Protein AF-B7FTH1-F1 (afdb_monomer_lite)

Sequence (391 aa):
MLARSIQHFVFGYGSLICPHSRAITAPDQAHKIATPVVVHGVERTWSKRTNRGMTAMGVRFSTEAECVGVLLPVNDQELSQFDEREMGYDRVALNLDNVSAVPFLEQDEHYEDDDVFLQAKERNNTETVQIWVYVPQRTLPPAPEHPIVQTYVDTILRGCLSISEEFAKEFIETTKGWHPDELSSQDSNESDSDASDEEAIWVDDRQDPVYIRGDPKWSRSKAKELDLLLQTHRPDQFSNRTSERYLIFMYGILYSPCKLATFADSVPMAMHAVVTGADKGIGLELYRQLANNSKDYQQIFAICRKTSAELTSLATESHSRVQIVSGIGIMQDDAPTKLQQFFRTNNDKTVPIHLFDPQRWRVWTDRSLCKSQKYVRFSNVFKHLTDTHVV

Secondary structure (DSSP, 8-state):
-PPPPPEEEEEE-SGGGSHHHHHTT-GGGGTS--EEEEEEEEEEEEEEE-TTS-EEEEEEEEEEEEEEEEEEEE-HHHHHHHHHHTTTEEEEEEPGGGEEE-TTS-HHHH--TT-HHHHHHHTT-TTSEEEEEEEESS----BTTBPEEHHHHHHHHHHHHTT-HHHHHHHHHH-B-SSGGGG--TT---------S----EEE-SSS---TTS-HHHHHHHHHHHHHHHHHH-HHHHHTPEESSSSSTTTTTTS---------SSS----EEEEESTTSHHHHHHHHHHHHTTTS-SEEEEEESS--HHHHHHHHHS-TTEEEEES-BSS-TT-SSBHHHHHHHS-SS---EEEE-SSS------TTS-SS-----THHHHTTTS-S---

InterPro domains:
  IPR009288 Gamma-glutamylcyclotransferase, AIG2-like domain [PF06094] (10-138)
  IPR013024 Gamma-glutamyl cyclotransferase-like [cd06661] (10-103)
  IPR036291 NAD(P)-binding domain superfamily [SSF51735] (272-323)
  IPR036568 Gamma-glutamyl cyclotransferase-like superfamily [SSF110857] (7-154)

Structure (mmCIF, N/CA/C/O backbone):
data_AF-B7FTH1-F1
#
_entry.id   AF-B7FTH1-F1
#
loop_
_atom_site.group_PDB
_atom_site.id
_atom_site.type_symbol
_atom_site.label_atom_id
_atom_site.label_alt_id
_atom_site.label_comp_id
_atom_site.label_asym_id
_atom_site.label_entity_id
_atom_site.label_seq_id
_atom_site.pdbx_PDB_ins_code
_atom_site.Cartn_x
_atom_site.Cartn_y
_atom_site.Cartn_z
_atom_site.occupancy
_atom_site.B_iso_or_equiv
_atom_site.auth_seq_id
_atom_site.auth_comp_id
_atom_site.auth_asym_id
_atom_site.auth_atom_id
_atom_site.pdbx_PDB_model_num
ATOM 1 N N . MET A 1 1 ? -37.415 -2.107 19.594 1.00 39.59 1 MET A N 1
ATOM 2 C CA . MET A 1 1 ? -35.943 -2.034 19.656 1.00 39.59 1 MET A CA 1
ATOM 3 C C . MET A 1 1 ? -35.479 -1.606 18.282 1.00 39.59 1 MET A C 1
ATOM 5 O O . MET A 1 1 ? -35.767 -2.325 17.335 1.00 39.59 1 MET A O 1
ATOM 9 N N . LEU A 1 2 ? -34.879 -0.424 18.140 1.00 45.62 2 LEU A N 1
ATOM 10 C CA . LEU A 1 2 ? -34.134 -0.115 16.918 1.00 45.62 2 LEU A CA 1
ATOM 11 C C . LEU A 1 2 ? -32.999 -1.141 16.845 1.00 45.62 2 LEU A C 1
ATOM 13 O O . LEU A 1 2 ? -32.283 -1.302 17.835 1.00 45.62 2 LEU A O 1
ATOM 17 N N . ALA A 1 3 ? -32.897 -1.888 15.745 1.00 48.75 3 ALA A N 1
ATOM 18 C CA . ALA A 1 3 ? -31.727 -2.721 15.500 1.00 48.75 3 ALA A CA 1
ATOM 19 C C . ALA A 1 3 ? -30.500 -1.808 15.619 1.00 48.75 3 ALA A C 1
ATOM 21 O O . ALA A 1 3 ? -30.451 -0.768 14.960 1.00 48.75 3 ALA A O 1
ATOM 22 N N . ARG A 1 4 ? -29.565 -2.126 16.522 1.00 62.22 4 ARG A N 1
ATOM 23 C CA . ARG A 1 4 ? -28.297 -1.393 16.590 1.00 62.22 4 ARG A CA 1
ATOM 24 C C . ARG A 1 4 ? -27.619 -1.579 15.233 1.00 62.22 4 ARG A C 1
ATOM 26 O O . ARG A 1 4 ? -27.406 -2.716 14.826 1.00 62.22 4 ARG A O 1
ATOM 33 N N . SER A 1 5 ? -27.370 -0.489 14.508 1.00 80.94 5 SER A N 1
ATOM 34 C CA . SER A 1 5 ? -26.653 -0.564 13.236 1.00 80.94 5 SER A CA 1
ATOM 35 C C . SER A 1 5 ? -25.213 -0.970 13.518 1.00 80.94 5 SER A C 1
ATOM 37 O O . SER A 1 5 ? -24.553 -0.345 14.349 1.00 80.94 5 SER A O 1
ATOM 39 N N . ILE A 1 6 ? -24.739 -2.009 12.840 1.00 89.81 6 ILE A N 1
ATOM 40 C CA . ILE A 1 6 ? -23.338 -2.424 12.894 1.00 89.81 6 ILE A CA 1
ATOM 41 C C . ILE A 1 6 ? -22.505 -1.336 12.212 1.00 89.81 6 ILE A C 1
ATOM 43 O O . ILE A 1 6 ? -22.820 -0.927 11.096 1.00 89.81 6 ILE A O 1
ATOM 47 N N . GLN A 1 7 ? -21.451 -0.860 12.872 1.00 92.56 7 GLN A N 1
ATOM 48 C CA . GLN A 1 7 ? -20.484 0.040 12.253 1.00 92.56 7 GLN A CA 1
ATOM 49 C C . GLN A 1 7 ? -19.473 -0.781 11.450 1.00 92.56 7 GLN A C 1
ATOM 51 O O . GLN A 1 7 ? -18.817 -1.681 11.978 1.00 92.56 7 GLN A O 1
ATOM 56 N N . HIS A 1 8 ? -19.322 -0.459 10.170 1.00 95.88 8 HIS A N 1
ATOM 57 C CA . HIS A 1 8 ? -18.345 -1.113 9.312 1.00 95.88 8 HIS A CA 1
ATOM 58 C C . HIS A 1 8 ? -17.000 -0.385 9.342 1.00 95.88 8 HIS A C 1
ATOM 60 O O . HIS A 1 8 ? -16.941 0.848 9.359 1.00 95.88 8 HIS A O 1
ATOM 66 N N . PHE A 1 9 ? -15.926 -1.172 9.306 1.00 97.88 9 PHE A N 1
ATOM 67 C CA . PHE A 1 9 ? -14.555 -0.711 9.150 1.00 97.88 9 PHE A CA 1
ATOM 68 C C . PHE A 1 9 ? -13.865 -1.449 8.005 1.00 97.88 9 PHE A C 1
ATOM 70 O O . PHE A 1 9 ? -14.078 -2.646 7.814 1.00 97.88 9 PHE A O 1
ATOM 77 N N . VAL A 1 10 ? -12.991 -0.756 7.278 1.00 98.44 10 VAL A N 1
ATOM 78 C CA . VAL A 1 10 ? -12.044 -1.368 6.335 1.00 98.44 10 VAL A CA 1
ATOM 79 C C . VAL A 1 10 ? -10.639 -1.271 6.917 1.00 98.44 10 VAL A C 1
ATOM 81 O O . VAL A 1 10 ? -10.166 -0.177 7.210 1.00 98.44 10 VAL A O 1
ATOM 84 N N . PHE A 1 11 ? -9.959 -2.406 7.052 1.00 98.69 11 PHE A N 1
ATOM 85 C CA . PHE A 1 11 ? -8.545 -2.468 7.390 1.00 98.69 11 PHE A CA 1
ATOM 86 C C . PHE A 1 11 ? -7.694 -2.140 6.157 1.00 98.69 11 PHE A C 1
ATOM 88 O O . PHE A 1 11 ? -7.538 -2.946 5.236 1.00 98.69 11 PHE A O 1
ATOM 95 N N . GLY A 1 12 ? -7.147 -0.929 6.131 1.00 98.31 12 GLY A N 1
ATOM 96 C CA . GLY A 1 12 ? -6.201 -0.473 5.125 1.00 98.31 12 GLY A CA 1
ATOM 97 C C . GLY A 1 12 ? -4.769 -0.848 5.498 1.00 98.31 12 GLY A C 1
ATOM 98 O O . GLY A 1 12 ? -4.191 -0.245 6.396 1.00 98.31 12 GLY A O 1
ATOM 99 N N . TYR A 1 13 ? -4.171 -1.789 4.766 1.00 98.31 13 TYR A N 1
ATOM 100 C CA . TYR A 1 13 ? -2.788 -2.257 4.983 1.00 98.31 13 TYR A CA 1
ATOM 101 C C . TYR A 1 13 ? -1.791 -1.797 3.901 1.00 98.31 13 TYR A C 1
ATOM 103 O O . TYR A 1 13 ? -0.591 -2.051 4.008 1.00 98.31 13 TYR A O 1
ATOM 111 N N . GLY A 1 14 ? -2.282 -1.143 2.844 1.00 98.12 14 GLY A N 1
ATOM 112 C CA . GLY A 1 14 ? -1.492 -0.615 1.728 1.00 98.12 14 GLY A CA 1
ATOM 113 C C . GLY A 1 14 ? -1.804 0.858 1.475 1.00 98.12 14 GLY A C 1
ATOM 114 O O . GLY A 1 14 ? -1.846 1.665 2.397 1.00 98.12 14 GLY A O 1
ATOM 115 N N . SER A 1 15 ? -2.070 1.233 0.220 1.00 97.38 15 SER A N 1
ATOM 116 C CA . SER A 1 15 ? -2.298 2.649 -0.137 1.00 97.38 15 SER A CA 1
ATOM 117 C C . SER A 1 15 ? -3.447 3.334 0.616 1.00 97.38 15 SER A C 1
ATOM 119 O O . SER A 1 15 ? -3.427 4.552 0.755 1.00 97.38 15 SER A O 1
ATOM 121 N N . LEU A 1 16 ? -4.407 2.570 1.146 1.00 97.94 16 LEU A N 1
ATOM 122 C CA . LEU A 1 16 ? -5.502 3.073 1.983 1.00 97.94 16 LEU A CA 1
ATOM 123 C C . LEU A 1 16 ? -5.041 3.698 3.312 1.00 97.94 16 LEU A C 1
ATOM 125 O O . LEU A 1 16 ? -5.772 4.513 3.878 1.00 97.94 16 LEU A O 1
ATOM 129 N N . ILE A 1 17 ? -3.821 3.393 3.772 1.00 98.12 17 ILE A N 1
ATOM 130 C CA . ILE A 1 17 ? -3.198 4.073 4.918 1.00 98.12 17 ILE A CA 1
ATOM 131 C C . ILE A 1 17 ? -3.081 5.578 4.631 1.00 98.12 17 ILE A C 1
ATOM 133 O O . ILE A 1 17 ? -3.310 6.398 5.516 1.00 98.12 17 ILE A O 1
ATOM 137 N N . CYS A 1 18 ? -2.804 5.961 3.380 1.00 97.12 18 CYS A N 1
ATOM 138 C CA . CYS A 1 18 ? -2.674 7.356 2.981 1.00 97.12 18 CYS A CA 1
ATOM 139 C C . CYS A 1 18 ? -4.048 8.039 2.836 1.00 97.12 18 CYS A C 1
ATOM 141 O O . CYS A 1 18 ? -4.806 7.664 1.929 1.00 97.12 18 CYS A O 1
ATOM 143 N N . PRO A 1 19 ? -4.345 9.103 3.617 1.00 94.69 19 PRO A N 1
ATOM 144 C CA . PRO A 1 19 ? -5.608 9.840 3.519 1.00 94.69 19 PRO A CA 1
ATOM 145 C C . PRO A 1 19 ? -5.900 10.338 2.100 1.00 94.69 19 PRO A C 1
ATOM 147 O O . PRO A 1 19 ? -7.005 10.168 1.590 1.00 94.69 19 PRO A O 1
ATOM 150 N N . HIS A 1 20 ? -4.879 10.862 1.411 1.00 93.38 20 HIS A N 1
ATOM 151 C CA . HIS A 1 20 ? -5.010 11.338 0.033 1.00 93.38 20 HIS A CA 1
ATOM 152 C C . HIS A 1 20 ? -5.431 10.217 -0.930 1.00 93.38 20 HIS A C 1
ATOM 154 O O . HIS A 1 20 ? -6.290 10.422 -1.781 1.00 93.38 20 HIS A O 1
ATOM 160 N N . SER A 1 21 ? -4.879 9.008 -0.778 1.00 94.81 21 SER A N 1
ATOM 161 C CA . SER A 1 21 ? -5.205 7.890 -1.667 1.00 94.81 21 SER A CA 1
ATOM 162 C C . SER A 1 21 ? -6.615 7.346 -1.435 1.00 94.81 21 SER A C 1
ATOM 164 O O . SER A 1 21 ? -7.304 7.009 -2.405 1.00 94.81 21 SER A O 1
ATOM 166 N N . ARG A 1 22 ? -7.063 7.234 -0.176 1.00 94.81 22 ARG A N 1
ATOM 167 C CA . ARG A 1 22 ? -8.430 6.775 0.135 1.00 94.81 22 ARG A CA 1
ATOM 168 C C . ARG A 1 22 ? -9.494 7.819 -0.220 1.00 94.81 22 ARG A C 1
ATOM 170 O O . ARG A 1 22 ? -10.537 7.433 -0.740 1.00 94.81 22 ARG A O 1
ATOM 177 N N . ALA A 1 23 ? -9.188 9.113 -0.101 1.00 95.12 23 ALA A N 1
ATOM 178 C CA . ALA A 1 23 ? -10.079 10.206 -0.499 1.00 95.12 23 ALA A CA 1
ATOM 179 C C . ALA A 1 23 ? -10.418 10.223 -2.003 1.00 95.12 23 ALA A C 1
ATOM 181 O O . ALA A 1 23 ? -11.506 10.639 -2.385 1.00 95.12 23 ALA A O 1
ATOM 182 N N . ILE A 1 24 ? -9.530 9.717 -2.873 1.00 92.88 24 ILE A N 1
ATOM 183 C CA . ILE A 1 24 ? -9.834 9.554 -4.311 1.00 92.88 24 ILE A CA 1
ATOM 184 C C . ILE A 1 24 ? -10.974 8.539 -4.528 1.00 92.88 24 ILE A C 1
ATOM 186 O O . ILE A 1 24 ? -11.644 8.571 -5.552 1.00 92.88 24 ILE A O 1
ATOM 190 N N . THR A 1 25 ? -11.164 7.594 -3.602 1.00 91.50 25 THR A N 1
ATOM 191 C CA . THR A 1 25 ? -12.222 6.566 -3.694 1.00 91.50 25 THR A CA 1
ATOM 192 C C . THR A 1 25 ? -13.505 7.026 -3.029 1.00 91.50 25 THR A C 1
ATOM 194 O O . THR A 1 25 ? -14.560 6.980 -3.647 1.00 91.50 25 THR A O 1
ATOM 197 N N . ALA A 1 26 ? -13.385 7.510 -1.797 1.00 94.56 26 ALA A N 1
ATOM 198 C CA . ALA A 1 26 ? -14.485 8.016 -0.997 1.00 94.56 26 ALA A CA 1
ATOM 199 C C . ALA A 1 26 ? -14.074 9.391 -0.440 1.00 94.56 26 ALA A C 1
ATOM 201 O O . ALA A 1 26 ? -13.291 9.432 0.510 1.00 94.56 26 ALA A O 1
ATOM 202 N N . PRO A 1 27 ? -14.536 10.515 -1.023 1.00 94.31 27 PRO A N 1
ATOM 203 C CA . PRO A 1 27 ? -14.079 11.860 -0.653 1.00 94.31 27 PRO A CA 1
ATOM 204 C C . PRO A 1 27 ? -14.194 12.188 0.839 1.00 94.31 27 PRO A C 1
ATOM 206 O O . PRO A 1 27 ? -13.286 12.803 1.398 1.00 94.31 27 PRO A O 1
ATOM 209 N N . ASP A 1 28 ? -15.242 11.703 1.508 1.00 93.38 28 ASP A N 1
ATOM 210 C CA . ASP A 1 28 ? -15.470 11.930 2.941 1.00 93.38 28 ASP A CA 1
ATOM 211 C C . ASP A 1 28 ? -14.370 11.309 3.824 1.00 93.38 28 ASP A C 1
ATOM 213 O O . ASP A 1 28 ? -14.096 11.792 4.924 1.00 93.38 28 ASP A O 1
ATOM 217 N N . GLN A 1 29 ? -13.648 10.299 3.321 1.00 93.69 29 GLN A N 1
ATOM 218 C CA . GLN A 1 29 ? -12.495 9.698 4.003 1.00 93.69 29 GLN A CA 1
ATOM 219 C C . GLN A 1 29 ? -11.291 10.643 4.120 1.00 93.69 29 GLN A C 1
ATOM 221 O O . GLN A 1 29 ? -10.348 10.327 4.848 1.00 93.69 29 GLN A O 1
ATOM 226 N N . ALA A 1 30 ? -11.297 11.790 3.429 1.00 89.06 30 ALA A N 1
ATOM 227 C CA . ALA A 1 30 ? -10.266 12.817 3.575 1.00 89.06 30 ALA A CA 1
ATOM 228 C C . ALA A 1 30 ? -10.237 13.436 4.981 1.00 89.06 30 ALA A C 1
ATOM 230 O O . ALA A 1 30 ? -9.184 13.893 5.421 1.00 89.06 30 ALA A O 1
ATOM 231 N N . HIS A 1 31 ? -11.387 13.464 5.661 1.00 87.56 31 HIS A N 1
ATOM 232 C CA . HIS A 1 31 ? -11.567 14.134 6.952 1.00 87.56 31 HIS A CA 1
ATOM 233 C C . HIS A 1 31 ? -11.791 13.163 8.110 1.00 87.56 31 HIS A C 1
ATOM 235 O O . HIS A 1 31 ? -11.817 13.583 9.263 1.00 87.56 31 HIS A O 1
ATOM 241 N N . LYS A 1 32 ? -11.961 11.873 7.812 1.00 90.62 32 LYS A N 1
ATOM 242 C CA . LYS A 1 32 ? -12.153 10.844 8.828 1.00 90.62 32 LYS A CA 1
ATOM 243 C C . LYS A 1 32 ? -10.824 10.445 9.450 1.00 90.62 32 LYS A C 1
ATOM 245 O O . LYS A 1 32 ? -9.846 10.168 8.745 1.00 90.62 32 LYS A O 1
ATOM 250 N N . ILE A 1 33 ? -10.838 10.382 10.776 1.00 89.38 33 ILE A N 1
ATOM 251 C CA . ILE A 1 33 ? -9.763 9.799 11.569 1.00 89.38 33 ILE A CA 1
ATOM 252 C C . ILE A 1 33 ? -9.731 8.300 11.264 1.00 89.38 33 ILE A C 1
ATOM 254 O O . ILE A 1 33 ? -10.769 7.644 11.163 1.00 89.38 33 ILE A O 1
ATOM 258 N N . ALA A 1 34 ? -8.527 7.791 11.028 1.00 93.69 34 ALA A N 1
ATOM 259 C CA . ALA A 1 34 ? -8.281 6.383 10.782 1.00 93.69 34 ALA A CA 1
ATOM 260 C C . ALA A 1 34 ? -7.463 5.838 11.946 1.00 93.69 34 ALA A C 1
ATOM 262 O O . ALA A 1 34 ? -6.370 6.344 12.194 1.00 93.69 34 ALA A O 1
ATOM 263 N N . THR A 1 35 ? -7.985 4.827 12.629 1.00 96.44 35 THR A N 1
ATOM 264 C CA . THR A 1 35 ? -7.394 4.291 13.859 1.00 96.44 35 THR A CA 1
ATOM 265 C C . THR A 1 35 ? -6.218 3.378 13.507 1.00 96.44 35 THR A C 1
ATOM 267 O O . THR A 1 35 ? -6.436 2.372 12.820 1.00 96.44 35 THR A O 1
ATOM 270 N N . PRO A 1 36 ? -4.974 3.685 13.915 1.00 97.88 36 PRO A N 1
ATOM 271 C CA . PRO A 1 36 ? -3.841 2.790 13.702 1.00 97.88 36 PRO A CA 1
ATOM 272 C C . PRO A 1 36 ? -4.050 1.476 14.458 1.00 97.88 36 PRO A C 1
ATOM 274 O O . PRO A 1 36 ? -4.423 1.480 15.626 1.00 97.88 36 PRO A O 1
ATOM 277 N N . VAL A 1 37 ? -3.805 0.339 13.811 1.00 98.25 37 VAL A N 1
ATOM 278 C CA . VAL A 1 37 ? -3.948 -0.983 14.440 1.00 98.25 37 VAL A CA 1
ATOM 279 C C . VAL A 1 37 ? -2.877 -1.952 13.960 1.00 98.25 37 VAL A C 1
ATOM 281 O O . VAL A 1 37 ? -2.300 -1.783 12.884 1.00 98.25 37 VAL A O 1
ATOM 284 N N . VAL A 1 38 ? -2.665 -3.009 14.738 1.00 98.31 38 VAL A N 1
ATOM 285 C CA . VAL A 1 38 ? -1.997 -4.241 14.309 1.00 98.31 38 VAL A CA 1
ATOM 286 C C . VAL A 1 38 ? -3.058 -5.317 14.104 1.00 98.31 38 VAL A C 1
ATOM 288 O O . VAL A 1 38 ? -3.954 -5.478 14.936 1.00 98.31 38 VAL A O 1
ATOM 291 N N . VAL A 1 39 ? -2.958 -6.054 12.997 1.00 98.31 39 VAL A N 1
ATOM 292 C CA . VAL A 1 39 ? -3.798 -7.227 12.731 1.00 98.31 39 VAL A CA 1
ATOM 293 C C . VAL A 1 39 ? -2.953 -8.493 12.791 1.00 98.31 39 VAL A C 1
ATOM 295 O O . VAL A 1 39 ? -2.036 -8.673 11.991 1.00 98.31 39 VAL A O 1
ATOM 298 N N . HIS A 1 40 ? -3.315 -9.372 13.722 1.00 98.12 40 HIS A N 1
ATOM 299 C CA . HIS A 1 40 ? -2.738 -10.692 13.960 1.00 98.12 40 HIS A CA 1
ATOM 300 C C . HIS A 1 40 ? -3.240 -11.712 12.940 1.00 98.12 40 HIS A C 1
ATOM 302 O O . HIS A 1 40 ? -4.393 -11.671 12.499 1.00 98.12 40 HIS A O 1
ATOM 308 N N . GLY A 1 41 ? -2.393 -12.671 12.585 1.00 97.44 41 GLY A N 1
ATOM 309 C CA . GLY A 1 41 ? -2.724 -13.721 11.628 1.00 97.44 41 GLY A CA 1
ATOM 310 C C . GLY A 1 41 ? -2.647 -13.286 10.158 1.00 97.44 41 GLY A C 1
ATOM 311 O O . GLY A 1 41 ? -3.113 -14.024 9.286 1.00 97.44 41 GLY A O 1
ATOM 312 N N . VAL A 1 42 ? -2.126 -12.088 9.864 1.00 97.56 42 VAL A N 1
ATOM 313 C CA . VAL A 1 42 ? -2.132 -11.471 8.527 1.00 97.56 42 VAL A CA 1
ATOM 314 C C . VAL A 1 42 ? -0.729 -11.006 8.150 1.00 97.56 42 VAL A C 1
ATOM 316 O O . VAL A 1 42 ? -0.181 -10.092 8.757 1.00 97.56 42 VAL A O 1
ATOM 319 N N . GLU A 1 43 ? -0.174 -11.587 7.086 1.00 97.69 43 GLU A N 1
ATOM 320 C CA . GLU A 1 43 ? 1.119 -11.200 6.528 1.00 97.69 43 GLU A CA 1
ATOM 321 C C . GLU A 1 43 ? 0.939 -10.296 5.308 1.00 97.69 43 GLU A C 1
ATOM 323 O O . GLU A 1 43 ? 0.322 -10.679 4.306 1.00 97.69 43 GLU A O 1
ATOM 328 N N . ARG A 1 44 ? 1.518 -9.096 5.367 1.00 98.19 44 ARG A N 1
ATOM 329 C CA . ARG A 1 44 ? 1.523 -8.148 4.252 1.00 98.19 44 ARG A CA 1
ATOM 330 C C . ARG A 1 44 ? 2.600 -8.502 3.230 1.00 98.19 44 ARG A C 1
ATOM 332 O O . ARG A 1 44 ? 3.756 -8.727 3.579 1.00 98.19 44 ARG A O 1
ATOM 339 N N . THR A 1 45 ? 2.226 -8.506 1.952 1.00 97.88 45 THR A N 1
ATOM 340 C CA . THR A 1 45 ? 3.076 -8.985 0.855 1.00 97.88 45 THR A CA 1
ATOM 341 C C . THR A 1 45 ? 2.989 -8.099 -0.389 1.00 97.88 45 THR A C 1
ATOM 343 O O . THR A 1 45 ? 1.923 -7.610 -0.753 1.00 97.88 45 THR A O 1
ATOM 346 N N . TRP A 1 46 ? 4.090 -7.939 -1.116 1.00 97.69 46 TRP A N 1
ATOM 347 C CA . TRP A 1 46 ? 4.078 -7.463 -2.502 1.00 97.69 46 TRP A CA 1
ATOM 348 C C . TRP A 1 46 ? 3.654 -8.601 -3.436 1.00 97.69 46 TRP A C 1
ATOM 350 O O . TRP A 1 46 ? 4.500 -9.319 -3.953 1.00 97.69 46 TRP A O 1
ATOM 360 N N . SER A 1 47 ? 2.349 -8.826 -3.618 1.00 95.50 47 SER A N 1
ATOM 361 C CA . SER A 1 47 ? 1.874 -10.055 -4.283 1.00 95.50 47 SER A CA 1
ATOM 362 C C . SER A 1 47 ? 0.702 -9.891 -5.252 1.00 95.50 47 SER A C 1
ATOM 364 O O . SER A 1 47 ? 0.276 -10.868 -5.873 1.00 95.50 47 SER A O 1
ATOM 366 N N . LYS A 1 48 ? 0.159 -8.679 -5.431 1.00 95.00 48 LYS A N 1
ATOM 367 C CA . LYS A 1 48 ? -0.923 -8.443 -6.397 1.00 95.00 48 LYS A CA 1
ATOM 368 C C . LYS A 1 48 ? -0.378 -7.846 -7.688 1.00 95.00 48 LYS A C 1
ATOM 370 O O . LYS A 1 48 ? -0.272 -6.629 -7.816 1.00 95.00 48 LYS A O 1
ATOM 375 N N . ARG A 1 49 ? -0.130 -8.673 -8.702 1.00 88.12 49 ARG A N 1
ATOM 376 C CA . ARG A 1 49 ? 0.123 -8.166 -10.061 1.00 88.12 49 ARG A CA 1
ATOM 377 C C . ARG A 1 49 ? -1.131 -7.480 -10.615 1.00 88.12 49 ARG A C 1
ATOM 379 O O . ARG A 1 49 ? -2.219 -8.058 -10.616 1.00 88.12 49 ARG A O 1
ATOM 386 N N . THR A 1 50 ? -0.977 -6.236 -11.056 1.00 82.31 50 THR A N 1
ATOM 387 C CA . THR A 1 50 ? -2.057 -5.403 -11.603 1.00 82.31 50 THR A CA 1
ATOM 388 C C . THR A 1 50 ? -2.040 -5.419 -13.129 1.00 82.31 50 THR A C 1
ATOM 390 O O . THR A 1 50 ? -0.994 -5.580 -13.748 1.00 82.31 50 THR A O 1
ATOM 393 N N . ASN A 1 51 ? -3.183 -5.146 -13.756 1.00 76.38 51 ASN A N 1
ATOM 394 C CA . ASN A 1 51 ? -3.279 -4.986 -15.212 1.00 76.38 51 ASN A CA 1
ATOM 395 C C . ASN A 1 51 ? -2.482 -3.790 -15.775 1.00 76.38 51 ASN A C 1
ATOM 397 O O . ASN A 1 51 ? -2.373 -3.653 -16.990 1.00 76.38 51 ASN A O 1
ATOM 401 N N . ARG A 1 52 ? -1.936 -2.924 -14.913 1.00 71.12 52 ARG A N 1
ATOM 402 C CA . ARG A 1 52 ? -1.098 -1.775 -15.283 1.00 71.12 52 ARG A CA 1
ATOM 403 C C . ARG A 1 52 ? 0.397 -2.095 -15.281 1.00 71.12 52 ARG A C 1
ATOM 405 O O . ARG A 1 52 ? 1.197 -1.175 -15.392 1.00 71.12 52 ARG A O 1
ATOM 412 N N . GLY A 1 53 ? 0.775 -3.368 -15.144 1.00 79.88 53 GLY A N 1
ATOM 413 C CA . GLY A 1 53 ? 2.179 -3.772 -15.191 1.00 79.88 53 GLY A CA 1
ATOM 414 C C . GLY A 1 53 ? 2.962 -3.350 -13.950 1.00 79.88 53 GLY A C 1
ATOM 415 O O . GLY A 1 53 ? 4.125 -3.001 -14.058 1.00 79.88 53 GLY A O 1
ATOM 416 N N . MET A 1 54 ? 2.332 -3.350 -12.772 1.00 87.75 54 MET A N 1
ATOM 417 C CA . MET A 1 54 ? 3.007 -3.182 -11.475 1.00 87.75 54 MET A CA 1
ATOM 418 C C . MET A 1 54 ? 2.517 -4.226 -10.471 1.00 87.75 54 MET A C 1
ATOM 420 O O . MET A 1 54 ? 1.406 -4.750 -10.621 1.00 87.75 54 MET A O 1
ATOM 424 N N . THR A 1 55 ? 3.298 -4.473 -9.421 1.00 94.12 55 THR A N 1
ATOM 425 C CA . THR A 1 55 ? 2.878 -5.261 -8.256 1.00 94.12 55 THR A CA 1
ATOM 426 C C . THR A 1 55 ? 2.403 -4.347 -7.128 1.00 94.12 55 THR A C 1
ATOM 428 O O . THR A 1 55 ? 3.134 -3.488 -6.638 1.00 94.12 55 THR A O 1
ATOM 431 N N . ALA A 1 56 ? 1.148 -4.531 -6.727 1.00 95.56 56 ALA A N 1
ATOM 432 C CA . ALA A 1 56 ? 0.495 -3.862 -5.615 1.00 95.56 56 ALA A CA 1
ATOM 433 C C . ALA A 1 56 ? 0.516 -4.720 -4.338 1.00 95.56 56 ALA A C 1
ATOM 435 O O . ALA A 1 56 ? 0.873 -5.903 -4.344 1.00 95.56 56 ALA A O 1
ATOM 436 N N . MET A 1 57 ? 0.105 -4.096 -3.233 1.00 97.44 57 MET A N 1
ATOM 437 C CA . MET A 1 57 ? 0.035 -4.724 -1.917 1.00 97.44 57 MET A CA 1
ATOM 438 C C . MET A 1 57 ? -1.046 -5.796 -1.849 1.00 97.44 57 MET A C 1
ATOM 440 O O . MET A 1 57 ? -2.196 -5.572 -2.219 1.00 97.44 57 MET A O 1
ATOM 444 N N . GLY A 1 58 ? -0.690 -6.942 -1.297 1.00 97.69 58 GLY A N 1
ATOM 445 C CA . GLY A 1 58 ? -1.581 -8.028 -0.940 1.00 97.69 58 GLY A CA 1
ATOM 446 C C . GLY A 1 58 ? -1.382 -8.454 0.507 1.00 97.69 58 GLY A C 1
ATOM 447 O O . GLY A 1 58 ? -0.486 -7.976 1.204 1.00 97.69 58 GLY A O 1
ATOM 448 N N . VAL A 1 59 ? -2.216 -9.388 0.944 1.00 97.62 59 VAL A N 1
ATOM 449 C CA . VAL A 1 59 ? -2.085 -10.067 2.232 1.00 97.62 59 VAL A CA 1
ATOM 450 C C . VAL A 1 59 ? -2.283 -11.565 2.045 1.00 97.62 59 VAL A C 1
ATOM 452 O O . VAL A 1 59 ? -2.982 -11.988 1.123 1.00 97.62 59 VAL A O 1
ATOM 455 N N . ARG A 1 60 ? -1.682 -12.362 2.927 1.00 95.44 60 ARG A N 1
ATOM 456 C CA . ARG A 1 60 ? -2.011 -13.780 3.117 1.00 95.44 60 ARG A CA 1
ATOM 457 C C . ARG A 1 60 ? -2.210 -14.065 4.602 1.00 95.44 60 ARG A C 1
ATOM 459 O O . ARG A 1 60 ? -1.624 -13.385 5.439 1.00 95.44 60 ARG A O 1
ATOM 466 N N . PHE A 1 61 ? -3.028 -15.059 4.928 1.00 95.94 61 PHE A N 1
ATOM 467 C CA . PHE A 1 61 ? -3.222 -15.469 6.317 1.00 95.94 61 PHE A CA 1
ATOM 468 C C . PHE A 1 61 ? -2.078 -16.383 6.765 1.00 95.94 61 PHE A C 1
ATOM 470 O O . PHE A 1 61 ? -1.735 -17.334 6.064 1.00 95.94 61 PHE A O 1
ATOM 477 N N . SER A 1 62 ? -1.489 -16.083 7.920 1.00 94.56 62 SER A N 1
ATOM 478 C CA . SER A 1 62 ? -0.399 -16.846 8.538 1.00 94.56 62 SER A CA 1
ATOM 479 C C . SER A 1 62 ? -0.439 -16.616 10.045 1.00 94.56 62 SER A C 1
ATOM 481 O O . SER A 1 62 ? -0.407 -15.467 10.470 1.00 94.56 62 SER A O 1
ATOM 483 N N . THR A 1 63 ? -0.530 -17.680 10.849 1.00 91.44 63 THR A N 1
ATOM 484 C CA . THR A 1 63 ? -0.779 -17.586 12.304 1.00 91.44 63 THR A CA 1
ATOM 485 C C . THR A 1 63 ? 0.307 -16.839 13.067 1.00 91.44 63 THR A C 1
ATOM 487 O O . THR A 1 63 ? 0.003 -16.192 14.060 1.00 91.44 63 THR A O 1
ATOM 490 N N . GLU A 1 64 ? 1.545 -16.900 12.580 1.00 91.75 64 GLU A N 1
ATOM 491 C CA . GLU A 1 64 ? 2.715 -16.274 13.209 1.00 91.75 64 GLU A CA 1
ATOM 492 C C . GLU A 1 64 ? 2.989 -14.857 12.687 1.00 91.75 64 GLU A C 1
ATOM 494 O O . GLU A 1 64 ? 3.977 -14.237 13.072 1.00 91.75 64 GLU A O 1
ATOM 499 N N . ALA A 1 65 ? 2.172 -14.365 11.752 1.00 95.44 65 ALA A N 1
ATOM 500 C CA . ALA A 1 65 ? 2.378 -13.070 11.127 1.00 95.44 65 ALA A CA 1
ATOM 501 C C . ALA A 1 65 ? 1.424 -12.019 11.684 1.00 95.44 65 ALA A C 1
ATOM 503 O O . ALA A 1 65 ? 0.265 -12.292 11.991 1.00 95.44 65 ALA A O 1
ATOM 504 N N . GLU A 1 66 ? 1.896 -10.785 11.705 1.00 97.31 66 GLU A N 1
ATOM 505 C CA . GLU A 1 66 ? 1.086 -9.611 11.974 1.00 97.31 66 GLU A CA 1
ATOM 506 C C . GLU A 1 66 ? 1.526 -8.469 11.062 1.00 97.31 66 GLU A C 1
ATOM 508 O O . GLU A 1 66 ? 2.636 -8.465 10.515 1.00 97.31 66 GLU A O 1
ATOM 513 N N . CYS A 1 67 ? 0.649 -7.490 10.867 1.00 97.75 67 CYS A N 1
ATOM 514 C CA . CYS A 1 67 ? 1.045 -6.257 10.208 1.00 97.75 67 CYS A CA 1
ATOM 515 C C . CYS A 1 67 ? 0.271 -5.050 10.726 1.00 97.75 67 CYS A C 1
ATOM 517 O O . CYS A 1 67 ? -0.918 -5.119 11.048 1.00 97.75 67 CYS A O 1
ATOM 519 N N . VAL A 1 68 ? 0.965 -3.913 10.750 1.00 98.69 68 VAL A N 1
ATOM 520 C CA . VAL A 1 68 ? 0.352 -2.608 11.000 1.00 98.69 68 VAL A CA 1
ATOM 521 C C . VAL A 1 68 ? -0.512 -2.149 9.829 1.00 98.69 68 VAL A C 1
ATOM 523 O O . VAL A 1 68 ? -0.183 -2.376 8.662 1.00 98.69 68 VAL A O 1
ATOM 526 N N . GLY A 1 69 ? -1.577 -1.420 10.127 1.00 98.50 69 GLY A N 1
ATOM 527 C CA . GLY A 1 69 ? -2.405 -0.712 9.158 1.00 98.50 69 GLY A CA 1
ATOM 528 C C . GLY A 1 69 ? -3.356 0.243 9.870 1.00 98.50 69 GLY A C 1
ATOM 529 O O . GLY A 1 69 ? -3.105 0.646 11.003 1.00 98.50 69 GLY A O 1
ATOM 530 N N . VAL A 1 70 ? -4.443 0.620 9.206 1.00 98.38 70 VAL A N 1
ATOM 531 C CA . VAL A 1 70 ? -5.443 1.525 9.785 1.00 98.38 70 VAL A CA 1
ATOM 532 C C . VAL A 1 70 ? -6.853 0.978 9.622 1.00 98.38 70 VAL A C 1
ATOM 534 O O . VAL A 1 70 ? -7.168 0.388 8.589 1.00 98.38 70 VAL A O 1
ATOM 537 N N . LEU A 1 71 ? -7.719 1.207 10.604 1.00 98.12 71 LEU A N 1
ATOM 538 C CA . LEU A 1 71 ? -9.156 0.996 10.472 1.00 98.12 71 LEU A CA 1
ATOM 539 C C . LEU A 1 71 ? -9.820 2.266 9.946 1.00 98.12 71 LEU A C 1
ATOM 541 O O . LEU A 1 71 ? -9.697 3.344 10.523 1.00 98.12 71 LEU A O 1
ATOM 545 N N . LEU A 1 72 ? -10.533 2.125 8.834 1.00 97.00 72 LEU A N 1
ATOM 546 C CA . LEU A 1 72 ? -11.291 3.194 8.197 1.00 97.00 72 LEU A CA 1
ATOM 547 C C . LEU A 1 72 ? -12.774 3.020 8.519 1.00 97.00 72 LEU A C 1
ATOM 549 O O . LEU A 1 72 ? -13.355 2.046 8.032 1.00 97.00 72 LEU A O 1
ATOM 553 N N . PRO A 1 73 ? -13.410 3.916 9.292 1.00 95.88 73 PRO A N 1
ATOM 554 C CA . PRO A 1 73 ? -14.852 3.860 9.487 1.00 95.88 73 PRO A CA 1
ATOM 555 C C . PRO A 1 73 ? -15.573 4.173 8.171 1.00 95.88 73 PRO A C 1
ATOM 557 O O . PRO A 1 73 ? -15.393 5.244 7.576 1.00 95.88 73 PRO A O 1
ATOM 560 N N . VAL A 1 74 ? -16.414 3.244 7.720 1.00 96.50 74 VAL A N 1
ATOM 561 C CA . VAL A 1 74 ? -17.141 3.343 6.448 1.00 96.50 74 VAL A CA 1
ATOM 562 C C . VAL A 1 74 ? -18.641 3.169 6.647 1.00 96.50 74 VAL A C 1
ATOM 564 O O . VAL A 1 74 ? -19.089 2.378 7.475 1.00 96.50 74 VAL A O 1
ATOM 567 N N . ASN A 1 75 ? -19.426 3.916 5.878 1.00 94.88 75 ASN A N 1
ATOM 568 C CA . ASN A 1 75 ? -20.841 3.624 5.665 1.00 94.88 75 ASN A CA 1
ATOM 569 C C . ASN A 1 75 ? -21.023 2.673 4.463 1.00 94.88 75 ASN A C 1
ATOM 571 O O . ASN A 1 75 ? -20.068 2.384 3.742 1.00 94.88 75 ASN A O 1
ATOM 575 N N . ASP A 1 76 ? -22.251 2.210 4.221 1.00 94.88 76 ASP A N 1
ATOM 576 C CA . ASP A 1 76 ? -22.552 1.251 3.144 1.00 94.88 76 ASP A CA 1
ATOM 577 C C . ASP A 1 76 ? -22.177 1.762 1.741 1.00 94.88 76 ASP A C 1
ATOM 579 O O . ASP A 1 76 ? -21.751 0.989 0.877 1.00 94.88 76 ASP A O 1
ATOM 583 N N . GLN A 1 77 ? -22.303 3.072 1.505 1.00 95.94 77 GLN A N 1
ATOM 584 C CA . GLN A 1 77 ? -21.954 3.695 0.229 1.00 95.94 77 GLN A CA 1
ATOM 585 C C . GLN A 1 77 ? -20.436 3.703 0.015 1.00 95.94 77 GLN A C 1
ATOM 587 O O . GLN A 1 77 ? -19.963 3.295 -1.043 1.00 95.94 77 GLN A O 1
ATOM 592 N N . GLU A 1 78 ? -19.666 4.136 1.012 1.00 96.81 78 GLU A N 1
ATOM 593 C CA . GLU A 1 78 ? -18.200 4.143 0.953 1.00 96.81 78 GLU A CA 1
ATOM 594 C C . GLU A 1 78 ? -17.643 2.726 0.858 1.00 96.81 78 GLU A C 1
ATOM 596 O O . GLU A 1 78 ? -16.700 2.470 0.115 1.00 96.81 78 GLU A O 1
ATOM 601 N N . LEU A 1 79 ? -18.251 1.789 1.585 1.00 96.75 79 LEU A N 1
ATOM 602 C CA . LEU A 1 79 ? -17.892 0.382 1.531 1.00 96.75 79 LEU A CA 1
ATOM 603 C C . LEU A 1 79 ? -18.073 -0.177 0.107 1.00 96.75 79 LEU A C 1
ATOM 605 O O . LEU A 1 79 ? -17.168 -0.836 -0.400 1.00 96.75 79 LEU A O 1
ATOM 609 N N . SER A 1 80 ? -19.168 0.181 -0.572 1.00 96.50 80 SER A N 1
ATOM 610 C CA . SER A 1 80 ? -19.395 -0.172 -1.983 1.00 96.50 80 SER A CA 1
ATOM 611 C C . SER A 1 80 ? -18.369 0.478 -2.928 1.00 96.50 80 SER A C 1
ATOM 613 O O . SER A 1 80 ? -17.890 -0.160 -3.861 1.00 96.50 80 SER A O 1
ATOM 615 N N . GLN A 1 81 ? -17.962 1.727 -2.674 1.00 97.00 81 GLN A N 1
ATOM 616 C CA . GLN A 1 81 ? -16.903 2.391 -3.451 1.00 97.00 81 GLN A CA 1
ATOM 617 C C . GLN A 1 81 ? -15.540 1.707 -3.275 1.00 97.00 81 GLN A C 1
ATOM 619 O O . GLN A 1 81 ? -14.749 1.630 -4.219 1.00 97.00 81 GLN A O 1
ATOM 624 N N . PHE A 1 82 ? -15.245 1.204 -2.073 1.00 96.75 82 PHE A N 1
ATOM 625 C CA . PHE A 1 82 ? -14.046 0.404 -1.844 1.00 96.75 82 PHE A CA 1
ATOM 626 C C . PHE A 1 82 ? -14.123 -0.958 -2.541 1.00 96.75 82 PHE A C 1
ATOM 628 O O . PHE A 1 82 ? -13.110 -1.366 -3.102 1.00 96.75 82 PHE A O 1
ATOM 635 N N . ASP A 1 83 ? -15.293 -1.601 -2.611 1.00 96.25 83 ASP A N 1
ATOM 636 C CA . ASP A 1 83 ? -15.459 -2.832 -3.400 1.00 96.25 83 ASP A CA 1
ATOM 637 C C . ASP A 1 83 ? -15.120 -2.596 -4.882 1.00 96.25 83 ASP A C 1
ATOM 639 O O . ASP A 1 83 ? -14.387 -3.372 -5.493 1.00 96.25 83 ASP A O 1
ATOM 643 N N . GLU A 1 84 ? -15.592 -1.485 -5.460 1.00 95.38 84 GLU A N 1
ATOM 644 C CA . GLU A 1 84 ? -15.282 -1.106 -6.846 1.00 95.38 84 GLU A CA 1
ATOM 645 C C . GLU A 1 84 ? -13.792 -0.790 -7.053 1.00 95.38 84 GLU A C 1
ATOM 647 O O . GLU A 1 84 ? -13.207 -1.121 -8.089 1.00 95.38 84 GLU A O 1
ATOM 652 N N . ARG A 1 85 ? -13.153 -0.142 -6.071 1.00 93.00 85 ARG A N 1
ATOM 653 C CA . ARG A 1 85 ? -11.717 0.175 -6.109 1.00 93.00 85 ARG A CA 1
ATOM 654 C C . ARG A 1 85 ? -10.863 -1.088 -6.056 1.00 93.00 85 ARG A C 1
ATOM 656 O O . ARG A 1 85 ? -9.882 -1.174 -6.793 1.00 93.00 85 ARG A O 1
ATOM 663 N N . GLU A 1 86 ? -11.207 -2.019 -5.176 1.00 94.56 86 GLU A N 1
ATOM 664 C CA . GLU A 1 86 ? -10.411 -3.205 -4.846 1.00 94.56 86 GLU A CA 1
ATOM 665 C C . GLU A 1 86 ? -10.773 -4.409 -5.737 1.00 94.56 86 GLU A C 1
ATOM 667 O O . GLU A 1 86 ? -10.606 -5.569 -5.364 1.00 94.56 86 GLU A O 1
ATOM 672 N N . MET A 1 87 ? -11.230 -4.145 -6.967 1.00 90.06 87 MET A N 1
ATOM 673 C CA . MET A 1 87 ? -11.466 -5.162 -7.993 1.00 90.06 87 MET A CA 1
ATOM 674 C C . MET A 1 87 ? -10.270 -6.118 -8.134 1.00 90.06 87 MET A C 1
ATOM 676 O O . MET A 1 87 ? -9.133 -5.717 -8.402 1.00 90.06 87 MET A O 1
ATOM 680 N N . GLY A 1 88 ? -10.541 -7.416 -7.993 1.00 90.75 88 GLY A N 1
ATOM 681 C CA . GLY A 1 88 ? -9.522 -8.468 -7.960 1.00 90.75 88 GLY A CA 1
ATOM 682 C C . GLY A 1 88 ? -9.064 -8.858 -6.549 1.00 90.75 88 GLY A C 1
ATOM 683 O O . GLY A 1 88 ? -8.146 -9.679 -6.421 1.00 90.75 88 GLY A O 1
ATOM 684 N N . TYR A 1 89 ? -9.673 -8.293 -5.513 1.00 96.62 89 TYR A N 1
ATOM 685 C CA . TYR A 1 89 ? -9.571 -8.735 -4.130 1.00 96.62 89 TYR A CA 1
ATOM 686 C C . TYR A 1 89 ? -10.940 -9.216 -3.644 1.00 96.62 89 TYR A C 1
ATOM 688 O O . TYR A 1 89 ? -11.971 -8.685 -4.051 1.00 96.62 89 TYR A O 1
ATOM 696 N N . ASP A 1 90 ? -10.940 -10.201 -2.755 1.00 97.69 90 ASP A N 1
ATOM 697 C CA . ASP A 1 90 ? -12.129 -10.635 -2.034 1.00 97.69 90 ASP A CA 1
ATOM 698 C C . ASP A 1 90 ? -12.214 -9.889 -0.706 1.00 97.69 90 ASP A C 1
ATOM 700 O O . ASP A 1 90 ? -11.226 -9.781 0.025 1.00 97.69 90 ASP A O 1
ATOM 704 N N . ARG A 1 91 ? -13.402 -9.385 -0.372 1.00 97.88 91 ARG A N 1
ATOM 705 C CA . ARG A 1 91 ? -13.649 -8.771 0.931 1.00 97.88 91 ARG A CA 1
ATOM 706 C C . ARG A 1 91 ? -13.934 -9.852 1.968 1.00 97.88 91 ARG A C 1
ATOM 708 O O . ARG A 1 91 ? -14.934 -10.560 1.879 1.00 97.88 91 ARG A O 1
ATOM 715 N N . VAL A 1 92 ? -13.072 -9.949 2.972 1.00 98.25 92 VAL A N 1
ATOM 716 C CA . VAL A 1 92 ? -13.118 -10.970 4.024 1.00 98.25 92 VAL A CA 1
ATOM 717 C C . VAL A 1 92 ? -13.297 -10.304 5.385 1.00 98.25 92 VAL A C 1
ATOM 719 O O . VAL A 1 92 ? -12.719 -9.252 5.655 1.00 98.25 92 VAL A O 1
ATOM 722 N N . ALA A 1 93 ? -14.120 -10.899 6.247 1.00 97.75 93 ALA A N 1
ATOM 723 C CA . ALA A 1 93 ? -14.303 -10.438 7.620 1.00 97.75 93 ALA A CA 1
ATOM 724 C C . ALA A 1 93 ? -13.081 -10.792 8.482 1.00 97.75 93 ALA A C 1
ATOM 726 O O . ALA A 1 93 ? -12.642 -11.943 8.488 1.00 97.75 93 ALA A O 1
ATOM 727 N N . LEU A 1 94 ? -12.566 -9.825 9.243 1.00 97.31 94 LEU A N 1
ATOM 728 C CA . LEU A 1 94 ? -11.584 -10.068 10.299 1.00 97.31 94 LEU A CA 1
ATOM 729 C C . LEU A 1 94 ? -12.292 -10.266 11.640 1.00 97.31 94 LEU A C 1
ATOM 731 O O . LEU A 1 94 ? -13.267 -9.577 11.945 1.00 97.31 94 LEU A O 1
ATOM 735 N N . ASN A 1 95 ? -11.780 -11.191 12.453 1.00 95.38 95 ASN A N 1
ATOM 736 C CA . ASN A 1 95 ? -12.229 -11.337 13.833 1.00 95.38 95 ASN A CA 1
ATOM 737 C C . ASN A 1 95 ? -11.714 -10.149 14.663 1.00 95.38 95 ASN A C 1
ATOM 739 O O . ASN A 1 95 ? -10.533 -9.811 14.585 1.00 95.38 95 ASN A O 1
ATOM 743 N N . LEU A 1 96 ? -12.592 -9.553 15.474 1.00 95.19 96 LEU A N 1
ATOM 744 C CA . LEU A 1 96 ? -12.255 -8.486 16.414 1.00 95.19 96 LEU A CA 1
ATOM 745 C C . LEU A 1 96 ? -11.096 -8.878 17.342 1.00 95.19 96 LEU A C 1
ATOM 747 O O . LEU A 1 96 ? -10.254 -8.039 17.654 1.00 95.19 96 LEU A O 1
ATOM 751 N N . ASP A 1 97 ? -11.004 -10.148 17.744 1.00 94.75 97 ASP A N 1
ATOM 752 C CA . ASP A 1 97 ? -9.924 -10.660 18.596 1.00 94.75 97 ASP A CA 1
ATOM 753 C C . ASP A 1 97 ? -8.540 -10.516 17.954 1.00 94.75 97 ASP A C 1
ATOM 755 O O . ASP A 1 97 ? -7.568 -10.251 18.659 1.00 94.75 97 ASP A O 1
ATOM 759 N N . ASN A 1 98 ? -8.471 -10.564 16.622 1.00 96.50 98 ASN A N 1
ATOM 760 C CA . ASN A 1 98 ? -7.227 -10.477 15.863 1.00 96.50 98 ASN A CA 1
ATOM 761 C C . ASN A 1 98 ? -6.764 -9.035 15.619 1.00 96.50 98 ASN A C 1
ATOM 763 O O . ASN A 1 98 ? -5.760 -8.840 14.947 1.00 96.50 98 ASN A O 1
ATOM 767 N N . VAL A 1 99 ? -7.477 -8.020 16.110 1.00 97.25 99 VAL A N 1
ATOM 768 C CA . VAL A 1 99 ? -7.115 -6.612 15.894 1.00 97.25 99 VAL A CA 1
ATOM 769 C C . VAL A 1 99 ? -6.807 -5.945 17.227 1.00 97.25 99 VAL A C 1
ATOM 771 O O . VAL A 1 99 ? -7.618 -6.012 18.151 1.00 97.25 99 VAL A O 1
ATOM 774 N N . SER A 1 100 ? -5.654 -5.291 17.324 1.00 96.06 100 SER A N 1
ATOM 775 C CA . SER A 1 100 ? -5.184 -4.618 18.538 1.00 96.06 100 SER A CA 1
ATOM 776 C C . SER A 1 100 ? -4.682 -3.210 18.228 1.00 96.06 100 SER A C 1
ATOM 778 O O . SER A 1 100 ? -4.285 -2.922 17.098 1.00 96.06 100 SER A O 1
ATOM 780 N N . ALA A 1 101 ? -4.660 -2.342 19.240 1.00 95.50 101 ALA A N 1
ATOM 781 C CA . ALA A 1 101 ? -3.911 -1.092 19.162 1.00 95.50 101 ALA A CA 1
ATOM 782 C C . ALA A 1 101 ? -2.421 -1.376 18.892 1.00 95.50 101 ALA A C 1
ATOM 784 O O . ALA A 1 101 ? -1.885 -2.409 19.302 1.00 95.50 101 ALA A O 1
ATOM 785 N N . VAL A 1 102 ? -1.764 -0.461 18.184 1.00 96.94 102 VAL A N 1
ATOM 786 C CA . VAL A 1 102 ? -0.330 -0.525 17.889 1.00 96.94 102 VAL A CA 1
ATOM 787 C C . VAL A 1 102 ? 0.472 -0.329 19.186 1.00 96.94 102 VAL A C 1
ATOM 789 O O . VAL A 1 102 ? 0.361 0.741 19.782 1.00 96.94 102 VAL A O 1
ATOM 792 N N . PRO A 1 103 ? 1.304 -1.299 19.618 1.00 94.00 103 PRO A N 1
ATOM 793 C CA . PRO A 1 103 ? 1.926 -1.276 20.949 1.00 94.00 103 PRO A CA 1
ATOM 794 C C . PRO A 1 103 ? 2.926 -0.142 21.203 1.00 94.00 103 PRO A C 1
ATOM 796 O O . PRO A 1 103 ? 3.193 0.182 22.355 1.00 94.00 103 PRO A O 1
ATOM 799 N N . PHE A 1 104 ? 3.526 0.411 20.146 1.00 94.81 104 PHE A N 1
ATOM 800 C CA . PHE A 1 104 ? 4.547 1.462 20.233 1.00 94.81 104 PHE A CA 1
ATOM 801 C C . PHE A 1 104 ? 3.992 2.875 20.012 1.00 94.81 104 PHE A C 1
ATOM 803 O O . PHE A 1 104 ? 4.770 3.823 19.956 1.00 94.81 104 PHE A O 1
ATOM 810 N N . LEU A 1 105 ? 2.677 3.019 19.831 1.00 94.44 105 LEU A N 1
ATOM 811 C CA . LEU A 1 105 ? 2.030 4.323 19.738 1.00 94.44 105 LEU A CA 1
ATOM 812 C C . LEU A 1 105 ? 1.474 4.716 21.104 1.00 94.44 105 LEU A C 1
ATOM 814 O O . LEU A 1 105 ? 0.839 3.902 21.775 1.00 94.44 105 LEU A O 1
ATOM 818 N N . GLU A 1 106 ? 1.693 5.969 21.488 1.00 88.62 106 GLU A N 1
ATOM 819 C CA . GLU A 1 106 ? 1.184 6.516 22.743 1.00 88.62 106 GLU A CA 1
ATOM 820 C C . GLU A 1 106 ? -0.344 6.606 22.717 1.00 88.62 106 GLU A C 1
ATOM 822 O O . GLU A 1 106 ? -0.946 7.033 21.725 1.00 88.62 106 GLU A O 1
ATOM 827 N N . GLN A 1 107 ? -0.973 6.197 23.822 1.00 82.31 107 GLN A N 1
ATOM 828 C CA . GLN A 1 107 ? -2.425 6.057 23.871 1.00 82.31 107 GLN A CA 1
ATOM 829 C C . GLN A 1 107 ? -3.131 7.408 23.690 1.00 82.31 107 GLN A C 1
ATOM 831 O O . GLN A 1 107 ? -3.964 7.553 22.802 1.00 82.31 107 GLN A O 1
ATOM 836 N N . ASP A 1 108 ? -2.700 8.416 24.447 1.00 84.12 108 ASP A N 1
ATOM 837 C CA . ASP A 1 108 ? -3.317 9.748 24.473 1.00 84.12 108 ASP A CA 1
ATOM 838 C C . ASP A 1 108 ? -3.125 10.554 23.170 1.00 84.12 108 ASP A C 1
ATOM 840 O O . ASP A 1 108 ? -3.795 11.566 22.968 1.00 84.12 108 ASP A O 1
ATOM 844 N N . GLU A 1 109 ? -2.200 10.147 22.291 1.00 85.69 109 GLU A N 1
ATOM 845 C CA . GLU A 1 109 ? -1.918 10.847 21.027 1.00 85.69 109 GLU A CA 1
ATOM 846 C C . GLU A 1 109 ? -2.703 10.268 19.843 1.00 85.69 109 GLU A C 1
ATOM 848 O O . GLU A 1 109 ? -3.119 11.007 18.949 1.00 85.69 109 GLU A O 1
ATOM 853 N N . HIS A 1 110 ? -2.906 8.949 19.824 1.00 86.50 110 HIS A N 1
ATOM 854 C CA . HIS A 1 110 ? -3.422 8.245 18.647 1.00 86.50 110 HIS A CA 1
ATOM 855 C C . HIS A 1 110 ? -4.790 7.595 18.841 1.00 86.50 110 HIS A C 1
ATOM 857 O O . HIS A 1 110 ? -5.370 7.118 17.861 1.00 86.50 110 HIS A O 1
ATOM 863 N N . TYR A 1 111 ? -5.303 7.563 20.070 1.00 89.31 111 TYR A N 1
ATOM 864 C CA . TYR A 1 111 ? -6.508 6.825 20.414 1.00 89.31 111 TYR A CA 1
ATOM 865 C C . TYR A 1 111 ? -7.437 7.681 21.270 1.00 89.31 111 TYR A C 1
ATOM 867 O O . TYR A 1 111 ? -7.142 7.997 22.418 1.00 89.31 111 TYR A O 1
ATOM 875 N N . GLU A 1 112 ? -8.577 8.052 20.694 1.00 84.69 112 GLU A N 1
ATOM 876 C CA . GLU A 1 112 ? -9.613 8.810 21.392 1.00 84.69 112 GLU A CA 1
ATOM 877 C C . GLU A 1 112 ? -10.506 7.858 22.210 1.00 84.69 112 GLU A C 1
ATOM 879 O O . GLU A 1 112 ? -10.850 6.764 21.755 1.00 84.69 112 GLU A O 1
ATOM 884 N N . ASP A 1 113 ? -10.922 8.275 23.411 1.00 79.19 113 ASP A N 1
ATOM 885 C CA . ASP A 1 113 ? -11.792 7.479 24.299 1.00 79.19 113 ASP A CA 1
ATOM 886 C C . ASP A 1 113 ? -13.161 7.144 23.665 1.00 79.19 113 ASP A C 1
ATOM 888 O O . ASP A 1 113 ? -13.850 6.190 24.056 1.00 79.19 113 ASP A O 1
ATOM 892 N N . ASP A 1 114 ? -13.605 7.947 22.696 1.00 80.81 114 ASP A N 1
ATOM 893 C CA . ASP A 1 114 ? -14.843 7.746 21.950 1.00 80.81 114 ASP A CA 1
ATOM 894 C C . ASP A 1 114 ? -14.675 6.932 20.656 1.00 80.81 114 ASP A C 1
ATOM 896 O O . ASP A 1 114 ? -15.661 6.717 19.941 1.00 80.81 114 ASP A O 1
ATOM 900 N N . ASP A 1 115 ? -13.484 6.377 20.398 1.00 87.06 115 ASP A N 1
ATOM 901 C CA . ASP A 1 115 ? -13.250 5.469 19.277 1.00 87.06 115 ASP A CA 1
ATOM 902 C C . ASP A 1 115 ? -14.131 4.210 19.398 1.00 87.06 115 ASP A C 1
ATOM 904 O O . ASP A 1 115 ? -14.037 3.391 20.321 1.00 87.06 115 ASP A O 1
ATOM 908 N N . VAL A 1 116 ? -15.020 4.045 18.416 1.00 87.50 116 VAL A N 1
ATOM 909 C CA . VAL A 1 116 ? -16.025 2.974 18.387 1.00 87.50 116 VAL A CA 1
ATOM 910 C C . VAL A 1 116 ? -15.385 1.583 18.350 1.00 87.50 116 VAL A C 1
ATOM 912 O O . VAL A 1 116 ? -15.934 0.647 18.938 1.00 87.50 116 VAL A O 1
ATOM 915 N N . PHE A 1 117 ? -14.246 1.424 17.670 1.00 90.69 117 PHE A N 1
ATOM 916 C CA . PHE A 1 117 ? -13.531 0.152 17.625 1.00 90.69 117 PHE A CA 1
ATOM 917 C C . PHE A 1 117 ? -12.922 -0.174 18.991 1.00 90.69 117 PHE A C 1
ATOM 919 O O . PHE A 1 117 ? -13.115 -1.293 19.471 1.00 90.69 117 PHE A O 1
ATOM 926 N N . LEU A 1 118 ? -12.259 0.783 19.644 1.00 89.12 118 LEU A N 1
ATOM 927 C CA . LEU A 1 118 ? -11.671 0.558 20.968 1.00 89.12 118 LEU A CA 1
ATOM 928 C C . LEU A 1 118 ? -12.734 0.208 22.006 1.00 89.12 118 LEU A C 1
ATOM 930 O O . LEU A 1 118 ? -12.599 -0.792 22.709 1.00 89.12 118 LEU A O 1
ATOM 934 N N . GLN A 1 119 ? -13.856 0.930 22.024 1.00 89.19 119 GLN A N 1
ATOM 935 C CA . GLN A 1 119 ? -14.971 0.605 22.916 1.00 89.19 119 GLN A CA 1
ATOM 936 C C . GLN A 1 119 ? -15.563 -0.783 22.645 1.00 89.19 119 GLN A C 1
ATOM 938 O O . GLN A 1 119 ? -15.977 -1.483 23.577 1.00 89.19 119 GLN A O 1
ATOM 943 N N . ALA A 1 120 ? -15.650 -1.186 21.374 1.00 89.19 120 ALA A N 1
ATOM 944 C CA . ALA A 1 120 ? -16.096 -2.526 21.014 1.00 89.19 120 ALA A CA 1
ATOM 945 C C . ALA A 1 120 ? -15.090 -3.589 21.478 1.00 89.19 120 ALA A C 1
ATOM 947 O O . ALA A 1 120 ? -15.507 -4.616 22.016 1.00 89.19 120 ALA A O 1
ATOM 948 N N . LYS A 1 121 ? -13.785 -3.327 21.338 1.00 90.50 121 LYS A N 1
ATOM 949 C CA . LYS A 1 121 ? -12.705 -4.212 21.786 1.00 90.50 121 LYS A CA 1
ATOM 950 C C . LYS A 1 121 ? -12.704 -4.382 23.306 1.00 90.50 121 LYS A C 1
ATOM 952 O O . LYS A 1 121 ? -12.713 -5.513 23.781 1.00 90.50 121 LYS A O 1
ATOM 957 N N . GLU A 1 122 ? -12.777 -3.294 24.069 1.00 89.31 122 GLU A N 1
ATOM 958 C CA . GLU A 1 122 ? -12.811 -3.319 25.540 1.00 89.31 122 GLU A CA 1
ATOM 959 C C . GLU A 1 122 ? -14.002 -4.108 26.093 1.00 89.31 122 GLU A C 1
ATOM 961 O O . GLU A 1 122 ? -13.886 -4.835 27.078 1.00 89.31 122 GLU A O 1
ATOM 966 N N . ARG A 1 123 ? -15.164 -3.979 25.446 1.00 89.62 123 ARG A N 1
ATOM 967 C CA . ARG A 1 123 ? -16.397 -4.676 25.841 1.00 89.62 123 ARG A CA 1
ATOM 968 C C . ARG A 1 123 ? -16.508 -6.082 25.255 1.00 89.62 123 ARG A C 1
ATOM 970 O O . ARG A 1 123 ? -17.502 -6.754 25.523 1.00 89.62 123 ARG A O 1
ATOM 977 N N . ASN A 1 124 ? -15.536 -6.496 24.441 1.00 86.06 124 ASN A N 1
ATOM 978 C CA . ASN A 1 124 ? -15.582 -7.703 23.622 1.00 86.06 124 ASN A CA 1
ATOM 979 C C . ASN A 1 124 ? -16.912 -7.848 22.849 1.00 86.06 124 ASN A C 1
ATOM 981 O O . ASN A 1 124 ? -17.561 -8.895 22.861 1.00 86.06 124 ASN A O 1
ATOM 985 N N . ASN A 1 125 ? -17.371 -6.748 22.244 1.00 86.12 125 ASN A N 1
ATOM 986 C CA . ASN A 1 125 ? -18.675 -6.655 21.600 1.00 86.12 125 ASN A CA 1
ATOM 987 C C . ASN A 1 125 ? -18.557 -6.754 20.075 1.00 86.12 125 ASN A C 1
ATOM 989 O O . ASN A 1 125 ? -18.414 -5.757 19.364 1.00 86.12 125 ASN A O 1
ATOM 993 N N . THR A 1 126 ? -18.677 -7.978 19.575 1.00 82.44 126 THR A N 1
ATOM 994 C CA . THR A 1 126 ? -18.628 -8.295 18.142 1.00 82.44 126 THR A CA 1
ATOM 995 C C . THR A 1 126 ? -19.922 -7.959 17.394 1.00 82.44 126 THR A C 1
ATOM 997 O O . THR A 1 126 ? -19.937 -7.984 16.169 1.00 82.44 126 THR A O 1
ATOM 1000 N N . GLU A 1 127 ? -21.004 -7.596 18.092 1.00 85.25 127 GLU A N 1
ATOM 1001 C CA . GLU A 1 127 ? -22.290 -7.251 17.466 1.00 85.25 127 GLU A CA 1
ATOM 1002 C C . GLU A 1 127 ? -22.380 -5.778 17.044 1.00 85.25 127 GLU A C 1
ATOM 1004 O O . GLU A 1 127 ? -23.343 -5.379 16.392 1.00 85.25 127 GLU A O 1
ATOM 1009 N N . THR A 1 128 ? -21.415 -4.939 17.435 1.00 87.94 128 THR A N 1
ATOM 1010 C CA . THR A 1 128 ? -21.433 -3.497 17.131 1.00 87.94 128 THR A CA 1
ATOM 1011 C C . THR A 1 128 ? -20.514 -3.086 15.997 1.00 87.94 128 THR A C 1
ATOM 1013 O O . THR A 1 128 ? -20.731 -2.024 15.415 1.00 87.94 128 THR A O 1
ATOM 1016 N N . VAL A 1 129 ? -19.503 -3.896 15.680 1.00 93.75 129 VAL A N 1
ATOM 1017 C CA . VAL A 1 129 ? -18.494 -3.563 14.673 1.00 93.75 129 VAL A CA 1
ATOM 1018 C C . VAL A 1 129 ? -18.216 -4.746 13.761 1.00 93.75 129 VAL A C 1
ATOM 1020 O O . VAL A 1 129 ? -18.156 -5.887 14.206 1.00 93.75 129 VAL A O 1
ATOM 1023 N N . GLN A 1 130 ? -17.997 -4.462 12.482 1.00 95.88 130 GLN A N 1
ATOM 1024 C CA . GLN A 1 130 ? -17.541 -5.442 11.505 1.00 95.88 130 GLN A CA 1
ATOM 1025 C C . GLN A 1 130 ? -16.322 -4.888 10.776 1.00 95.88 130 GLN A C 1
ATOM 1027 O O . GLN A 1 130 ? -16.407 -3.855 10.113 1.00 95.88 130 GLN A O 1
ATOM 1032 N N . ILE A 1 131 ? -15.204 -5.604 10.870 1.00 97.94 131 ILE A N 1
ATOM 1033 C CA . ILE A 1 131 ? -13.940 -5.233 10.232 1.00 97.94 131 ILE A CA 1
ATOM 1034 C C . ILE A 1 131 ? -13.767 -6.063 8.962 1.00 97.94 131 ILE A C 1
ATOM 1036 O O . ILE A 1 131 ? -13.930 -7.285 8.985 1.00 97.94 131 ILE A O 1
ATOM 1040 N N . TRP A 1 132 ? -13.444 -5.400 7.860 1.00 98.50 132 TRP A N 1
ATOM 1041 C CA . TRP A 1 132 ? -13.214 -6.009 6.557 1.00 98.50 132 TRP A CA 1
ATOM 1042 C C . TRP A 1 132 ? -11.765 -5.834 6.120 1.00 98.50 132 TRP A C 1
ATOM 1044 O O . TRP A 1 132 ? -11.185 -4.768 6.300 1.00 98.50 132 TRP A O 1
ATOM 1054 N N . VAL A 1 133 ? -11.203 -6.845 5.470 1.00 98.62 133 VAL A N 1
ATOM 1055 C CA . VAL A 1 133 ? -9.927 -6.772 4.755 1.00 98.62 133 VAL A CA 1
ATOM 1056 C C . VAL A 1 133 ? -10.139 -7.216 3.312 1.00 98.62 133 VAL A C 1
ATOM 1058 O O . VAL A 1 133 ? -10.923 -8.126 3.050 1.00 98.62 133 VAL A O 1
ATOM 1061 N N . TYR A 1 134 ? -9.446 -6.581 2.374 1.00 98.62 134 TYR A N 1
ATOM 1062 C CA . TYR A 1 134 ? -9.412 -7.025 0.983 1.00 98.62 134 TYR A CA 1
ATOM 1063 C C . TYR A 1 134 ? -8.239 -7.989 0.796 1.00 98.62 134 TYR A C 1
ATOM 1065 O O . TYR A 1 134 ? -7.112 -7.663 1.143 1.00 98.62 134 TYR A O 1
ATOM 1073 N N . VAL A 1 135 ? -8.480 -9.189 0.273 1.00 98.19 135 VAL A N 1
ATOM 1074 C CA . VAL A 1 135 ? -7.458 -10.234 0.086 1.00 98.19 135 VAL A CA 1
ATOM 1075 C C . VAL A 1 135 ? -7.299 -10.518 -1.407 1.00 98.19 135 VAL A C 1
ATOM 1077 O O . VAL A 1 135 ? -8.304 -10.764 -2.068 1.00 98.19 135 VAL A O 1
ATOM 1080 N N . PRO A 1 136 ? -6.086 -10.486 -1.992 1.00 96.44 136 PRO A N 1
ATOM 1081 C CA . PRO A 1 136 ? -5.909 -10.768 -3.414 1.00 96.44 136 PRO A CA 1
ATOM 1082 C C . PRO A 1 136 ? -6.498 -12.126 -3.816 1.00 96.44 136 PRO A C 1
ATOM 1084 O O . PRO A 1 136 ? -6.090 -13.153 -3.285 1.00 96.44 136 PRO A O 1
ATOM 1087 N N . GLN A 1 137 ? -7.349 -12.153 -4.845 1.00 92.88 137 GLN A N 1
ATOM 1088 C CA . GLN A 1 137 ? -7.867 -13.407 -5.426 1.00 92.88 137 GLN A CA 1
ATOM 1089 C C . GLN A 1 137 ? -6.766 -14.292 -6.028 1.00 92.88 137 GLN A C 1
ATOM 1091 O O . GLN A 1 137 ? -6.903 -15.504 -6.159 1.00 92.88 137 GLN A O 1
ATOM 1096 N N . ARG A 1 138 ? -5.670 -13.660 -6.458 1.00 90.75 138 ARG A N 1
ATOM 1097 C CA . ARG A 1 138 ? -4.491 -14.318 -7.014 1.00 90.75 138 ARG A CA 1
ATOM 1098 C C . ARG A 1 138 ? -3.253 -13.595 -6.522 1.00 90.75 138 ARG A C 1
ATOM 1100 O O . ARG A 1 138 ? -3.135 -12.384 -6.729 1.00 90.75 138 ARG A O 1
ATOM 1107 N N . THR A 1 139 ? -2.345 -14.358 -5.932 1.00 92.06 139 THR A N 1
ATOM 1108 C CA . THR A 1 139 ? -1.047 -13.900 -5.450 1.00 92.06 139 THR A CA 1
ATOM 1109 C C . THR A 1 139 ? 0.051 -14.401 -6.382 1.00 92.06 139 THR A C 1
ATOM 1111 O O . THR A 1 139 ? 0.082 -15.567 -6.769 1.00 92.06 139 THR A O 1
ATOM 1114 N N . LEU A 1 140 ? 0.930 -13.498 -6.801 1.00 88.00 140 LEU A N 1
ATOM 1115 C CA . LEU A 1 140 ? 2.127 -13.791 -7.583 1.00 88.00 140 LEU A CA 1
ATOM 1116 C C . LEU A 1 140 ? 3.243 -12.856 -7.114 1.00 88.00 140 LEU A C 1
ATOM 1118 O O . LEU A 1 140 ? 2.955 -11.680 -6.885 1.00 88.00 140 LEU A O 1
ATOM 1122 N N . PRO A 1 141 ? 4.497 -13.324 -7.010 1.00 91.00 141 PRO A N 1
ATOM 1123 C CA . PRO A 1 141 ? 5.601 -12.460 -6.616 1.00 91.00 141 PRO A CA 1
ATOM 1124 C C . PRO A 1 141 ? 5.809 -11.330 -7.633 1.00 91.00 141 PRO A C 1
ATOM 1126 O O . PRO A 1 141 ? 5.380 -11.467 -8.793 1.00 91.00 141 PRO A O 1
ATOM 1129 N N . PRO A 1 142 ? 6.487 -10.236 -7.247 1.00 88.69 142 PRO A N 1
ATOM 1130 C CA . PRO A 1 142 ? 6.929 -9.243 -8.208 1.00 88.69 142 PRO A CA 1
ATOM 1131 C C . PRO A 1 142 ? 7.812 -9.899 -9.262 1.00 88.69 142 PRO A C 1
ATOM 1133 O O . PRO A 1 142 ? 8.503 -10.882 -9.001 1.00 88.69 142 PRO A O 1
ATOM 1136 N N . ALA A 1 143 ? 7.764 -9.357 -10.464 1.00 81.88 143 ALA A N 1
ATOM 1137 C CA . ALA A 1 143 ? 8.631 -9.762 -11.556 1.00 81.88 143 ALA A CA 1
ATOM 1138 C C . ALA A 1 143 ? 8.947 -8.533 -12.403 1.00 81.88 143 ALA A C 1
ATOM 1140 O O . ALA A 1 143 ? 8.269 -7.516 -12.248 1.00 81.88 143 ALA A O 1
ATOM 1141 N N . PRO A 1 144 ? 9.934 -8.591 -13.296 1.00 81.31 144 PRO A N 1
ATOM 1142 C CA . PRO A 1 144 ? 10.309 -7.449 -14.123 1.00 81.31 144 PRO A CA 1
ATOM 1143 C C . PRO A 1 144 ? 9.123 -6.871 -14.897 1.00 81.31 144 PRO A C 1
ATOM 1145 O O . PRO A 1 144 ? 8.934 -5.664 -14.914 1.00 81.31 144 PRO A O 1
ATOM 1148 N N . GLU A 1 145 ? 8.240 -7.709 -15.443 1.00 78.25 145 GLU A N 1
ATOM 1149 C CA . GLU A 1 145 ? 7.022 -7.275 -16.139 1.00 78.25 145 GLU A CA 1
ATOM 1150 C C . GLU A 1 145 ? 5.936 -6.665 -15.223 1.00 78.25 145 GLU A C 1
ATOM 1152 O O . GLU A 1 145 ? 4.981 -6.060 -15.709 1.00 78.25 145 GLU A O 1
ATOM 1157 N N . HIS A 1 146 ? 6.050 -6.856 -13.906 1.00 84.81 146 HIS A N 1
ATOM 1158 C CA . HIS A 1 146 ? 5.167 -6.308 -12.875 1.00 84.81 146 HIS A CA 1
ATOM 1159 C C . HIS A 1 146 ? 6.006 -5.904 -11.649 1.00 84.81 146 HIS A C 1
ATOM 1161 O O . HIS A 1 146 ? 5.898 -6.544 -10.594 1.00 84.81 146 HIS A O 1
ATOM 1167 N N . PRO A 1 147 ? 6.873 -4.884 -11.752 1.00 91.44 147 PRO A N 1
ATOM 1168 C CA . PRO A 1 147 ? 7.771 -4.542 -10.668 1.00 91.44 147 PRO A CA 1
ATOM 1169 C C . PRO A 1 147 ? 7.003 -3.841 -9.546 1.00 91.44 147 PRO A C 1
ATOM 1171 O O . PRO A 1 147 ? 5.891 -3.331 -9.727 1.00 91.44 147 PRO A O 1
ATOM 1174 N N . ILE A 1 148 ? 7.613 -3.778 -8.369 1.00 95.56 148 ILE A N 1
ATOM 1175 C CA . ILE A 1 148 ? 7.228 -2.822 -7.334 1.00 95.56 148 ILE A CA 1
ATOM 1176 C C . ILE A 1 148 ? 7.635 -1.436 -7.841 1.00 95.56 148 ILE A C 1
ATOM 1178 O O . ILE A 1 148 ? 8.800 -1.207 -8.165 1.00 95.56 148 ILE A O 1
ATOM 1182 N N . VAL A 1 149 ? 6.684 -0.507 -7.923 1.00 93.62 149 VAL A N 1
ATOM 1183 C CA . VAL A 1 149 ? 6.948 0.862 -8.391 1.00 93.62 149 VAL A CA 1
ATOM 1184 C C . VAL A 1 149 ? 7.054 1.821 -7.208 1.00 93.62 149 VAL A C 1
ATOM 1186 O O . VAL A 1 149 ? 6.226 1.812 -6.292 1.00 93.62 149 VAL A O 1
ATOM 1189 N N . GLN A 1 150 ? 8.101 2.640 -7.198 1.00 96.56 150 GLN A N 1
ATOM 1190 C CA . GLN A 1 150 ? 8.457 3.494 -6.071 1.00 96.56 150 GLN A CA 1
ATOM 1191 C C . GLN A 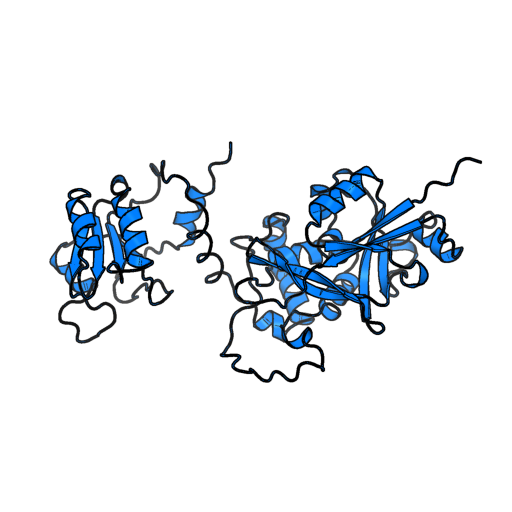1 150 ? 7.383 4.526 -5.715 1.00 96.56 150 GLN A C 1
ATOM 1193 O O . GLN A 1 150 ? 7.184 4.803 -4.539 1.00 96.56 150 GLN A O 1
ATOM 1198 N N . THR A 1 151 ? 6.646 5.072 -6.676 1.00 94.31 151 THR A N 1
ATOM 1199 C CA . THR A 1 151 ? 5.571 6.042 -6.419 1.00 94.31 151 THR A CA 1
ATOM 1200 C C . THR A 1 151 ? 4.407 5.426 -5.639 1.00 94.31 151 THR A C 1
ATOM 1202 O O . THR A 1 151 ? 3.739 6.116 -4.859 1.00 94.31 151 THR A O 1
ATOM 1205 N N . TYR A 1 152 ? 4.189 4.115 -5.776 1.00 97.44 152 TYR A N 1
ATOM 1206 C CA . TYR A 1 152 ? 3.242 3.383 -4.941 1.00 97.44 152 TYR A CA 1
ATOM 1207 C C . TYR A 1 152 ? 3.781 3.189 -3.521 1.00 97.44 152 TYR A C 1
ATOM 1209 O O . TYR A 1 152 ? 3.068 3.493 -2.563 1.00 97.44 152 TYR A O 1
ATOM 1217 N N . VAL A 1 153 ? 5.049 2.779 -3.383 1.00 98.50 153 VAL A N 1
ATOM 1218 C CA . VAL A 1 153 ? 5.741 2.685 -2.083 1.00 98.50 153 VAL A CA 1
ATOM 1219 C C . VAL A 1 153 ? 5.684 4.028 -1.348 1.00 98.50 153 VAL A C 1
ATOM 1221 O O . VAL A 1 153 ? 5.231 4.090 -0.209 1.00 98.50 153 VAL A O 1
ATOM 1224 N N . ASP A 1 154 ? 6.047 5.118 -2.023 1.00 98.50 154 ASP A N 1
ATOM 1225 C CA . ASP A 1 154 ? 6.019 6.481 -1.490 1.00 98.50 154 ASP A CA 1
ATOM 1226 C C . ASP A 1 154 ? 4.621 6.886 -1.012 1.00 98.50 154 ASP A C 1
ATOM 1228 O O . ASP A 1 154 ? 4.485 7.528 0.026 1.00 98.50 154 ASP A O 1
ATOM 1232 N N . THR A 1 155 ? 3.571 6.511 -1.752 1.00 98.38 155 THR A N 1
ATOM 1233 C CA . THR A 1 155 ? 2.188 6.810 -1.355 1.00 98.38 155 THR A CA 1
ATOM 1234 C C . THR A 1 155 ? 1.838 6.128 -0.038 1.00 98.38 155 THR A C 1
ATOM 1236 O O . THR A 1 155 ? 1.191 6.736 0.810 1.00 98.38 155 THR A O 1
ATOM 1239 N N . ILE A 1 156 ? 2.266 4.880 0.151 1.00 98.69 156 ILE A N 1
ATOM 1240 C CA . ILE A 1 156 ? 2.012 4.151 1.393 1.00 98.69 156 ILE A CA 1
ATOM 1241 C C . ILE A 1 156 ? 2.823 4.761 2.535 1.00 98.69 156 ILE A C 1
ATOM 1243 O O . ILE A 1 156 ? 2.250 5.094 3.570 1.00 98.69 156 ILE A O 1
ATOM 1247 N N . LEU A 1 157 ? 4.119 5.007 2.314 1.00 98.75 157 LEU A N 1
ATOM 1248 C CA . LEU A 1 157 ? 4.994 5.626 3.310 1.00 98.75 157 LEU A CA 1
ATOM 1249 C C . LEU A 1 157 ? 4.532 7.028 3.702 1.00 98.75 157 LEU A C 1
ATOM 1251 O O . LEU A 1 157 ? 4.647 7.387 4.865 1.00 98.75 157 LEU A O 1
ATOM 1255 N N . ARG A 1 158 ? 3.933 7.800 2.788 1.00 98.06 158 ARG A N 1
ATOM 1256 C CA . ARG A 1 158 ? 3.264 9.065 3.126 1.00 98.06 158 ARG A CA 1
ATOM 1257 C C . ARG A 1 158 ? 2.184 8.877 4.186 1.00 98.06 158 ARG A C 1
ATOM 1259 O O . ARG A 1 158 ? 2.049 9.718 5.065 1.00 98.06 158 ARG A O 1
ATOM 1266 N N . GLY A 1 159 ? 1.387 7.817 4.058 1.00 97.62 159 GLY A N 1
ATOM 1267 C CA . GLY A 1 159 ? 0.370 7.459 5.040 1.00 97.62 159 GLY A CA 1
ATOM 1268 C C . GLY A 1 159 ? 0.997 7.027 6.361 1.00 97.62 159 GLY A C 1
ATOM 1269 O O . GLY A 1 159 ? 0.642 7.568 7.402 1.00 97.62 159 GLY A O 1
ATOM 1270 N N . CYS A 1 160 ? 1.974 6.123 6.318 1.00 98.50 160 CYS A N 1
ATOM 1271 C CA . CYS A 1 160 ? 2.657 5.649 7.520 1.00 98.50 160 CYS A CA 1
ATOM 1272 C C . CYS A 1 160 ? 3.323 6.791 8.302 1.00 98.50 160 CYS A C 1
ATOM 1274 O O . CYS A 1 160 ? 3.103 6.920 9.498 1.00 98.50 160 CYS A O 1
ATOM 1276 N N . LEU A 1 161 ? 4.052 7.674 7.613 1.00 97.88 161 LEU A N 1
ATOM 1277 C CA . LEU A 1 161 ? 4.731 8.832 8.206 1.00 97.88 161 LEU A CA 1
ATOM 1278 C C . LEU A 1 161 ? 3.768 9.911 8.715 1.00 97.88 161 LEU A C 1
ATOM 1280 O O . LEU A 1 161 ? 4.184 10.784 9.466 1.00 97.88 161 LEU A O 1
ATOM 1284 N N . SER A 1 162 ? 2.496 9.886 8.299 1.00 95.88 162 SER A N 1
ATOM 1285 C CA . SER A 1 162 ? 1.473 10.745 8.910 1.00 95.88 162 SER A CA 1
ATOM 1286 C C . SER A 1 162 ? 0.978 10.223 10.261 1.00 95.88 162 SER A C 1
ATOM 1288 O O . SER A 1 162 ? 0.286 10.958 10.955 1.00 95.88 162 SER A O 1
ATOM 1290 N N . ILE A 1 163 ? 1.327 8.979 10.611 1.00 96.81 163 ILE A N 1
ATOM 1291 C CA . ILE A 1 163 ? 1.077 8.370 11.919 1.00 96.81 163 ILE A CA 1
ATOM 1292 C C . ILE A 1 163 ? 2.338 8.521 12.774 1.00 96.81 163 ILE A C 1
ATOM 1294 O O . ILE A 1 163 ? 2.312 9.262 13.746 1.00 96.81 163 ILE A O 1
ATOM 1298 N N . SER A 1 164 ? 3.447 7.879 12.386 1.00 97.50 164 SER A N 1
ATOM 1299 C CA . SER A 1 164 ? 4.762 8.045 13.025 1.00 97.50 164 SER A CA 1
ATOM 1300 C C . SER A 1 164 ? 5.900 7.477 12.162 1.00 97.50 164 SER A C 1
ATOM 1302 O O . SER A 1 164 ? 5.666 6.763 11.178 1.00 97.50 164 SER A O 1
ATOM 1304 N N . GLU A 1 165 ? 7.155 7.772 12.520 1.00 97.25 165 GLU A N 1
ATOM 1305 C CA . GLU A 1 165 ? 8.325 7.155 11.876 1.00 97.25 165 GLU A CA 1
ATOM 1306 C C . GLU A 1 165 ? 8.418 5.657 12.198 1.00 97.25 165 GLU A C 1
ATOM 1308 O O . GLU A 1 165 ? 8.696 4.848 11.310 1.00 97.25 165 GLU A O 1
ATOM 1313 N N . GLU A 1 166 ? 8.094 5.266 13.431 1.00 97.94 166 GLU A N 1
ATOM 1314 C CA . GLU A 1 166 ? 8.054 3.879 13.898 1.00 97.94 166 GLU A CA 1
ATOM 1315 C C . GLU A 1 166 ? 7.029 3.060 13.113 1.00 97.94 166 GLU A C 1
ATOM 1317 O O . GLU A 1 166 ? 7.314 1.933 12.717 1.00 97.94 166 GLU A O 1
ATOM 1322 N N . PHE A 1 167 ? 5.869 3.642 12.796 1.00 98.50 167 PHE A N 1
ATOM 1323 C CA . PHE A 1 167 ? 4.852 2.988 11.976 1.00 98.50 167 PHE A CA 1
ATOM 1324 C C . PHE A 1 167 ? 5.348 2.754 10.541 1.00 98.50 167 PHE A C 1
ATOM 1326 O O . PHE A 1 167 ? 5.080 1.712 9.937 1.00 98.50 167 PHE A O 1
ATOM 1333 N N . ALA A 1 168 ? 6.099 3.705 9.976 1.00 98.62 168 ALA A N 1
ATOM 1334 C CA . ALA A 1 168 ? 6.710 3.555 8.656 1.00 98.62 168 ALA A CA 1
ATOM 1335 C C . ALA A 1 168 ? 7.838 2.514 8.649 1.00 98.62 168 ALA A C 1
ATOM 1337 O O . ALA A 1 168 ? 7.915 1.708 7.720 1.00 98.62 168 ALA A O 1
ATOM 1338 N N . LYS A 1 169 ? 8.669 2.486 9.692 1.00 98.38 169 LYS A N 1
ATOM 1339 C CA . LYS A 1 169 ? 9.677 1.445 9.904 1.00 98.38 169 LYS A CA 1
ATOM 1340 C C . LYS A 1 169 ? 9.029 0.062 9.984 1.00 98.38 169 LYS A C 1
ATOM 1342 O O . LYS A 1 169 ? 9.382 -0.817 9.199 1.00 98.38 169 LYS A O 1
ATOM 1347 N N . GLU A 1 170 ? 8.047 -0.100 10.866 1.00 98.31 170 GLU A N 1
ATOM 1348 C CA . GLU A 1 170 ? 7.312 -1.351 11.062 1.00 98.31 170 GLU A CA 1
ATOM 1349 C C . GLU A 1 170 ? 6.670 -1.814 9.752 1.00 98.31 170 GLU A C 1
ATOM 1351 O O . GLU A 1 170 ? 6.745 -2.989 9.387 1.00 98.31 170 GLU A O 1
ATOM 1356 N N . PHE A 1 171 ? 6.112 -0.878 8.971 1.00 98.56 171 PHE A N 1
ATOM 1357 C CA . PHE A 1 171 ? 5.612 -1.167 7.631 1.00 98.56 171 PHE A CA 1
ATOM 1358 C C . PHE A 1 171 ? 6.679 -1.816 6.741 1.00 98.56 171 PHE A C 1
ATOM 1360 O O . PHE A 1 171 ? 6.426 -2.849 6.118 1.00 98.56 171 PHE A O 1
ATOM 1367 N N . ILE A 1 172 ? 7.865 -1.218 6.666 1.00 98.44 172 ILE A N 1
ATOM 1368 C CA . ILE A 1 172 ? 8.943 -1.658 5.775 1.00 98.44 172 ILE A CA 1
ATOM 1369 C C . ILE A 1 172 ? 9.504 -3.024 6.210 1.00 98.44 172 ILE A C 1
ATOM 1371 O O . ILE A 1 172 ? 9.693 -3.915 5.370 1.00 98.44 172 ILE A O 1
ATOM 1375 N N . GLU A 1 173 ? 9.747 -3.194 7.510 1.00 97.25 173 GLU A N 1
ATOM 1376 C CA . GLU A 1 173 ? 10.409 -4.369 8.094 1.00 97.25 173 GLU A CA 1
ATOM 1377 C C . GLU A 1 173 ? 9.512 -5.619 8.120 1.00 97.25 173 GLU A C 1
ATOM 1379 O O . GLU A 1 173 ? 9.999 -6.733 7.902 1.00 97.25 173 GLU A O 1
ATOM 1384 N N . THR A 1 174 ? 8.199 -5.456 8.304 1.00 96.44 174 THR A N 1
ATOM 1385 C CA . THR A 1 174 ? 7.250 -6.589 8.340 1.00 96.44 174 THR A CA 1
ATOM 1386 C C . THR A 1 174 ? 6.732 -7.001 6.966 1.00 96.44 174 THR A C 1
ATOM 1388 O O . THR A 1 174 ? 6.366 -8.157 6.763 1.00 96.44 174 THR A O 1
ATOM 1391 N N . THR A 1 175 ? 6.727 -6.088 5.989 1.00 98.00 175 THR A N 1
ATOM 1392 C CA . THR A 1 175 ? 6.259 -6.398 4.629 1.00 98.00 175 THR A CA 1
ATOM 1393 C C . THR A 1 175 ? 7.193 -7.387 3.944 1.00 98.00 175 THR A C 1
ATOM 1395 O O . THR A 1 175 ? 8.396 -7.137 3.880 1.00 98.00 175 THR A O 1
ATOM 1398 N N . LYS A 1 176 ? 6.636 -8.466 3.385 1.00 96.50 176 LYS A N 1
ATOM 1399 C CA . LYS A 1 176 ? 7.357 -9.458 2.575 1.00 96.50 176 LYS A CA 1
ATOM 1400 C C . LYS A 1 176 ? 7.195 -9.229 1.078 1.00 96.50 176 LYS A C 1
ATOM 1402 O O . LYS A 1 176 ? 6.329 -8.483 0.619 1.00 96.50 176 LYS A O 1
ATOM 1407 N N . GLY A 1 177 ? 7.988 -9.956 0.305 1.00 94.81 177 GLY A N 1
ATOM 1408 C CA . GLY A 1 177 ? 7.926 -9.953 -1.151 1.00 94.81 177 GLY A CA 1
ATOM 1409 C C . GLY A 1 177 ? 8.675 -8.787 -1.769 1.00 94.81 177 GLY A C 1
ATOM 1410 O O . GLY A 1 177 ? 8.464 -8.497 -2.938 1.00 94.81 177 GLY A O 1
ATOM 1411 N N . TRP A 1 178 ? 9.560 -8.127 -1.016 1.00 94.50 178 TRP A N 1
ATOM 1412 C CA . TRP A 1 178 ? 10.520 -7.200 -1.620 1.00 94.50 178 TRP A CA 1
ATOM 1413 C C . TRP A 1 178 ? 11.463 -7.940 -2.579 1.00 94.50 178 TRP A C 1
ATOM 1415 O O . TRP A 1 178 ? 11.926 -7.359 -3.558 1.00 94.50 178 TRP A O 1
ATOM 1425 N N . HIS A 1 179 ? 11.682 -9.233 -2.319 1.00 90.56 179 HIS A N 1
ATOM 1426 C CA . HIS A 1 179 ? 12.264 -10.211 -3.230 1.00 90.56 179 HIS A CA 1
ATOM 1427 C C . HIS A 1 179 ? 11.309 -11.417 -3.405 1.00 90.56 179 HIS A C 1
ATOM 1429 O O . HIS A 1 179 ? 10.664 -11.800 -2.423 1.00 90.56 179 HIS A O 1
ATOM 1435 N N . PRO A 1 180 ? 11.202 -12.039 -4.601 1.00 86.94 180 PRO A N 1
ATOM 1436 C CA . PRO A 1 180 ? 10.344 -13.201 -4.852 1.00 86.94 180 PRO A CA 1
ATOM 1437 C C . PRO A 1 180 ? 10.527 -14.345 -3.855 1.00 86.94 180 PRO A C 1
ATOM 1439 O O . PRO A 1 180 ? 9.541 -14.942 -3.422 1.00 86.94 180 PRO A O 1
ATOM 1442 N N . ASP A 1 181 ? 11.767 -14.598 -3.438 1.00 87.94 181 ASP A N 1
ATOM 1443 C CA . ASP A 1 181 ? 12.105 -15.694 -2.523 1.00 87.94 181 ASP A CA 1
ATOM 1444 C C . ASP A 1 181 ? 11.425 -15.562 -1.155 1.00 87.94 181 ASP A C 1
ATOM 1446 O O . ASP A 1 181 ? 11.102 -16.570 -0.531 1.00 87.94 181 ASP A O 1
ATOM 1450 N N . GLU A 1 182 ? 11.110 -14.337 -0.716 1.00 90.62 182 GLU A N 1
ATOM 1451 C CA . GLU A 1 182 ? 10.388 -14.088 0.541 1.00 90.62 182 GLU A CA 1
ATOM 1452 C C . GLU A 1 182 ? 8.935 -14.594 0.507 1.00 90.62 182 GLU A C 1
ATOM 1454 O O . GLU A 1 182 ? 8.277 -14.681 1.546 1.00 90.62 182 GLU A O 1
ATOM 1459 N N . LEU A 1 183 ? 8.409 -14.899 -0.683 1.00 86.69 183 LEU A N 1
ATOM 1460 C CA . LEU A 1 183 ? 7.048 -15.394 -0.877 1.00 86.69 183 LEU A CA 1
ATOM 1461 C C . LEU A 1 183 ? 6.990 -16.898 -1.139 1.00 86.69 183 LEU A C 1
ATOM 1463 O O . LEU A 1 183 ? 5.902 -17.467 -1.014 1.00 86.69 183 LEU A O 1
ATOM 1467 N N . SER A 1 184 ? 8.121 -17.534 -1.456 1.00 72.06 184 SER A N 1
ATOM 1468 C CA . SER A 1 184 ? 8.190 -18.979 -1.666 1.00 72.06 184 SER A CA 1
ATOM 1469 C C . SER A 1 184 ? 7.892 -19.727 -0.358 1.00 72.06 184 SER A C 1
ATOM 1471 O O . SER A 1 184 ? 8.525 -19.521 0.675 1.00 72.06 184 SER A O 1
ATOM 1473 N N . SER A 1 185 ? 6.851 -20.557 -0.370 1.00 54.78 185 SER A N 1
ATOM 1474 C CA . SER A 1 185 ? 6.559 -21.501 0.710 1.00 54.78 185 SER A CA 1
ATOM 1475 C C . SER A 1 185 ? 7.602 -22.619 0.700 1.00 54.78 185 SER A C 1
ATOM 1477 O O . SER A 1 185 ? 7.963 -23.088 -0.376 1.00 54.78 185 SER A O 1
ATOM 1479 N N . GLN A 1 186 ? 8.010 -23.116 1.870 1.00 44.25 186 GLN A N 1
ATOM 1480 C CA . GLN A 1 186 ? 8.939 -24.249 2.036 1.00 44.25 186 GLN A CA 1
ATOM 1481 C C . GLN A 1 186 ? 8.471 -25.595 1.418 1.00 44.25 186 GLN A C 1
ATOM 1483 O O . GLN A 1 186 ? 9.106 -26.615 1.661 1.00 44.25 186 GLN A O 1
ATOM 1488 N N . ASP A 1 187 ? 7.417 -25.617 0.594 1.00 38.81 187 ASP A N 1
ATOM 1489 C CA . ASP A 1 187 ? 6.754 -26.835 0.104 1.00 38.81 187 ASP A CA 1
ATOM 1490 C C . ASP A 1 187 ? 6.712 -27.012 -1.429 1.00 38.81 187 ASP A C 1
ATOM 1492 O O . ASP A 1 187 ? 6.106 -27.967 -1.914 1.00 38.81 187 ASP A O 1
ATOM 1496 N N . SER A 1 188 ? 7.373 -26.170 -2.233 1.00 40.72 188 SER A N 1
ATOM 1497 C CA . SER A 1 188 ? 7.526 -26.437 -3.676 1.00 40.72 188 SER A CA 1
ATOM 1498 C C . SER A 1 188 ? 8.923 -26.973 -3.997 1.00 40.72 188 SER A C 1
ATOM 1500 O O . SER A 1 188 ? 9.850 -26.210 -4.260 1.00 40.72 188 SER A O 1
ATOM 1502 N N . ASN A 1 189 ? 9.057 -28.304 -4.017 1.00 38.03 189 ASN A N 1
ATOM 1503 C CA . ASN A 1 189 ? 10.142 -29.022 -4.702 1.00 38.03 189 ASN A CA 1
ATOM 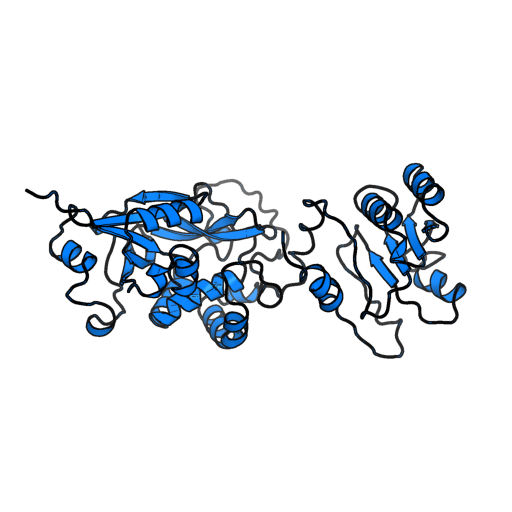1504 C C . ASN A 1 189 ? 10.006 -28.875 -6.233 1.00 38.03 189 ASN A C 1
ATOM 1506 O O . ASN A 1 189 ? 9.814 -29.857 -6.945 1.00 38.03 189 ASN A O 1
ATOM 1510 N N . GLU A 1 190 ? 10.105 -27.652 -6.743 1.00 41.62 190 GLU A N 1
ATOM 1511 C CA . GLU A 1 190 ? 10.386 -27.390 -8.154 1.00 41.62 190 GLU A CA 1
ATOM 1512 C C . GLU A 1 190 ? 11.640 -26.523 -8.216 1.00 41.62 190 GLU A C 1
ATOM 1514 O O . GLU A 1 190 ? 11.608 -25.295 -8.200 1.00 41.62 190 GLU A O 1
ATOM 1519 N N . SER A 1 191 ? 12.782 -27.208 -8.218 1.00 37.94 191 SER A N 1
ATOM 1520 C CA . SER A 1 191 ? 14.080 -26.634 -8.537 1.00 37.94 191 SER A CA 1
ATOM 1521 C C . SER A 1 191 ? 14.183 -26.420 -10.048 1.00 37.94 191 SER A C 1
ATOM 1523 O O . SER A 1 191 ? 14.915 -27.142 -10.718 1.00 37.94 191 SER A O 1
ATOM 1525 N N . ASP A 1 192 ? 13.463 -25.435 -10.574 1.00 38.00 192 ASP A N 1
ATOM 1526 C CA . ASP A 1 192 ? 13.833 -24.777 -11.832 1.00 38.00 192 ASP A CA 1
ATOM 1527 C C . ASP A 1 192 ? 14.509 -23.449 -11.474 1.00 38.00 192 ASP A C 1
ATOM 1529 O O . ASP A 1 192 ? 14.026 -22.348 -11.731 1.00 38.00 192 ASP A O 1
ATOM 1533 N N . SER A 1 193 ? 15.653 -23.564 -10.795 1.00 40.72 193 SER A N 1
ATOM 1534 C CA . SER A 1 193 ? 16.557 -22.450 -10.537 1.00 40.72 193 SER A CA 1
ATOM 1535 C C . SER A 1 193 ? 17.444 -22.217 -11.760 1.00 40.72 193 SER A C 1
ATOM 1537 O O . SER A 1 193 ? 18.647 -22.452 -11.710 1.00 40.72 193 SER A O 1
ATOM 1539 N N . ASP A 1 194 ? 16.837 -21.728 -12.836 1.00 37.22 194 ASP A N 1
ATOM 1540 C CA . ASP A 1 194 ? 17.527 -20.938 -13.860 1.00 37.22 194 ASP A CA 1
ATOM 1541 C C . ASP A 1 194 ? 17.139 -19.461 -13.665 1.00 37.22 194 ASP A C 1
ATOM 1543 O O . ASP A 1 194 ? 16.725 -18.764 -14.591 1.00 37.22 194 ASP A O 1
ATOM 1547 N N . ALA A 1 195 ? 17.251 -18.971 -12.422 1.00 42.84 195 ALA A N 1
ATOM 1548 C CA . ALA A 1 195 ? 17.231 -17.542 -12.127 1.00 42.84 195 ALA A CA 1
ATOM 1549 C C . ALA A 1 195 ? 18.524 -16.928 -12.681 1.00 42.84 195 ALA A C 1
ATOM 1551 O O . ALA A 1 195 ? 19.512 -16.736 -11.975 1.00 42.84 195 ALA A O 1
ATOM 1552 N N . SER A 1 196 ? 18.530 -16.701 -13.991 1.00 40.44 196 SER A N 1
ATOM 1553 C CA . SER A 1 196 ? 19.532 -15.898 -14.666 1.00 40.44 196 SER A CA 1
ATOM 1554 C C . SER A 1 196 ? 19.503 -14.486 -14.085 1.00 40.44 196 SER A C 1
ATOM 1556 O O . SER A 1 196 ? 18.471 -13.825 -14.149 1.00 40.44 196 SER A O 1
ATOM 1558 N N . ASP A 1 197 ? 20.628 -14.075 -13.508 1.00 41.03 197 ASP A N 1
ATOM 1559 C CA . ASP A 1 197 ? 21.116 -12.709 -13.305 1.00 41.03 197 ASP A CA 1
ATOM 1560 C C . ASP A 1 197 ? 20.080 -11.554 -13.325 1.00 41.03 197 ASP A C 1
ATOM 1562 O O . ASP A 1 197 ? 19.602 -11.127 -14.373 1.00 41.03 197 ASP A O 1
ATOM 1566 N N . GLU A 1 198 ? 19.874 -10.944 -12.152 1.00 51.47 198 GLU A N 1
ATOM 1567 C CA . GLU A 1 198 ? 19.692 -9.487 -11.981 1.00 51.47 198 GLU A CA 1
ATOM 1568 C C . GLU A 1 198 ? 18.530 -8.783 -12.724 1.00 51.47 198 GLU A C 1
ATOM 1570 O O . GLU A 1 198 ? 18.652 -7.610 -13.093 1.00 51.47 198 GLU A O 1
ATOM 1575 N N . GLU A 1 199 ? 17.370 -9.411 -12.937 1.00 60.19 199 GLU A N 1
ATOM 1576 C CA . GLU A 1 199 ? 16.237 -8.660 -13.496 1.00 60.19 199 GLU A CA 1
ATOM 1577 C C . GLU A 1 199 ? 15.533 -7.778 -12.441 1.00 60.19 199 GLU A C 1
ATOM 1579 O O . GLU A 1 199 ? 15.206 -8.194 -11.328 1.00 60.19 199 GLU A O 1
ATOM 1584 N N . ALA A 1 200 ? 15.307 -6.508 -12.790 1.00 64.50 200 ALA A N 1
ATOM 1585 C CA . ALA A 1 200 ? 14.861 -5.479 -11.857 1.00 64.50 200 ALA A CA 1
ATOM 1586 C C . ALA A 1 200 ? 13.384 -5.618 -11.452 1.00 64.50 200 ALA A C 1
ATOM 1588 O O . ALA A 1 200 ? 12.478 -5.268 -12.204 1.00 64.50 200 ALA A O 1
ATOM 1589 N N . ILE A 1 201 ? 13.149 -6.049 -10.216 1.00 85.44 201 ILE A N 1
ATOM 1590 C CA . ILE A 1 201 ? 11.812 -6.241 -9.626 1.00 85.44 201 ILE A CA 1
ATOM 1591 C C . ILE A 1 201 ? 11.299 -5.041 -8.814 1.00 85.44 201 ILE A C 1
ATOM 1593 O O . ILE A 1 201 ? 10.134 -5.019 -8.422 1.00 85.44 201 ILE A O 1
ATOM 1597 N N . TRP A 1 202 ? 12.146 -4.036 -8.572 1.00 92.38 202 TRP A N 1
ATOM 1598 C CA . TRP A 1 202 ? 11.787 -2.765 -7.939 1.00 92.38 202 TRP A CA 1
ATOM 1599 C C . TRP A 1 202 ? 12.336 -1.609 -8.777 1.00 92.38 202 TRP A C 1
ATOM 1601 O O . TRP A 1 202 ? 13.527 -1.549 -9.093 1.00 92.38 202 TRP A O 1
ATOM 1611 N N . VAL A 1 203 ? 11.451 -0.693 -9.162 1.00 89.19 203 VAL A N 1
ATOM 1612 C CA . VAL A 1 203 ? 11.742 0.416 -10.070 1.00 89.19 203 VAL A CA 1
ATOM 1613 C C . VAL A 1 203 ? 11.450 1.757 -9.400 1.00 89.19 203 VAL A C 1
ATOM 1615 O O . VAL A 1 203 ? 10.371 1.966 -8.848 1.00 89.19 203 VAL A O 1
ATOM 1618 N N . ASP A 1 204 ? 12.408 2.681 -9.477 1.00 91.31 204 ASP A N 1
ATOM 1619 C CA . ASP A 1 204 ? 12.200 4.098 -9.183 1.00 91.31 204 ASP A CA 1
ATOM 1620 C C . ASP A 1 204 ? 11.539 4.791 -10.378 1.00 91.31 204 ASP A C 1
ATOM 1622 O O . ASP A 1 204 ? 12.219 5.177 -11.336 1.00 91.31 204 ASP A O 1
ATOM 1626 N N . ASP A 1 205 ? 10.213 4.929 -10.287 1.00 87.19 205 ASP A N 1
ATOM 1627 C CA . ASP A 1 205 ? 9.330 5.566 -11.266 1.00 87.19 205 ASP A CA 1
ATOM 1628 C C . ASP A 1 205 ? 8.945 7.010 -10.913 1.00 87.19 205 ASP A C 1
ATOM 1630 O O . ASP A 1 205 ? 7.991 7.580 -11.438 1.00 87.19 205 ASP A O 1
ATOM 1634 N N . ARG A 1 206 ? 9.673 7.676 -10.007 1.00 86.38 206 ARG A N 1
ATOM 1635 C CA . ARG A 1 206 ? 9.306 9.042 -9.579 1.00 86.38 206 ARG A CA 1
ATOM 1636 C C . ARG A 1 206 ? 9.389 10.087 -10.697 1.00 86.38 206 ARG A C 1
ATOM 1638 O O . ARG A 1 206 ? 8.858 11.197 -10.538 1.00 86.38 206 ARG A O 1
ATOM 1645 N N . GLN A 1 207 ? 10.102 9.788 -11.785 1.00 82.94 207 GLN A N 1
ATOM 1646 C CA . GLN A 1 207 ? 10.209 10.671 -12.949 1.00 82.94 207 GLN A CA 1
ATOM 1647 C C . GLN A 1 207 ? 9.072 10.442 -13.949 1.00 82.94 207 GLN A C 1
ATOM 1649 O O . GLN A 1 207 ? 8.540 11.444 -14.434 1.00 82.94 207 GLN A O 1
ATOM 1654 N N . ASP A 1 208 ? 8.674 9.187 -14.188 1.00 77.81 208 ASP A N 1
ATOM 1655 C CA . ASP A 1 208 ? 7.542 8.804 -15.042 1.00 77.81 208 ASP A CA 1
ATOM 1656 C C . ASP A 1 208 ? 6.551 7.851 -14.323 1.00 77.81 208 ASP A C 1
ATOM 1658 O O . ASP A 1 208 ? 6.495 6.659 -14.598 1.00 77.81 208 ASP A O 1
ATOM 1662 N N . PRO A 1 209 ? 5.743 8.367 -13.375 1.00 83.00 209 PRO A N 1
ATOM 1663 C CA . PRO A 1 209 ? 4.946 7.546 -12.461 1.00 83.00 209 PRO A CA 1
ATOM 1664 C C . PRO A 1 209 ? 3.984 6.564 -13.136 1.00 83.00 209 PRO A C 1
ATOM 1666 O O . PRO A 1 209 ? 3.062 6.968 -13.847 1.00 83.00 209 PRO A O 1
ATOM 1669 N N . VAL A 1 210 ? 4.096 5.283 -12.779 1.00 82.94 210 VAL A N 1
ATOM 1670 C CA . VAL A 1 210 ? 3.136 4.233 -13.158 1.00 82.94 210 VAL A CA 1
ATOM 1671 C C . VAL A 1 210 ? 1.900 4.279 -12.260 1.00 82.94 210 VAL A C 1
ATOM 1673 O O . VAL A 1 210 ? 0.769 4.046 -12.706 1.00 82.94 210 VAL A O 1
ATOM 1676 N N . TYR A 1 211 ? 2.086 4.581 -10.971 1.00 86.44 211 TYR A N 1
ATOM 1677 C CA . TYR A 1 211 ? 0.990 4.573 -10.011 1.00 86.44 211 TYR A CA 1
ATOM 1678 C C . TYR A 1 211 ? 0.133 5.844 -10.099 1.00 86.44 211 TYR A C 1
ATOM 1680 O O . TYR A 1 211 ? 0.454 6.900 -9.555 1.00 86.44 211 TYR A O 1
ATOM 1688 N N . ILE A 1 212 ? -1.033 5.706 -10.732 1.00 83.00 212 ILE A N 1
ATOM 1689 C CA . ILE A 1 212 ? -1.943 6.816 -11.066 1.00 83.00 212 ILE A CA 1
ATOM 1690 C C . ILE A 1 212 ? -2.557 7.562 -9.870 1.00 83.00 212 ILE A C 1
ATOM 1692 O O . ILE A 1 212 ? -3.082 8.657 -10.044 1.00 83.00 212 ILE A O 1
ATOM 1696 N N . ARG A 1 213 ? -2.545 6.972 -8.668 1.00 86.38 213 ARG A N 1
ATOM 1697 C CA . ARG A 1 213 ? -3.098 7.589 -7.445 1.00 86.38 213 ARG A CA 1
ATOM 1698 C C . ARG A 1 213 ? -2.008 8.190 -6.552 1.00 86.38 213 ARG A C 1
ATOM 1700 O O . ARG A 1 213 ? -2.300 8.566 -5.418 1.00 86.38 213 ARG A O 1
ATOM 1707 N N . GLY A 1 214 ? -0.759 8.196 -7.017 1.00 86.31 214 GLY A N 1
ATOM 1708 C CA . GLY A 1 214 ? 0.351 8.806 -6.299 1.00 86.31 214 GLY A CA 1
ATOM 1709 C C . GLY A 1 214 ? 0.339 10.329 -6.401 1.00 86.31 214 GLY A C 1
ATOM 1710 O O . GLY A 1 214 ? -0.400 10.917 -7.188 1.00 86.31 214 GLY A O 1
ATOM 1711 N N . ASP A 1 215 ? 1.210 10.967 -5.624 1.00 90.31 215 ASP A N 1
ATOM 1712 C CA . ASP A 1 215 ? 1.495 12.400 -5.714 1.00 90.31 215 ASP A CA 1
ATOM 1713 C C . ASP A 1 215 ? 2.957 12.583 -6.145 1.00 90.31 215 ASP A C 1
ATOM 1715 O O . ASP A 1 215 ? 3.858 12.632 -5.302 1.00 90.31 215 ASP A O 1
ATOM 1719 N N . PRO A 1 216 ? 3.231 12.685 -7.460 1.00 86.44 216 PRO A N 1
ATOM 1720 C CA . PRO A 1 216 ? 4.599 12.716 -7.968 1.00 86.44 216 PRO A CA 1
ATOM 1721 C C . PRO A 1 216 ? 5.399 13.925 -7.482 1.00 86.44 216 PRO A C 1
ATOM 1723 O O . PRO A 1 216 ? 6.629 13.877 -7.406 1.00 86.44 216 PRO A O 1
ATOM 1726 N N . LYS A 1 217 ? 4.722 15.040 -7.178 1.00 91.25 217 LYS A N 1
ATOM 1727 C CA . LYS A 1 217 ? 5.382 16.235 -6.643 1.00 91.25 217 LYS A CA 1
ATOM 1728 C C . LYS A 1 217 ? 5.849 15.967 -5.219 1.00 91.25 217 LYS A C 1
ATOM 1730 O O . LYS A 1 217 ? 7.018 16.216 -4.925 1.00 91.25 217 LYS A O 1
ATOM 1735 N N . TRP A 1 218 ? 4.971 15.419 -4.380 1.00 94.69 218 TRP A N 1
ATOM 1736 C CA . TRP A 1 218 ? 5.317 15.036 -3.015 1.00 94.69 218 TRP A CA 1
ATOM 1737 C C . TRP A 1 218 ? 6.426 13.977 -2.996 1.00 94.69 218 TRP A C 1
ATOM 1739 O O . TRP A 1 218 ? 7.459 14.214 -2.370 1.00 94.69 218 TRP A O 1
ATOM 1749 N N . SER A 1 219 ? 6.285 12.897 -3.775 1.00 93.25 219 SER A N 1
ATOM 1750 C CA . SER A 1 219 ? 7.287 11.828 -3.913 1.00 93.25 219 SER A CA 1
ATOM 1751 C C . SER A 1 219 ? 8.676 12.371 -4.232 1.00 93.25 219 SER A C 1
ATOM 1753 O O . SER A 1 219 ? 9.643 12.072 -3.538 1.00 93.25 219 SER A O 1
ATOM 1755 N N . ARG A 1 220 ? 8.794 13.245 -5.241 1.00 93.38 220 ARG A N 1
ATOM 1756 C CA . ARG A 1 220 ? 10.086 13.855 -5.594 1.00 93.38 220 ARG A CA 1
ATOM 1757 C C . ARG A 1 220 ? 10.612 14.799 -4.517 1.00 93.38 220 ARG A C 1
ATOM 1759 O O . ARG A 1 220 ? 11.820 14.846 -4.305 1.00 93.38 220 ARG A O 1
ATOM 1766 N N . SER A 1 221 ? 9.734 15.543 -3.843 1.00 96.75 221 SER A N 1
ATOM 1767 C CA . SER A 1 221 ? 10.142 16.449 -2.761 1.00 96.75 221 SER A CA 1
ATOM 1768 C C . SER A 1 221 ? 10.672 15.704 -1.531 1.00 96.75 221 SER A C 1
ATOM 1770 O O . SER A 1 221 ? 11.568 16.208 -0.861 1.00 96.75 221 SER A O 1
ATOM 1772 N N . LYS A 1 222 ? 10.164 14.490 -1.278 1.00 97.25 222 LYS A N 1
ATOM 1773 C CA . LYS A 1 222 ? 10.515 13.640 -0.134 1.00 97.25 222 LYS A CA 1
ATOM 1774 C C . LYS A 1 222 ? 11.469 12.496 -0.466 1.00 97.25 222 LYS A C 1
ATOM 1776 O O . LYS A 1 222 ? 11.875 11.771 0.434 1.00 97.25 222 LYS A O 1
ATOM 1781 N N . ALA A 1 223 ? 11.905 12.385 -1.721 1.00 94.81 223 ALA A N 1
ATOM 1782 C CA . ALA A 1 223 ? 12.716 11.273 -2.214 1.00 94.81 223 ALA A CA 1
ATOM 1783 C C . ALA A 1 223 ? 13.946 10.976 -1.343 1.00 94.81 223 ALA A C 1
ATOM 1785 O O . ALA A 1 223 ? 14.194 9.820 -1.041 1.00 94.81 223 ALA A O 1
ATOM 1786 N N . LYS A 1 224 ? 14.680 12.003 -0.888 1.00 96.75 224 LYS A N 1
ATOM 1787 C CA . LYS A 1 224 ? 15.870 11.807 -0.038 1.00 96.75 224 LYS A CA 1
ATOM 1788 C C . LYS A 1 224 ? 15.541 11.174 1.316 1.00 96.75 224 LYS A C 1
ATOM 1790 O O . LYS A 1 224 ? 16.267 10.293 1.754 1.00 96.75 224 LYS A O 1
ATOM 1795 N N . GLU A 1 225 ? 14.480 11.643 1.968 1.00 97.69 225 GLU A N 1
ATOM 1796 C CA . GLU A 1 225 ? 14.047 11.146 3.280 1.00 97.69 225 GLU A CA 1
ATOM 1797 C C . GLU A 1 225 ? 13.520 9.708 3.153 1.00 97.69 225 GLU A C 1
ATOM 1799 O O . GLU A 1 225 ? 13.926 8.827 3.904 1.00 97.69 225 GLU A O 1
ATOM 1804 N N . LEU A 1 226 ? 12.687 9.452 2.137 1.00 98.19 226 LEU A N 1
ATOM 1805 C CA . LEU A 1 226 ? 12.121 8.127 1.868 1.00 98.19 226 LEU A CA 1
ATOM 1806 C C . LEU A 1 226 ? 13.192 7.107 1.478 1.00 98.19 226 LEU A C 1
ATOM 1808 O O . LEU A 1 226 ? 13.152 5.968 1.932 1.00 98.19 226 LEU A O 1
ATOM 1812 N N . ASP A 1 227 ? 14.155 7.510 0.652 1.00 98.00 227 ASP A N 1
ATOM 1813 C CA . ASP A 1 227 ? 15.251 6.642 0.231 1.00 98.00 227 ASP A CA 1
ATOM 1814 C C . ASP A 1 227 ? 16.179 6.302 1.396 1.00 98.00 227 ASP A C 1
ATOM 1816 O O . ASP A 1 227 ? 16.593 5.155 1.506 1.00 98.00 227 ASP A O 1
ATOM 1820 N N . LEU A 1 228 ? 16.452 7.252 2.297 1.00 98.00 228 LEU A N 1
ATOM 1821 C CA . LEU A 1 228 ? 17.214 6.969 3.513 1.00 98.00 228 LEU A CA 1
ATOM 1822 C C . LEU A 1 228 ? 16.482 5.956 4.402 1.00 98.00 228 LEU A C 1
ATOM 1824 O O . LEU A 1 228 ? 17.102 5.005 4.878 1.00 98.00 228 LEU A O 1
ATOM 1828 N N . LEU A 1 229 ? 15.171 6.126 4.592 1.00 98.00 229 LEU A N 1
ATOM 1829 C CA . LEU A 1 229 ? 14.356 5.210 5.390 1.00 98.00 229 LEU A CA 1
ATOM 1830 C C . LEU A 1 229 ? 14.356 3.794 4.786 1.00 98.00 229 LEU A C 1
ATOM 1832 O O . LEU A 1 229 ? 14.634 2.815 5.476 1.00 98.00 229 LEU A O 1
ATOM 1836 N N . LEU A 1 230 ? 14.116 3.682 3.478 1.00 98.12 230 LEU A N 1
ATOM 1837 C CA . LEU A 1 230 ? 14.109 2.399 2.771 1.00 98.12 230 LEU A CA 1
ATOM 1838 C C . LEU A 1 230 ? 15.494 1.743 2.744 1.00 98.12 230 LEU A C 1
ATOM 1840 O O . LEU A 1 230 ? 15.597 0.543 2.973 1.00 98.12 230 LEU A O 1
ATOM 1844 N N . GLN A 1 231 ? 16.559 2.515 2.527 1.00 97.19 231 GLN A N 1
ATOM 1845 C CA . GLN A 1 231 ? 17.933 2.015 2.579 1.00 97.19 231 GLN A CA 1
ATOM 1846 C C . GLN A 1 231 ? 18.307 1.519 3.981 1.00 97.19 231 GLN A C 1
ATOM 1848 O O . GLN A 1 231 ? 19.054 0.555 4.104 1.00 97.19 231 GLN A O 1
ATOM 1853 N N . THR A 1 232 ? 17.791 2.159 5.031 1.00 97.75 232 THR A N 1
ATOM 1854 C CA . THR A 1 232 ? 18.072 1.772 6.421 1.00 97.75 232 THR A CA 1
ATOM 1855 C C . THR A 1 232 ? 17.406 0.446 6.780 1.00 97.75 232 THR A C 1
ATOM 1857 O O . THR A 1 232 ? 18.037 -0.403 7.402 1.00 97.75 232 THR A O 1
ATOM 1860 N N . HIS A 1 233 ? 16.153 0.247 6.362 1.00 97.75 233 HIS A N 1
ATOM 1861 C CA . HIS A 1 233 ? 15.342 -0.897 6.798 1.00 97.75 233 HIS A CA 1
ATOM 1862 C C . HIS A 1 233 ? 15.247 -2.042 5.773 1.00 97.75 233 HIS A C 1
ATOM 1864 O O . HIS A 1 233 ? 14.860 -3.154 6.126 1.00 97.75 233 HIS A O 1
ATOM 1870 N N . ARG A 1 234 ? 15.612 -1.805 4.505 1.00 95.44 234 ARG A N 1
ATOM 1871 C CA . ARG A 1 234 ? 15.689 -2.803 3.416 1.00 95.44 234 ARG A CA 1
ATOM 1872 C C . ARG A 1 234 ? 16.906 -2.554 2.510 1.00 95.44 234 ARG A C 1
ATOM 1874 O O . ARG A 1 234 ? 16.729 -2.361 1.307 1.00 95.44 234 ARG A O 1
ATOM 1881 N N . PRO A 1 235 ? 18.141 -2.538 3.045 1.00 94.38 235 PRO A N 1
ATOM 1882 C CA . PRO A 1 235 ? 19.333 -2.159 2.283 1.00 94.38 235 PRO A CA 1
ATOM 1883 C C . PRO A 1 235 ? 19.546 -3.015 1.030 1.00 94.38 235 PRO A C 1
ATOM 1885 O O . PRO A 1 235 ? 19.807 -2.462 -0.037 1.00 94.38 235 PRO A O 1
ATOM 1888 N N . ASP A 1 236 ? 19.383 -4.336 1.135 1.00 90.56 236 ASP A N 1
ATOM 1889 C CA . ASP A 1 236 ? 19.668 -5.266 0.037 1.00 90.56 236 ASP A CA 1
ATOM 1890 C C . ASP A 1 236 ? 18.680 -5.075 -1.119 1.00 90.56 236 ASP A C 1
ATOM 1892 O O . ASP A 1 236 ? 19.076 -4.802 -2.253 1.00 90.56 236 ASP A O 1
ATOM 1896 N N . GLN A 1 237 ? 17.378 -5.115 -0.831 1.00 92.62 237 GLN A N 1
ATOM 1897 C CA . GLN A 1 237 ? 16.340 -4.949 -1.850 1.00 92.62 237 GLN A CA 1
ATOM 1898 C C . GLN A 1 237 ? 16.332 -3.526 -2.416 1.00 92.62 237 GLN A C 1
ATOM 1900 O O . GLN A 1 237 ? 16.138 -3.346 -3.618 1.00 92.62 237 GLN A O 1
ATOM 1905 N N . PHE A 1 238 ? 16.604 -2.517 -1.584 1.00 92.19 238 PHE A N 1
ATOM 1906 C CA . PHE A 1 238 ? 16.735 -1.137 -2.041 1.00 92.19 238 PHE A CA 1
ATOM 1907 C C . PHE A 1 238 ? 17.951 -0.947 -2.956 1.00 92.19 238 PHE A C 1
ATOM 1909 O O . PHE A 1 238 ? 17.859 -0.216 -3.940 1.00 92.19 238 PHE A O 1
ATOM 1916 N N . SER A 1 239 ? 19.077 -1.617 -2.683 1.00 88.25 239 SER A N 1
ATOM 1917 C CA . SER A 1 239 ? 20.274 -1.542 -3.533 1.00 88.25 239 SER A CA 1
ATOM 1918 C C . SER A 1 239 ? 20.046 -2.110 -4.939 1.00 88.25 239 SER A C 1
ATOM 1920 O O . SER A 1 239 ? 20.637 -1.617 -5.900 1.00 88.25 239 SER A O 1
ATOM 1922 N N . ASN A 1 240 ? 19.114 -3.060 -5.065 1.00 86.31 240 ASN A N 1
ATOM 1923 C CA . ASN A 1 240 ? 18.680 -3.645 -6.334 1.00 86.31 240 ASN A CA 1
ATOM 1924 C C . ASN A 1 240 ? 17.593 -2.816 -7.047 1.00 86.31 240 ASN A C 1
ATOM 1926 O O . ASN A 1 240 ? 17.192 -3.152 -8.165 1.00 86.31 240 ASN A O 1
ATOM 1930 N N . ARG A 1 241 ? 17.104 -1.724 -6.437 1.00 88.31 241 ARG A N 1
ATOM 1931 C CA . ARG A 1 241 ? 16.131 -0.829 -7.074 1.00 88.31 241 ARG A CA 1
ATOM 1932 C C . ARG A 1 241 ? 16.773 -0.136 -8.270 1.00 88.31 241 ARG A C 1
ATOM 1934 O O . ARG A 1 241 ? 17.765 0.582 -8.142 1.00 88.31 241 ARG A O 1
ATOM 1941 N N . THR A 1 242 ? 16.153 -0.264 -9.436 1.00 81.69 242 THR A N 1
ATOM 1942 C CA . THR A 1 242 ? 16.653 0.378 -10.658 1.00 81.69 242 THR A CA 1
ATOM 1943 C C . THR A 1 242 ? 15.956 1.702 -10.933 1.00 81.69 242 THR A C 1
ATOM 1945 O O . THR A 1 242 ? 14.754 1.844 -10.740 1.00 81.69 242 THR A O 1
ATOM 1948 N N . SER A 1 243 ? 16.700 2.698 -11.414 1.00 68.62 243 SER A N 1
ATOM 1949 C CA . SER A 1 243 ? 16.112 3.939 -11.926 1.00 68.62 243 SER A CA 1
ATOM 1950 C C . SER A 1 243 ? 15.499 3.704 -13.304 1.00 68.62 243 SER A C 1
ATOM 1952 O O . SER A 1 243 ? 16.187 3.169 -14.179 1.00 68.62 243 SER A O 1
ATOM 1954 N N . GLU A 1 244 ? 14.266 4.158 -13.525 1.00 55.31 244 GLU A N 1
ATOM 1955 C CA . GLU A 1 244 ? 13.557 4.079 -14.804 1.00 55.31 244 GLU A CA 1
ATOM 1956 C C . GLU A 1 244 ? 14.424 4.393 -16.026 1.00 55.31 244 GLU A C 1
ATOM 1958 O O . GLU A 1 244 ? 14.685 5.551 -16.368 1.00 55.31 244 GLU A O 1
ATOM 1963 N N . ARG A 1 245 ? 14.824 3.338 -16.741 1.00 40.72 245 ARG A N 1
ATOM 1964 C CA . ARG A 1 245 ? 15.147 3.425 -18.170 1.00 40.72 245 ARG A CA 1
ATOM 1965 C C . ARG A 1 245 ? 14.746 2.221 -19.016 1.00 40.72 245 ARG A C 1
ATOM 1967 O O . ARG A 1 245 ? 14.968 2.296 -20.219 1.00 40.72 245 ARG A O 1
ATOM 1974 N N . TYR A 1 246 ? 14.157 1.157 -18.462 1.00 35.72 246 TYR A N 1
ATOM 1975 C CA . TYR A 1 246 ? 14.029 -0.091 -19.231 1.00 35.72 246 TYR A CA 1
ATOM 1976 C C . TYR A 1 246 ? 12.661 -0.790 -19.232 1.00 35.72 246 TYR A C 1
ATOM 1978 O O . TYR A 1 246 ? 12.421 -1.554 -20.158 1.00 35.72 246 TYR A O 1
ATOM 1986 N N . LEU A 1 247 ? 11.735 -0.509 -18.305 1.00 35.84 247 LEU A N 1
ATOM 1987 C CA . LEU A 1 247 ? 10.563 -1.387 -18.122 1.00 35.84 247 LEU A CA 1
ATOM 1988 C C . LEU A 1 247 ? 9.240 -0.910 -18.755 1.00 35.84 247 LEU A C 1
ATOM 1990 O O . LEU A 1 247 ? 8.462 -1.733 -19.227 1.00 35.84 247 LEU A O 1
ATOM 1994 N N . ILE A 1 248 ? 8.998 0.399 -18.878 1.00 33.34 248 ILE A N 1
ATOM 1995 C CA . ILE A 1 248 ? 7.675 0.917 -19.302 1.00 33.34 248 ILE A CA 1
ATOM 1996 C C . ILE A 1 248 ? 7.528 1.046 -20.828 1.00 33.34 248 ILE A C 1
ATOM 1998 O O . ILE A 1 248 ? 6.427 0.955 -21.371 1.00 33.34 248 ILE A O 1
ATOM 2002 N N . PHE A 1 249 ? 8.634 1.175 -21.565 1.00 31.97 249 PHE A N 1
ATOM 2003 C CA . PHE A 1 249 ? 8.603 1.417 -23.016 1.00 31.97 249 PHE A CA 1
ATOM 2004 C C . PHE A 1 249 ? 8.150 0.210 -23.862 1.00 31.97 249 PHE A C 1
ATOM 2006 O O . PHE A 1 249 ? 7.814 0.385 -25.032 1.00 31.97 249 PHE A O 1
ATOM 2013 N N . MET A 1 250 ? 8.113 -1.003 -23.299 1.00 29.19 250 MET A N 1
ATOM 2014 C CA . MET A 1 250 ? 7.767 -2.229 -24.034 1.00 29.19 250 MET A CA 1
ATOM 2015 C C . MET A 1 250 ? 6.265 -2.415 -24.296 1.00 29.19 250 MET A C 1
ATOM 2017 O O . MET A 1 250 ? 5.898 -2.973 -25.328 1.00 29.19 250 MET A O 1
ATOM 2021 N N . TYR A 1 251 ? 5.388 -1.973 -23.387 1.00 34.00 251 TYR A N 1
ATOM 2022 C CA . TYR A 1 251 ? 3.991 -2.435 -23.375 1.00 34.00 251 TYR A CA 1
ATOM 2023 C C . TYR A 1 251 ? 2.974 -1.466 -23.995 1.00 34.00 251 TYR A C 1
ATOM 2025 O O . TYR A 1 251 ? 1.940 -1.915 -24.490 1.00 34.00 251 TYR A O 1
ATOM 2033 N N . GLY A 1 252 ? 3.274 -0.164 -24.069 1.00 30.56 252 GLY A N 1
ATOM 2034 C CA . GLY A 1 252 ? 2.380 0.827 -24.692 1.00 30.56 252 GLY A CA 1
ATOM 2035 C C . GLY A 1 252 ? 2.190 0.647 -26.205 1.00 30.56 252 GLY A C 1
ATOM 2036 O O . GLY A 1 252 ? 1.165 1.044 -26.751 1.00 30.56 252 GLY A O 1
ATOM 2037 N N . ILE A 1 253 ? 3.142 -0.002 -26.883 1.00 31.84 253 ILE A N 1
ATOM 2038 C CA . ILE A 1 253 ? 3.097 -0.237 -28.337 1.00 31.84 253 ILE A CA 1
ATOM 2039 C C . ILE A 1 253 ? 2.191 -1.430 -28.695 1.00 31.84 253 ILE A C 1
ATOM 2041 O O . ILE A 1 253 ? 1.660 -1.489 -29.800 1.00 31.84 253 ILE A O 1
ATOM 2045 N N . LEU A 1 254 ? 1.972 -2.374 -27.773 1.00 30.42 254 LEU A N 1
ATOM 2046 C CA . LEU A 1 254 ? 1.301 -3.642 -28.087 1.00 30.42 254 LEU A CA 1
ATOM 2047 C C . LEU A 1 254 ? -0.233 -3.612 -27.945 1.00 30.42 254 LEU A C 1
ATOM 2049 O O . LEU A 1 254 ? -0.877 -4.528 -28.449 1.00 30.42 254 LEU A O 1
ATOM 2053 N N . TYR A 1 255 ? -0.836 -2.593 -27.308 1.00 27.16 255 TYR A N 1
ATOM 2054 C CA . TYR A 1 255 ? -2.239 -2.694 -26.852 1.00 27.16 255 TYR A CA 1
ATOM 2055 C C . TYR A 1 255 ? -3.178 -1.492 -27.087 1.00 27.16 255 TYR A C 1
ATOM 2057 O O . TYR A 1 255 ? -4.293 -1.501 -26.565 1.00 27.16 255 TYR A O 1
ATOM 2065 N N . SER A 1 256 ? -2.839 -0.471 -27.885 1.00 27.80 256 SER A N 1
ATOM 2066 C CA . SER A 1 256 ? -3.838 0.560 -28.249 1.00 27.80 256 SER A CA 1
ATOM 2067 C C . SER A 1 256 ? -3.635 1.164 -29.642 1.00 27.80 256 SER A C 1
ATOM 2069 O O . SER A 1 256 ? -2.662 1.881 -29.866 1.00 27.80 256 SER A O 1
ATOM 2071 N N . PRO A 1 257 ? -4.566 0.939 -30.589 1.00 29.34 257 PRO A N 1
ATOM 2072 C CA . PRO A 1 257 ? -4.543 1.596 -31.884 1.00 29.34 257 PRO A CA 1
ATOM 2073 C C . PRO A 1 257 ? -5.230 2.965 -31.767 1.00 29.34 257 PRO A C 1
ATOM 2075 O O . PRO A 1 257 ? -6.446 3.052 -31.909 1.00 29.34 257 PRO A O 1
ATOM 2078 N N . CYS A 1 258 ? -4.490 4.054 -31.525 1.00 26.81 258 CYS A N 1
ATOM 2079 C CA . CYS A 1 258 ? -5.066 5.400 -31.661 1.00 26.81 258 CYS A CA 1
ATOM 2080 C C . CYS A 1 258 ? -4.091 6.445 -32.237 1.00 26.81 258 CYS A C 1
ATOM 2082 O O . CYS A 1 258 ? -3.131 6.857 -31.600 1.00 26.81 258 CYS A O 1
ATOM 2084 N N . LYS A 1 259 ? -4.404 6.850 -33.477 1.00 28.08 259 LYS A N 1
ATOM 2085 C CA . LYS A 1 259 ? -4.178 8.131 -34.180 1.00 28.08 259 LYS A CA 1
ATOM 2086 C C . LYS A 1 259 ? -2.970 8.999 -33.767 1.00 28.08 259 LYS A C 1
ATOM 2088 O O . LYS A 1 259 ? -3.086 9.892 -32.937 1.00 28.08 259 LYS A O 1
ATOM 2093 N N . LEU A 1 260 ? -1.873 8.859 -34.521 1.00 33.41 260 LEU A N 1
ATOM 2094 C CA . LEU A 1 260 ? -0.867 9.910 -34.720 1.00 33.41 260 LEU A CA 1
ATOM 2095 C C . LEU A 1 260 ? -1.444 11.012 -35.620 1.00 33.41 260 LEU A C 1
ATOM 2097 O O . LEU A 1 260 ? -1.400 10.907 -36.843 1.00 33.41 260 LEU A O 1
ATOM 2101 N N . ALA A 1 261 ? -2.010 12.066 -35.046 1.00 30.44 261 ALA A N 1
ATOM 2102 C CA . ALA A 1 261 ? -2.298 13.280 -35.801 1.00 30.44 261 ALA A CA 1
ATOM 2103 C C . ALA A 1 261 ? -2.316 14.482 -34.859 1.00 30.44 261 ALA A C 1
ATOM 2105 O O . ALA A 1 261 ? -3.353 14.744 -34.271 1.00 30.44 261 ALA A O 1
ATOM 2106 N N . THR A 1 262 ? -1.160 15.151 -34.736 1.00 30.72 262 THR A N 1
ATOM 2107 C CA . THR A 1 262 ? -0.927 16.612 -34.604 1.00 30.72 262 THR A CA 1
ATOM 2108 C C . THR A 1 262 ? 0.405 16.844 -33.880 1.00 30.72 262 THR A C 1
ATOM 2110 O O . THR A 1 262 ? 0.461 16.845 -32.656 1.00 30.72 262 THR A O 1
ATOM 2113 N N . PHE A 1 263 ? 1.488 17.019 -34.644 1.00 30.64 263 PHE A N 1
ATOM 2114 C CA . PHE A 1 263 ? 2.854 17.231 -34.139 1.00 30.64 263 PHE A CA 1
ATOM 2115 C C . PHE A 1 263 ? 3.536 18.399 -34.875 1.00 30.64 263 PHE A C 1
ATOM 2117 O O . PHE A 1 263 ? 4.617 18.254 -35.438 1.00 30.64 263 PHE A O 1
ATOM 2124 N N . ALA A 1 264 ? 2.887 19.562 -34.940 1.00 29.62 264 ALA A N 1
ATOM 2125 C CA . ALA A 1 264 ? 3.496 20.763 -35.506 1.00 29.62 264 ALA A CA 1
ATOM 2126 C C . ALA A 1 264 ? 3.716 21.792 -34.394 1.00 29.62 264 ALA A C 1
ATOM 2128 O O . ALA A 1 264 ? 2.801 22.073 -33.629 1.00 29.62 264 ALA A O 1
ATOM 2129 N N . ASP A 1 265 ? 4.935 22.331 -34.358 1.00 30.88 265 ASP A N 1
ATOM 2130 C CA . ASP A 1 265 ? 5.377 23.502 -33.592 1.00 30.88 265 ASP A CA 1
ATOM 2131 C C . ASP A 1 265 ? 5.979 23.226 -32.201 1.00 30.88 265 ASP A C 1
ATOM 2133 O O . ASP A 1 265 ? 5.384 23.522 -31.171 1.00 30.88 265 ASP A O 1
ATOM 2137 N N . SER A 1 266 ? 7.218 22.694 -32.168 1.00 32.31 266 SER A N 1
ATOM 2138 C CA . SER A 1 266 ? 8.345 23.258 -31.365 1.00 32.31 266 SER A CA 1
ATOM 2139 C C . SER A 1 266 ? 9.557 22.330 -31.112 1.00 32.31 266 SER A C 1
ATOM 2141 O O . SER A 1 266 ? 10.517 22.751 -30.466 1.00 32.31 266 SER A O 1
ATOM 2143 N N . VAL A 1 267 ? 9.620 21.116 -31.670 1.00 32.91 267 VAL A N 1
ATOM 2144 C CA . VAL A 1 267 ? 10.859 20.299 -31.674 1.00 32.91 267 VAL A CA 1
ATOM 2145 C C . VAL A 1 267 ? 11.617 20.537 -32.991 1.00 32.91 267 VAL A C 1
ATOM 2147 O O . VAL A 1 267 ? 10.960 20.620 -34.030 1.00 32.91 267 VAL A O 1
ATOM 2150 N N . PRO A 1 268 ? 12.967 20.639 -33.026 1.00 34.53 268 PRO A N 1
ATOM 2151 C CA . PRO A 1 268 ? 13.686 20.609 -34.296 1.00 34.53 268 PRO A CA 1
ATOM 2152 C C . PRO A 1 268 ? 13.365 19.273 -34.964 1.00 34.53 268 PRO A C 1
ATOM 2154 O O . PRO A 1 268 ? 13.783 18.224 -34.478 1.00 34.53 268 PRO A O 1
ATOM 2157 N N . MET A 1 269 ? 12.558 19.322 -36.021 1.00 36.69 269 MET A N 1
ATOM 2158 C CA . MET A 1 269 ? 12.056 18.155 -36.737 1.00 36.69 269 MET A CA 1
ATOM 2159 C C . MET A 1 269 ? 13.214 17.217 -37.079 1.00 36.69 269 MET A C 1
ATOM 2161 O O . MET A 1 269 ? 14.119 17.582 -37.835 1.00 36.69 269 MET A O 1
ATOM 2165 N N . ALA A 1 270 ? 13.215 16.015 -36.500 1.00 47.34 270 ALA A N 1
ATOM 2166 C CA . ALA A 1 270 ? 14.091 14.963 -36.981 1.00 47.34 270 ALA A CA 1
ATOM 2167 C C . ALA A 1 270 ? 13.670 14.666 -38.417 1.00 47.34 270 ALA A C 1
ATOM 2169 O O . ALA A 1 270 ? 12.546 14.247 -38.679 1.00 47.34 270 ALA A O 1
ATOM 2170 N N . MET A 1 271 ? 14.563 14.952 -39.357 1.00 53.94 271 MET A N 1
ATOM 2171 C CA . MET A 1 271 ? 14.236 14.871 -40.773 1.00 53.94 271 MET A CA 1
ATOM 2172 C C . MET A 1 271 ? 14.081 13.412 -41.200 1.00 53.94 271 MET A C 1
ATOM 2174 O O . MET A 1 271 ? 13.291 13.145 -42.096 1.00 53.94 271 MET A O 1
ATOM 2178 N N . HIS A 1 272 ? 14.779 12.463 -40.558 1.00 60.12 272 HIS A N 1
ATOM 2179 C CA . HIS A 1 272 ? 14.816 11.064 -40.988 1.00 60.12 272 HIS A CA 1
ATOM 2180 C C . HIS A 1 272 ? 14.571 10.040 -39.861 1.00 60.12 272 HIS A C 1
ATOM 2182 O O . HIS A 1 272 ? 14.987 10.244 -38.719 1.00 60.12 272 HIS A O 1
ATOM 2188 N N . ALA A 1 273 ? 13.975 8.895 -40.206 1.00 66.75 273 ALA A N 1
ATOM 2189 C CA . ALA A 1 273 ? 13.812 7.723 -39.335 1.00 66.75 273 ALA A CA 1
ATOM 2190 C C . ALA A 1 273 ? 14.546 6.501 -39.910 1.00 66.75 273 ALA A C 1
ATOM 2192 O O . ALA A 1 273 ? 14.603 6.338 -41.122 1.00 66.75 273 ALA A O 1
ATOM 2193 N N . VAL A 1 274 ? 15.098 5.633 -39.064 1.00 68.88 274 VAL A N 1
ATOM 2194 C CA . VAL A 1 274 ? 15.816 4.408 -39.446 1.00 68.88 274 VAL A CA 1
ATOM 2195 C C . VAL A 1 274 ? 15.305 3.242 -38.607 1.00 68.88 274 VAL A C 1
ATOM 2197 O O . VAL A 1 274 ? 15.431 3.262 -37.385 1.00 68.88 274 VAL A O 1
ATOM 2200 N N . VAL A 1 275 ? 14.782 2.206 -39.257 1.00 71.75 275 VAL A N 1
ATOM 2201 C CA . VAL A 1 275 ? 14.304 0.971 -38.621 1.00 71.75 275 VAL A CA 1
ATOM 2202 C C . VAL A 1 275 ? 15.225 -0.180 -38.999 1.00 71.75 275 VAL A C 1
ATOM 2204 O O . VAL A 1 275 ? 15.398 -0.470 -40.181 1.00 71.75 275 VAL A O 1
ATOM 2207 N N . THR A 1 276 ? 15.828 -0.845 -38.017 1.00 67.19 276 THR A N 1
ATOM 2208 C CA . THR A 1 276 ? 16.672 -2.028 -38.235 1.00 67.19 276 THR A CA 1
ATOM 2209 C C . THR A 1 276 ? 15.842 -3.306 -38.098 1.00 67.19 276 THR A C 1
ATOM 2211 O O . THR A 1 276 ? 14.779 -3.311 -37.480 1.00 67.19 276 THR A O 1
ATOM 2214 N N . GLY A 1 277 ? 16.280 -4.402 -38.727 1.00 65.88 277 GLY A N 1
ATOM 2215 C CA . GLY A 1 277 ? 15.531 -5.666 -38.703 1.00 65.88 277 GLY A CA 1
ATOM 2216 C C . GLY A 1 277 ? 14.138 -5.555 -39.332 1.00 65.88 277 GLY A C 1
ATOM 2217 O O . GLY A 1 277 ? 13.222 -6.271 -38.934 1.00 65.88 277 GLY A O 1
ATOM 2218 N N . ALA A 1 278 ? 13.970 -4.639 -40.291 1.00 72.56 278 ALA A N 1
ATOM 2219 C CA . ALA A 1 278 ? 12.679 -4.301 -40.885 1.00 72.56 278 ALA A CA 1
ATOM 2220 C C . ALA A 1 278 ? 12.110 -5.388 -41.821 1.00 72.56 278 ALA A C 1
ATOM 2222 O O . ALA A 1 278 ? 11.058 -5.194 -42.414 1.00 72.56 278 ALA A O 1
ATOM 2223 N N . ASP A 1 279 ? 12.792 -6.523 -41.998 1.00 68.69 279 ASP A N 1
ATOM 2224 C CA . ASP A 1 279 ? 12.385 -7.580 -42.929 1.00 68.69 279 ASP A CA 1
ATOM 2225 C C . ASP A 1 279 ? 11.245 -8.470 -42.422 1.00 68.69 279 ASP A C 1
ATOM 2227 O O . ASP A 1 279 ? 10.568 -9.094 -43.243 1.00 68.69 279 ASP A O 1
ATOM 2231 N N . LYS A 1 280 ? 11.029 -8.538 -41.101 1.00 66.12 280 LYS A N 1
ATOM 2232 C CA . LYS A 1 280 ? 10.001 -9.383 -40.472 1.00 66.12 280 LYS A CA 1
ATOM 2233 C C . LYS A 1 280 ? 9.661 -8.945 -39.043 1.00 66.12 280 LYS A C 1
ATOM 2235 O O . LYS A 1 280 ? 10.435 -8.243 -38.396 1.00 66.12 280 LYS A O 1
ATOM 2240 N N . GLY A 1 281 ? 8.535 -9.436 -38.524 1.00 64.31 281 GLY A N 1
ATOM 2241 C CA . GLY A 1 281 ? 8.136 -9.247 -37.125 1.00 64.31 281 GLY A CA 1
ATOM 2242 C C . GLY A 1 281 ? 7.962 -7.773 -36.744 1.00 64.31 281 GLY A C 1
ATOM 2243 O O . GLY A 1 281 ? 7.452 -6.981 -37.531 1.00 64.31 281 GLY A O 1
ATOM 2244 N N . ILE A 1 282 ? 8.413 -7.406 -35.541 1.00 53.19 282 ILE A N 1
ATOM 2245 C CA . ILE A 1 282 ? 8.227 -6.064 -34.956 1.00 53.19 282 ILE A CA 1
ATOM 2246 C C . ILE A 1 282 ? 8.858 -4.961 -35.819 1.00 53.19 282 ILE A C 1
ATOM 2248 O O . ILE A 1 282 ? 8.261 -3.902 -35.989 1.00 53.19 282 ILE A O 1
ATOM 2252 N N . GLY A 1 283 ? 10.040 -5.201 -36.397 1.00 60.88 283 GLY A N 1
ATOM 2253 C CA . GLY A 1 283 ? 10.708 -4.211 -37.246 1.00 60.88 283 GLY A CA 1
ATOM 2254 C C . GLY A 1 283 ? 9.921 -3.899 -38.522 1.00 60.88 283 GLY A C 1
ATOM 2255 O O . GLY A 1 283 ? 9.819 -2.739 -38.915 1.00 60.88 283 GLY A O 1
ATOM 2256 N N . LEU A 1 284 ? 9.328 -4.920 -39.149 1.00 66.75 284 LEU A N 1
ATOM 2257 C CA . LEU A 1 284 ? 8.486 -4.750 -40.338 1.00 66.75 284 LEU A CA 1
ATOM 2258 C C . LEU A 1 284 ? 7.201 -3.983 -40.013 1.00 66.75 284 LEU A C 1
ATOM 2260 O O . LEU A 1 284 ? 6.802 -3.097 -40.766 1.00 66.75 284 LEU A O 1
ATOM 2264 N N . GLU A 1 285 ? 6.584 -4.291 -38.873 1.00 60.78 285 GLU A N 1
ATOM 2265 C CA . GLU A 1 285 ? 5.355 -3.628 -38.442 1.00 60.78 285 GLU A CA 1
ATOM 2266 C C . GLU A 1 285 ? 5.593 -2.158 -38.063 1.00 60.78 285 GLU A C 1
ATOM 2268 O O . GLU A 1 285 ? 4.852 -1.274 -38.488 1.00 60.78 285 GLU A O 1
ATOM 2273 N N . LEU A 1 286 ? 6.693 -1.861 -37.367 1.00 61.09 286 LEU A N 1
ATOM 2274 C CA . LEU A 1 286 ? 7.090 -0.486 -37.064 1.00 61.09 286 LEU A CA 1
ATOM 2275 C C . LEU A 1 286 ? 7.361 0.322 -38.340 1.00 61.09 286 LEU A C 1
ATOM 2277 O O . LEU A 1 286 ? 6.921 1.465 -38.471 1.00 61.09 286 LEU A O 1
ATOM 2281 N N . TYR A 1 287 ? 8.062 -0.278 -39.304 1.00 71.56 287 TYR A N 1
ATOM 2282 C CA . TYR A 1 287 ? 8.309 0.352 -40.595 1.00 71.56 287 TYR A CA 1
ATOM 2283 C C . TYR A 1 287 ? 7.009 0.616 -41.362 1.00 71.56 287 TYR A C 1
ATOM 2285 O O . TYR A 1 287 ? 6.837 1.709 -41.896 1.00 71.56 287 TYR A O 1
ATOM 2293 N N . ARG A 1 288 ? 6.069 -0.338 -41.370 1.00 70.38 288 ARG A N 1
ATOM 2294 C CA . ARG A 1 288 ? 4.735 -0.169 -41.967 1.00 70.38 288 ARG A CA 1
ATOM 2295 C C . ARG A 1 288 ? 3.995 1.020 -41.356 1.00 70.38 288 ARG A C 1
ATOM 2297 O O . ARG A 1 288 ? 3.456 1.845 -42.090 1.00 70.38 288 ARG A O 1
ATOM 2304 N N . GLN A 1 289 ? 3.984 1.137 -40.032 1.00 66.19 289 GLN A N 1
ATOM 2305 C CA . GLN A 1 289 ? 3.291 2.231 -39.345 1.00 66.19 289 GLN A CA 1
ATOM 2306 C C . GLN A 1 289 ? 3.917 3.597 -39.642 1.00 66.19 289 GLN A C 1
ATOM 2308 O O . GLN A 1 289 ? 3.195 4.567 -39.880 1.00 66.19 289 GLN A O 1
ATOM 2313 N N . LEU A 1 290 ? 5.250 3.671 -39.688 1.00 69.62 290 LEU A N 1
ATOM 2314 C CA . LEU A 1 290 ? 5.965 4.890 -40.072 1.00 69.62 290 LEU A CA 1
ATOM 2315 C C . LEU A 1 290 ? 5.728 5.249 -41.544 1.00 69.62 290 LEU A C 1
ATOM 2317 O O . LEU A 1 290 ? 5.498 6.415 -41.856 1.00 69.62 290 LEU A O 1
ATOM 2321 N N . ALA A 1 291 ? 5.735 4.265 -42.445 1.00 70.56 291 ALA A N 1
ATOM 2322 C CA . ALA A 1 291 ? 5.471 4.469 -43.868 1.00 70.56 291 ALA A CA 1
ATOM 2323 C C . ALA A 1 291 ? 4.034 4.960 -44.124 1.00 70.56 291 ALA A C 1
ATOM 2325 O O . ALA A 1 291 ? 3.830 5.866 -44.930 1.00 70.56 291 ALA A O 1
ATOM 2326 N N . ASN A 1 292 ? 3.053 4.443 -43.380 1.00 68.44 292 ASN A N 1
ATOM 2327 C CA . ASN A 1 292 ? 1.662 4.895 -43.457 1.00 68.44 292 ASN A CA 1
ATOM 2328 C C . ASN A 1 292 ? 1.469 6.333 -42.929 1.00 68.44 292 ASN A C 1
ATOM 2330 O O . ASN A 1 292 ? 0.538 7.018 -43.347 1.00 68.44 292 ASN A O 1
ATOM 2334 N N . ASN A 1 293 ? 2.375 6.813 -42.067 1.00 63.19 293 ASN A N 1
ATOM 2335 C CA . ASN A 1 293 ? 2.406 8.177 -41.525 1.00 63.19 293 ASN A CA 1
ATOM 2336 C C . ASN A 1 293 ? 3.632 8.975 -42.020 1.00 63.19 293 ASN A C 1
ATOM 2338 O O . ASN A 1 293 ? 4.201 9.795 -41.301 1.00 63.19 293 ASN A O 1
ATOM 2342 N N . SER A 1 294 ? 4.042 8.786 -43.280 1.00 61.06 294 SER A N 1
ATOM 2343 C CA . SER A 1 294 ? 5.288 9.344 -43.841 1.00 61.06 294 SER A CA 1
ATOM 2344 C C . SER A 1 294 ? 5.349 10.878 -43.965 1.00 61.06 294 SER A C 1
ATOM 2346 O O . SER A 1 294 ? 6.286 11.410 -44.563 1.00 61.06 294 SER A O 1
ATOM 2348 N N . LYS A 1 295 ? 4.338 11.616 -43.491 1.00 62.09 295 LYS A N 1
ATOM 2349 C CA . LYS A 1 295 ? 4.304 13.088 -43.548 1.00 62.09 295 LYS A CA 1
ATOM 2350 C C . LYS A 1 295 ? 5.233 13.726 -42.515 1.00 62.09 295 LYS A C 1
ATOM 2352 O O . LYS A 1 295 ? 5.764 14.801 -42.792 1.00 62.09 295 LYS A O 1
ATOM 2357 N N . ASP A 1 296 ? 5.475 13.025 -41.410 1.00 58.38 296 ASP A N 1
ATOM 2358 C CA . ASP A 1 296 ? 6.238 13.512 -40.254 1.00 58.38 296 ASP A CA 1
ATOM 2359 C C . ASP A 1 296 ? 7.759 13.358 -40.419 1.00 58.38 296 ASP A C 1
ATOM 2361 O O . ASP A 1 296 ? 8.535 13.938 -39.664 1.00 58.38 296 ASP A O 1
ATOM 2365 N N . TYR A 1 297 ? 8.194 12.618 -41.442 1.00 61.31 297 TYR A N 1
ATOM 2366 C CA . TYR A 1 297 ? 9.599 12.438 -41.796 1.00 61.31 297 TYR A CA 1
ATOM 2367 C C . TYR A 1 297 ? 9.828 12.807 -43.267 1.00 61.31 297 TYR A C 1
ATOM 2369 O O . TYR A 1 297 ? 8.964 12.644 -44.133 1.00 61.31 297 TYR A O 1
ATOM 2377 N N . GLN A 1 298 ? 11.016 13.316 -43.574 1.00 65.44 298 GLN A N 1
ATOM 2378 C CA . GLN A 1 298 ? 11.469 13.526 -44.947 1.00 65.44 298 GLN A CA 1
ATOM 2379 C C . GLN A 1 298 ? 11.932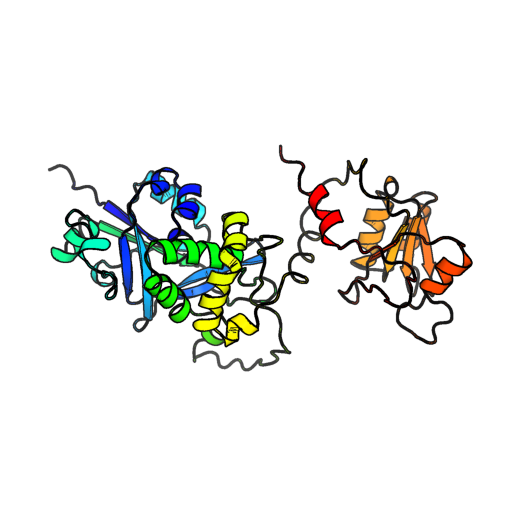 12.228 -45.606 1.00 65.44 298 GLN A C 1
ATOM 2381 O O . GLN A 1 298 ? 11.699 12.050 -46.799 1.00 65.44 298 GLN A O 1
ATOM 2386 N N . GLN A 1 299 ? 12.569 11.340 -44.835 1.00 67.56 299 GLN A N 1
ATOM 2387 C CA . GLN A 1 299 ? 12.975 10.001 -45.264 1.00 67.56 299 GLN A CA 1
ATOM 2388 C C . GLN A 1 299 ? 12.815 8.981 -44.135 1.00 67.56 299 GLN A C 1
ATOM 2390 O O . GLN A 1 299 ? 13.133 9.261 -42.979 1.00 67.56 299 GLN A O 1
ATOM 2395 N N . ILE A 1 300 ? 12.380 7.776 -44.479 1.00 74.25 300 ILE A N 1
ATOM 2396 C CA . ILE A 1 300 ? 12.285 6.623 -43.588 1.00 74.25 300 ILE A CA 1
ATOM 2397 C C . ILE A 1 300 ? 13.110 5.502 -44.211 1.00 74.25 300 ILE A C 1
ATOM 2399 O O . ILE A 1 300 ? 12.837 5.070 -45.328 1.00 74.25 300 ILE A O 1
ATOM 2403 N N . PHE A 1 301 ? 14.111 5.022 -43.484 1.00 76.25 301 PHE A N 1
ATOM 2404 C CA . PHE A 1 301 ? 15.039 4.001 -43.938 1.00 76.25 301 PHE A CA 1
ATOM 2405 C C . PHE A 1 301 ? 14.729 2.656 -43.277 1.00 76.25 301 PHE A C 1
ATOM 2407 O O . PHE A 1 301 ? 14.766 2.547 -42.053 1.00 76.25 301 PHE A O 1
ATOM 2414 N N . ALA A 1 302 ? 14.483 1.617 -44.072 1.00 77.25 302 ALA A N 1
ATOM 2415 C CA . ALA A 1 302 ? 14.447 0.234 -43.593 1.00 77.25 302 ALA A CA 1
ATOM 2416 C C . ALA A 1 302 ? 15.806 -0.426 -43.802 1.00 77.25 302 ALA A C 1
ATOM 2418 O O . ALA A 1 302 ? 16.248 -0.590 -44.938 1.00 77.25 302 ALA A O 1
ATOM 2419 N N . ILE A 1 303 ? 16.441 -0.876 -42.724 1.00 75.31 303 ILE A N 1
ATOM 2420 C CA . ILE A 1 303 ? 17.686 -1.637 -42.777 1.00 75.31 303 ILE A CA 1
ATOM 2421 C C . ILE A 1 303 ? 17.392 -3.102 -42.505 1.00 75.31 303 ILE A C 1
ATOM 2423 O O . ILE A 1 303 ? 16.887 -3.477 -41.445 1.00 75.31 303 ILE A O 1
ATOM 2427 N N . CYS A 1 304 ? 17.763 -3.950 -43.458 1.00 69.81 304 CYS A N 1
ATOM 2428 C CA . CYS A 1 304 ? 17.613 -5.393 -43.347 1.00 69.81 304 CYS A CA 1
ATOM 2429 C C . CYS A 1 304 ? 18.772 -6.139 -44.023 1.00 69.81 304 CYS A C 1
ATOM 2431 O O . CYS A 1 304 ? 19.456 -5.625 -44.912 1.00 69.81 304 CYS A O 1
ATOM 2433 N N . ARG A 1 305 ? 18.999 -7.384 -43.587 1.00 64.94 305 ARG A N 1
ATOM 2434 C CA . ARG A 1 305 ? 19.999 -8.279 -44.199 1.00 64.94 305 ARG A CA 1
ATOM 2435 C C . ARG A 1 305 ? 19.514 -8.858 -45.526 1.00 64.94 305 ARG A C 1
ATOM 2437 O O . ARG A 1 305 ? 20.312 -9.067 -46.431 1.00 64.94 305 ARG A O 1
ATOM 2444 N N . LYS A 1 306 ? 18.213 -9.130 -45.624 1.00 70.31 306 LYS A N 1
ATOM 2445 C CA . LYS A 1 306 ? 17.523 -9.578 -46.833 1.00 70.31 306 LYS A CA 1
ATOM 2446 C C . LYS A 1 306 ? 16.188 -8.855 -46.901 1.00 70.31 306 LYS A C 1
ATOM 2448 O O . LYS A 1 306 ? 15.480 -8.813 -45.903 1.00 70.31 306 LYS A O 1
ATOM 2453 N N . THR A 1 307 ? 15.854 -8.307 -48.057 1.00 74.25 307 THR A N 1
ATOM 2454 C CA . THR A 1 307 ? 14.582 -7.617 -48.262 1.00 74.25 307 THR A CA 1
ATOM 2455 C C . THR A 1 307 ? 13.465 -8.640 -48.469 1.00 74.25 307 THR A C 1
ATOM 2457 O O . THR A 1 307 ? 13.611 -9.548 -49.287 1.00 74.25 307 THR A O 1
ATOM 2460 N N . SER A 1 308 ? 12.361 -8.518 -47.729 1.00 79.00 308 SER A N 1
ATOM 2461 C CA . SER A 1 308 ? 11.172 -9.355 -47.924 1.00 79.00 308 SER A CA 1
ATOM 2462 C C . SER A 1 308 ? 10.271 -8.794 -49.032 1.00 79.00 308 SER A C 1
ATOM 2464 O O . SER A 1 308 ? 10.303 -7.597 -49.333 1.00 79.00 308 SER A O 1
ATOM 2466 N N . ALA A 1 309 ? 9.453 -9.653 -49.651 1.00 78.56 309 ALA A N 1
ATOM 2467 C CA . ALA A 1 309 ? 8.480 -9.227 -50.663 1.00 78.56 309 ALA A CA 1
ATOM 2468 C C . ALA A 1 309 ? 7.486 -8.200 -50.090 1.00 78.56 309 ALA A C 1
ATOM 2470 O O . ALA A 1 309 ? 7.155 -7.219 -50.746 1.00 78.56 309 ALA A O 1
ATOM 2471 N N . GLU A 1 310 ? 7.097 -8.383 -48.829 1.00 77.38 310 GLU A N 1
ATOM 2472 C CA . GLU A 1 310 ? 6.203 -7.495 -48.087 1.00 77.38 310 GLU A CA 1
ATOM 2473 C C . GLU A 1 310 ? 6.832 -6.119 -47.824 1.00 77.38 310 GLU A C 1
ATOM 2475 O O . GLU A 1 310 ? 6.211 -5.095 -48.100 1.00 77.38 310 GLU A O 1
ATOM 2480 N N . LEU A 1 311 ? 8.097 -6.076 -47.390 1.00 76.69 311 LEU A N 1
ATOM 2481 C CA . LEU A 1 311 ? 8.840 -4.823 -47.237 1.00 76.69 311 LEU A CA 1
ATOM 2482 C C . LEU A 1 311 ? 9.005 -4.094 -48.581 1.00 76.69 311 LEU A C 1
ATOM 2484 O O . LEU A 1 311 ? 8.920 -2.868 -48.639 1.00 76.69 311 LEU A O 1
ATOM 2488 N N . THR A 1 312 ? 9.206 -4.852 -49.663 1.00 78.44 312 THR A N 1
ATOM 2489 C CA . THR A 1 312 ? 9.318 -4.320 -51.031 1.00 78.44 312 THR A CA 1
ATOM 2490 C C . THR A 1 312 ? 7.999 -3.704 -51.500 1.00 78.44 312 THR A C 1
ATOM 2492 O O . THR A 1 312 ? 8.018 -2.594 -52.030 1.00 78.44 312 THR A O 1
ATOM 2495 N N . SER A 1 313 ? 6.866 -4.377 -51.255 1.00 76.81 313 SER A N 1
ATOM 2496 C CA . SER A 1 313 ? 5.514 -3.861 -51.541 1.00 76.81 313 SER A CA 1
ATOM 2497 C C . SER A 1 313 ? 5.260 -2.564 -50.778 1.00 76.81 313 SER A C 1
ATOM 2499 O O . SER A 1 313 ? 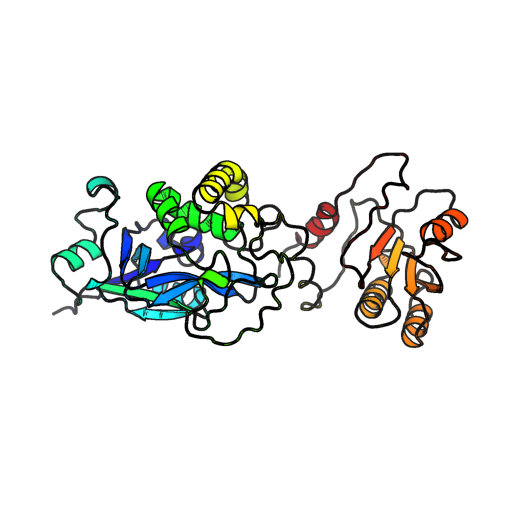4.909 -1.552 -51.369 1.00 76.81 313 SER A O 1
ATOM 2501 N N . LEU A 1 314 ? 5.568 -2.536 -49.477 1.00 71.81 314 LEU A N 1
ATOM 2502 C CA . LEU A 1 314 ? 5.386 -1.348 -48.637 1.00 71.81 314 LEU A CA 1
ATOM 2503 C C . LEU A 1 314 ? 6.231 -0.151 -49.092 1.00 71.81 314 LEU A C 1
ATOM 2505 O O . LEU A 1 314 ? 5.766 0.985 -49.032 1.00 71.81 314 LEU A O 1
ATOM 2509 N N . ALA A 1 315 ? 7.459 -0.388 -49.558 1.00 68.62 315 ALA A N 1
ATOM 2510 C CA . ALA A 1 315 ? 8.320 0.674 -50.081 1.00 68.62 315 ALA A CA 1
ATOM 2511 C C . ALA A 1 315 ? 7.912 1.162 -51.481 1.00 68.62 315 ALA A C 1
ATOM 2513 O O . ALA A 1 315 ? 8.282 2.267 -51.865 1.00 68.62 315 ALA A O 1
ATOM 2514 N N . THR A 1 316 ? 7.167 0.359 -52.247 1.00 67.25 316 THR A N 1
ATOM 2515 C CA . THR A 1 316 ? 6.632 0.762 -53.560 1.00 67.25 316 THR A CA 1
ATOM 2516 C C . THR A 1 316 ? 5.245 1.396 -53.460 1.00 67.25 316 THR A C 1
ATOM 2518 O O . THR A 1 316 ? 4.930 2.281 -54.252 1.00 67.25 316 THR A O 1
ATOM 2521 N N . GLU A 1 317 ? 4.440 1.000 -52.472 1.00 62.31 317 GLU A N 1
ATOM 2522 C CA . GLU A 1 317 ? 3.091 1.522 -52.214 1.00 62.31 317 GLU A CA 1
ATOM 2523 C C . GLU A 1 317 ? 3.098 2.873 -51.474 1.00 62.31 317 GLU A C 1
ATOM 2525 O O . GLU A 1 317 ? 2.200 3.691 -51.678 1.00 62.31 317 GLU A O 1
ATOM 2530 N N . SER A 1 318 ? 4.124 3.151 -50.659 1.00 57.31 318 SER A N 1
ATOM 2531 C CA . SER A 1 318 ? 4.199 4.354 -49.817 1.00 57.31 318 SER A CA 1
ATOM 2532 C C . SER A 1 318 ? 5.329 5.301 -50.231 1.00 57.31 318 SER A C 1
ATOM 2534 O O . SER A 1 318 ? 6.471 5.059 -49.878 1.00 57.31 318 SER A O 1
ATOM 2536 N N . HIS A 1 319 ? 4.961 6.405 -50.904 1.00 56.41 319 HIS A N 1
ATOM 2537 C CA . HIS A 1 319 ? 5.632 7.718 -51.065 1.00 56.41 319 HIS A CA 1
ATOM 2538 C C . HIS A 1 319 ? 7.161 7.779 -51.336 1.00 56.41 319 HIS A C 1
ATOM 2540 O O . HIS A 1 319 ? 7.972 7.048 -50.789 1.00 56.41 319 HIS A O 1
ATOM 2546 N N . SER A 1 320 ? 7.606 8.802 -52.081 1.00 58.09 320 SER A N 1
ATOM 2547 C CA . SER A 1 320 ? 9.015 9.113 -52.437 1.00 58.09 320 SER A CA 1
ATOM 2548 C C . SER A 1 320 ? 9.992 9.370 -51.263 1.00 58.09 320 SER A C 1
ATOM 2550 O O . SER A 1 320 ? 11.075 9.923 -51.456 1.00 58.09 320 SER A O 1
ATOM 2552 N N . ARG A 1 321 ? 9.576 9.054 -50.036 1.00 64.81 321 ARG A N 1
ATOM 2553 C CA . ARG A 1 321 ? 10.231 9.312 -48.751 1.00 64.81 321 ARG A CA 1
ATOM 2554 C C . ARG A 1 321 ? 10.630 8.025 -48.031 1.00 64.81 321 ARG A C 1
ATOM 2556 O O . ARG A 1 321 ? 11.050 8.078 -46.886 1.00 64.81 321 ARG A O 1
ATOM 2563 N N . VAL A 1 322 ? 10.441 6.867 -48.647 1.00 71.38 322 VAL A N 1
ATOM 2564 C CA . VAL A 1 322 ? 10.671 5.568 -48.021 1.00 71.38 322 VAL A CA 1
ATOM 2565 C C . VAL A 1 322 ? 11.777 4.854 -48.795 1.00 71.38 322 VAL A C 1
ATOM 2567 O O . VAL A 1 322 ? 11.678 4.684 -50.008 1.00 71.38 322 VAL A O 1
ATOM 2570 N N . GLN A 1 323 ? 12.855 4.468 -48.111 1.00 74.31 323 GLN A N 1
ATOM 2571 C CA . GLN A 1 323 ? 14.028 3.861 -48.735 1.00 74.31 323 GLN A CA 1
ATOM 2572 C C . GLN A 1 323 ? 14.451 2.587 -48.003 1.00 74.31 323 GLN A C 1
ATOM 2574 O O . GLN A 1 323 ? 14.747 2.584 -46.811 1.00 74.31 323 GLN A O 1
ATOM 2579 N N . ILE A 1 324 ? 14.559 1.487 -48.743 1.00 73.81 324 ILE A N 1
ATOM 2580 C CA . ILE A 1 324 ? 15.156 0.258 -48.222 1.00 73.81 324 ILE A CA 1
ATOM 2581 C C . ILE A 1 324 ? 16.664 0.332 -48.438 1.00 73.81 324 ILE A C 1
ATOM 2583 O O . ILE A 1 324 ? 17.133 0.579 -49.549 1.00 73.81 324 ILE A O 1
ATOM 2587 N N . VAL A 1 325 ? 17.423 0.079 -47.378 1.00 69.31 325 VAL A N 1
ATOM 2588 C CA . VAL A 1 325 ? 18.879 0.011 -47.416 1.00 69.31 325 VAL A CA 1
ATOM 2589 C C . VAL A 1 325 ? 19.320 -1.379 -46.967 1.00 69.31 325 VAL A C 1
ATOM 2591 O O . VAL A 1 325 ? 19.398 -1.696 -45.779 1.00 69.31 325 VAL A O 1
ATOM 2594 N N . SER A 1 326 ? 19.570 -2.247 -47.944 1.00 66.31 326 SER A N 1
ATOM 2595 C CA . SER A 1 326 ? 20.001 -3.626 -47.715 1.00 66.31 326 SER A CA 1
ATOM 2596 C C . SER A 1 326 ? 21.518 -3.731 -47.562 1.00 66.31 326 SER A C 1
ATOM 2598 O O . SER A 1 326 ? 22.262 -3.002 -48.212 1.00 66.31 326 SER A O 1
ATOM 2600 N N . GLY A 1 327 ? 21.985 -4.690 -46.759 1.00 57.50 327 GLY A N 1
ATOM 2601 C CA . GLY A 1 327 ? 23.414 -5.030 -46.686 1.00 57.50 327 GLY A CA 1
ATOM 2602 C C . GLY A 1 327 ? 24.268 -4.099 -45.816 1.00 57.50 327 GLY A C 1
ATOM 2603 O O . GLY A 1 327 ? 25.492 -4.187 -45.864 1.00 57.50 327 GLY A O 1
ATOM 2604 N N . ILE A 1 328 ? 23.648 -3.238 -45.001 1.00 60.81 328 ILE A N 1
ATOM 2605 C CA . ILE A 1 328 ? 24.359 -2.439 -43.995 1.00 60.81 328 ILE A CA 1
ATOM 2606 C C . ILE A 1 328 ? 24.588 -3.264 -42.728 1.00 60.81 328 ILE A C 1
ATOM 2608 O O . ILE A 1 328 ? 23.644 -3.768 -42.114 1.00 60.81 328 ILE A O 1
ATOM 2612 N N . GLY A 1 329 ? 25.849 -3.348 -42.306 1.00 53.62 329 GLY A N 1
ATOM 2613 C CA . GLY A 1 329 ? 26.229 -3.887 -41.005 1.00 53.62 329 GLY A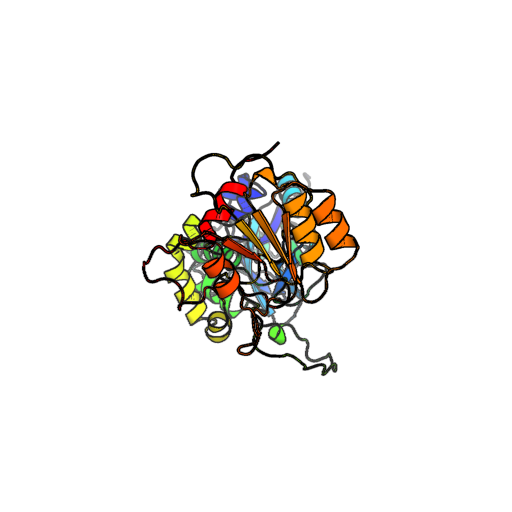 CA 1
ATOM 2614 C C . GLY A 1 329 ? 26.179 -2.798 -39.936 1.00 53.62 329 GLY A C 1
ATOM 2615 O O . GLY A 1 329 ? 26.805 -1.748 -40.076 1.00 53.62 329 GLY A O 1
ATOM 2616 N N . ILE A 1 330 ? 25.433 -3.042 -38.860 1.00 50.59 330 ILE A N 1
ATOM 2617 C CA . ILE A 1 330 ? 25.354 -2.123 -37.708 1.00 50.59 330 ILE A CA 1
ATOM 2618 C C . ILE A 1 330 ? 26.362 -2.527 -36.617 1.00 50.59 330 ILE A C 1
ATOM 2620 O O . ILE A 1 330 ? 26.843 -1.672 -35.885 1.00 50.59 330 ILE A O 1
ATOM 2624 N N . MET A 1 331 ? 26.733 -3.815 -36.559 1.00 42.91 331 MET A N 1
ATOM 2625 C CA . MET A 1 331 ? 27.485 -4.425 -35.447 1.00 42.91 331 MET A CA 1
ATOM 2626 C C . MET A 1 331 ? 28.714 -5.241 -35.881 1.00 42.91 331 MET A C 1
ATOM 2628 O O . MET A 1 331 ? 29.319 -5.919 -35.058 1.00 42.91 331 MET A O 1
ATOM 2632 N N . GLN A 1 332 ? 29.050 -5.233 -37.170 1.00 46.28 332 GLN A N 1
ATOM 2633 C CA . GLN A 1 332 ? 30.201 -5.952 -37.719 1.00 46.28 332 GLN A CA 1
ATOM 2634 C C . GLN A 1 332 ? 31.281 -4.935 -38.066 1.00 46.28 332 GLN A C 1
ATOM 2636 O O . GLN A 1 332 ? 31.057 -4.039 -38.886 1.00 46.28 332 GLN A O 1
ATOM 2641 N N . ASP A 1 333 ? 32.432 -5.037 -37.402 1.00 43.00 333 ASP A N 1
ATOM 2642 C CA . ASP A 1 333 ? 33.524 -4.088 -37.610 1.00 43.00 333 ASP A CA 1
ATOM 2643 C C . ASP A 1 333 ? 34.135 -4.171 -39.009 1.00 43.00 333 ASP A C 1
ATOM 2645 O O . ASP A 1 333 ? 34.640 -3.165 -39.508 1.00 43.00 333 ASP A O 1
ATOM 2649 N N . ASP A 1 334 ? 33.991 -5.333 -39.639 1.00 46.91 334 ASP A N 1
ATOM 2650 C CA . ASP A 1 334 ? 34.433 -5.732 -40.971 1.00 46.91 334 ASP A CA 1
ATOM 2651 C C . ASP A 1 334 ? 33.341 -5.619 -42.050 1.00 46.91 334 ASP A C 1
ATOM 2653 O O . ASP A 1 334 ? 33.587 -5.947 -43.212 1.00 46.91 334 ASP A O 1
ATOM 2657 N N . ALA A 1 335 ? 32.138 -5.140 -41.705 1.00 52.59 335 ALA A N 1
ATOM 2658 C CA . ALA A 1 335 ? 31.076 -4.974 -42.689 1.00 52.59 335 ALA A CA 1
ATOM 2659 C C . ALA A 1 335 ? 31.494 -3.972 -43.783 1.00 52.59 335 ALA A C 1
ATOM 2661 O O . ALA A 1 335 ? 31.931 -2.862 -43.464 1.00 52.59 335 ALA A O 1
ATOM 2662 N N . PRO A 1 336 ? 31.286 -4.303 -45.073 1.00 49.31 336 PRO A N 1
ATOM 2663 C CA . PRO A 1 336 ? 31.728 -3.473 -46.195 1.00 49.31 336 PRO A CA 1
ATOM 2664 C C . PRO A 1 336 ? 31.040 -2.100 -46.244 1.00 49.31 336 PRO A C 1
ATOM 2666 O O . PRO A 1 336 ? 31.510 -1.192 -46.929 1.00 49.31 336 PRO A O 1
ATOM 2669 N N . THR A 1 337 ? 29.920 -1.916 -45.536 1.00 52.31 337 THR A N 1
ATOM 2670 C CA . THR A 1 337 ? 29.262 -0.615 -45.373 1.00 52.31 337 THR A CA 1
ATOM 2671 C C . THR A 1 337 ? 28.630 -0.507 -43.986 1.00 52.31 337 THR A C 1
ATOM 2673 O O . THR A 1 337 ? 27.738 -1.284 -43.635 1.00 52.31 337 THR A O 1
ATOM 2676 N N . LYS A 1 338 ? 29.075 0.483 -43.202 1.00 58.44 338 LYS A N 1
ATOM 2677 C CA . LYS A 1 338 ? 28.482 0.841 -41.902 1.00 58.44 338 LYS A CA 1
ATOM 2678 C C . LYS A 1 338 ? 27.415 1.924 -42.070 1.00 58.44 338 LYS A C 1
ATOM 2680 O O . LYS A 1 338 ? 27.524 2.781 -42.948 1.00 58.44 338 LYS A O 1
ATOM 2685 N N . LEU A 1 339 ? 26.428 1.954 -41.170 1.00 57.75 339 LEU A N 1
ATOM 2686 C CA . LEU A 1 339 ? 25.351 2.959 -41.175 1.00 57.75 339 LEU A CA 1
ATOM 2687 C C . LEU A 1 339 ? 25.892 4.400 -41.185 1.00 57.75 339 LEU A C 1
ATOM 2689 O O . LEU A 1 339 ? 25.428 5.261 -41.927 1.00 57.75 339 LEU A O 1
ATOM 2693 N N . GLN A 1 340 ? 26.947 4.635 -40.406 1.00 53.81 340 GLN A N 1
ATOM 2694 C CA . GLN A 1 340 ? 27.671 5.903 -40.356 1.00 53.81 340 GLN A CA 1
ATOM 2695 C C . GLN A 1 340 ? 28.267 6.302 -41.718 1.00 53.81 340 GLN A C 1
ATOM 2697 O O . GLN A 1 340 ? 28.240 7.474 -42.088 1.00 53.81 340 GLN A O 1
ATOM 2702 N N . GLN A 1 341 ? 28.816 5.341 -42.463 1.00 57.03 341 GLN A N 1
ATOM 2703 C CA . GLN A 1 341 ? 29.455 5.583 -43.756 1.00 57.03 341 GLN A CA 1
ATOM 2704 C C . GLN A 1 341 ? 28.420 5.904 -44.839 1.00 57.03 341 GLN A C 1
ATOM 2706 O O . GLN A 1 341 ? 28.654 6.811 -45.635 1.00 57.03 341 GLN A O 1
ATOM 2711 N N . PHE A 1 342 ? 27.264 5.231 -44.814 1.00 61.28 342 PHE A N 1
ATOM 2712 C CA . PHE A 1 342 ? 26.136 5.490 -45.715 1.00 61.28 342 PHE A CA 1
ATOM 2713 C C . PHE A 1 342 ? 25.602 6.926 -45.593 1.00 61.28 342 PHE A C 1
ATOM 2715 O O . PHE A 1 342 ? 25.356 7.585 -46.601 1.00 61.28 342 PHE A O 1
ATOM 2722 N N . PHE A 1 343 ? 25.473 7.451 -44.370 1.00 56.66 343 PHE A N 1
ATOM 2723 C CA . PHE A 1 343 ? 25.009 8.829 -44.173 1.00 56.66 343 PHE A CA 1
ATOM 2724 C C . PHE A 1 343 ? 26.092 9.886 -44.425 1.00 56.66 343 PHE A C 1
ATOM 2726 O O . PHE A 1 343 ? 25.761 10.980 -44.871 1.00 56.66 343 PHE A O 1
ATOM 2733 N N . ARG A 1 344 ? 27.378 9.566 -44.210 1.00 56.28 344 ARG A N 1
ATOM 2734 C CA . ARG A 1 344 ? 28.505 10.473 -44.515 1.00 56.28 344 ARG A CA 1
ATOM 2735 C C . ARG A 1 344 ? 28.766 10.650 -46.010 1.00 56.28 344 ARG A C 1
ATOM 2737 O O . ARG A 1 344 ? 29.199 11.716 -46.417 1.00 56.28 344 ARG A O 1
ATOM 2744 N N . THR A 1 345 ? 28.537 9.619 -46.820 1.00 53.72 345 THR A N 1
ATOM 2745 C CA . THR A 1 345 ? 28.762 9.689 -48.278 1.00 53.72 345 THR A CA 1
ATOM 2746 C C . THR A 1 345 ? 27.648 10.420 -49.024 1.00 53.72 345 THR A C 1
ATOM 2748 O O . THR A 1 345 ? 27.880 10.898 -50.128 1.00 53.72 345 THR A O 1
ATOM 2751 N N . ASN A 1 346 ? 26.464 10.547 -48.417 1.00 50.91 346 ASN A N 1
ATOM 2752 C CA . ASN A 1 346 ? 25.277 11.125 -49.049 1.00 50.91 346 ASN A CA 1
ATOM 2753 C C . ASN A 1 346 ? 24.886 12.517 -48.515 1.00 50.91 346 ASN A C 1
ATOM 2755 O O . ASN A 1 346 ? 23.889 13.072 -48.970 1.00 50.91 346 ASN A O 1
ATOM 2759 N N . ASN A 1 347 ? 25.616 13.090 -47.547 1.00 49.78 347 ASN A N 1
ATOM 2760 C CA . ASN A 1 347 ? 25.342 14.432 -47.018 1.00 49.78 347 ASN A CA 1
ATOM 2761 C C . ASN A 1 347 ? 26.555 15.031 -46.278 1.00 49.78 347 ASN A C 1
ATOM 2763 O O . ASN A 1 347 ? 27.023 14.466 -45.294 1.00 49.78 347 ASN A O 1
ATOM 2767 N N . ASP A 1 348 ? 26.984 16.236 -46.672 1.00 41.72 348 ASP A N 1
ATOM 2768 C CA . ASP A 1 348 ? 28.052 17.009 -45.999 1.00 41.72 348 ASP A CA 1
ATOM 2769 C C . ASP A 1 348 ? 27.606 17.665 -44.673 1.00 41.72 348 ASP A C 1
ATOM 2771 O O . ASP A 1 348 ? 28.380 18.350 -44.001 1.00 41.72 348 ASP A O 1
ATOM 2775 N N . LYS A 1 349 ? 26.339 17.490 -44.277 1.00 43.69 349 LYS A N 1
ATOM 2776 C CA . LYS A 1 349 ? 25.747 18.093 -43.074 1.00 43.69 349 LYS A CA 1
ATOM 2777 C C . LYS A 1 349 ? 25.292 17.024 -42.090 1.00 43.69 349 LYS A C 1
ATOM 2779 O O . LYS A 1 349 ? 24.795 15.975 -42.481 1.00 43.69 349 LYS A O 1
ATOM 2784 N N . THR A 1 350 ? 25.408 17.323 -40.799 1.00 48.19 350 THR A N 1
ATOM 2785 C CA . THR A 1 350 ? 24.881 16.488 -39.715 1.00 48.19 350 THR A CA 1
ATOM 2786 C C . THR A 1 350 ? 23.366 16.358 -39.854 1.00 48.19 350 THR A C 1
ATOM 2788 O O . THR A 1 350 ? 22.659 17.366 -39.816 1.00 48.19 350 THR A O 1
ATOM 2791 N N . VAL A 1 351 ? 22.865 15.132 -40.005 1.00 49.12 351 VAL A N 1
ATOM 2792 C CA . VAL A 1 351 ? 21.431 14.874 -40.176 1.00 49.12 351 VAL A CA 1
ATOM 2793 C C . VAL A 1 351 ? 20.858 14.230 -38.910 1.00 49.12 351 VAL A C 1
ATOM 2795 O O . VAL A 1 351 ? 21.393 13.211 -38.468 1.00 49.12 351 VAL A O 1
ATOM 2798 N N . PRO A 1 352 ? 19.799 14.791 -38.301 1.00 50.41 352 PRO A N 1
ATOM 2799 C CA . PRO A 1 352 ? 19.142 14.175 -37.153 1.00 50.41 352 PRO A CA 1
ATOM 2800 C C . PRO A 1 352 ? 18.372 12.919 -37.584 1.00 50.41 352 PRO A C 1
ATOM 2802 O O . PRO A 1 352 ? 17.585 12.966 -38.532 1.00 50.41 352 PRO A O 1
ATOM 2805 N N . ILE A 1 353 ? 18.607 11.806 -36.884 1.00 50.69 353 ILE A N 1
ATOM 2806 C CA . ILE A 1 353 ? 18.009 10.496 -37.169 1.00 50.69 353 ILE A CA 1
ATOM 2807 C C . ILE A 1 353 ? 17.362 9.933 -35.904 1.00 50.69 353 I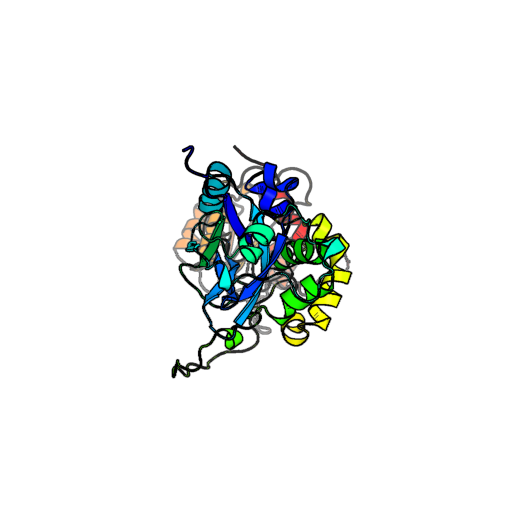LE A C 1
ATOM 2809 O O . ILE A 1 353 ? 17.973 9.941 -34.834 1.00 50.69 353 ILE A O 1
ATOM 2813 N N . HIS A 1 354 ? 16.165 9.368 -36.050 1.00 55.78 354 HIS A N 1
ATOM 2814 C CA . HIS A 1 354 ? 15.594 8.437 -35.075 1.00 55.78 354 HIS A CA 1
ATOM 2815 C C . HIS A 1 354 ? 15.959 6.995 -35.454 1.00 55.78 354 HIS A C 1
ATOM 2817 O O . HIS A 1 354 ? 15.634 6.568 -36.556 1.00 55.78 354 HIS A O 1
ATOM 2823 N N . LEU A 1 355 ? 16.648 6.256 -34.573 1.00 52.59 355 LEU A N 1
ATOM 2824 C CA . LEU A 1 355 ? 17.061 4.861 -34.799 1.00 52.59 355 LEU A CA 1
ATOM 2825 C C . LEU A 1 355 ? 16.227 3.897 -33.945 1.00 52.59 355 LEU A C 1
ATOM 2827 O O . LEU A 1 355 ? 16.198 4.031 -32.722 1.00 52.59 355 LEU A O 1
ATOM 2831 N N . PHE A 1 356 ? 15.629 2.897 -34.587 1.00 58.25 356 PHE A N 1
ATOM 2832 C CA . PHE A 1 356 ? 14.811 1.860 -33.961 1.00 58.25 356 PHE A CA 1
ATOM 2833 C C . PHE A 1 356 ? 15.445 0.477 -34.184 1.00 58.25 356 PHE A C 1
ATOM 2835 O O . PHE A 1 356 ? 15.512 0.028 -35.328 1.00 58.25 356 PHE A O 1
ATOM 2842 N N . ASP A 1 357 ? 15.908 -0.191 -33.115 1.00 52.78 357 ASP A N 1
ATOM 2843 C CA . ASP A 1 357 ? 16.508 -1.538 -33.166 1.00 52.78 357 ASP A CA 1
ATOM 2844 C C . ASP A 1 357 ? 15.700 -2.560 -32.339 1.00 52.78 357 ASP A C 1
ATOM 2846 O O . ASP A 1 357 ? 15.701 -2.484 -31.109 1.00 52.78 357 ASP A O 1
ATOM 2850 N N . PRO A 1 358 ? 15.010 -3.515 -32.988 1.00 45.97 358 PRO A N 1
ATOM 2851 C CA . PRO A 1 358 ? 14.180 -4.508 -32.314 1.00 45.97 358 PRO A CA 1
ATOM 2852 C C . PRO A 1 358 ? 14.934 -5.769 -31.842 1.00 45.97 358 PRO A C 1
ATOM 2854 O O . PRO A 1 358 ? 14.322 -6.605 -31.183 1.00 45.97 358 PRO A O 1
ATOM 2857 N N . GLN A 1 359 ? 16.222 -5.966 -32.175 1.00 39.53 359 GLN A N 1
ATOM 2858 C CA . GLN A 1 359 ? 16.984 -7.178 -31.797 1.00 39.53 359 GLN A CA 1
ATOM 2859 C C . GLN A 1 359 ? 17.862 -6.995 -30.560 1.00 39.53 359 GLN A C 1
ATOM 2861 O O . GLN A 1 359 ? 18.160 -7.961 -29.858 1.00 39.53 359 GLN A O 1
ATOM 2866 N N . ARG A 1 360 ? 18.290 -5.768 -30.277 1.00 38.25 360 ARG A N 1
ATOM 2867 C CA . ARG A 1 360 ? 18.926 -5.407 -29.012 1.00 38.25 360 ARG A CA 1
ATOM 2868 C C . ARG A 1 360 ? 18.203 -4.178 -28.512 1.00 38.25 360 ARG A C 1
ATOM 2870 O O . ARG A 1 360 ? 18.348 -3.116 -29.100 1.00 38.25 360 ARG A O 1
ATOM 2877 N N . TRP A 1 361 ? 17.450 -4.334 -27.430 1.00 41.09 361 TRP A N 1
ATOM 2878 C CA . TRP A 1 361 ? 16.691 -3.290 -26.741 1.00 41.09 361 TRP A CA 1
ATOM 2879 C C . TRP A 1 361 ? 17.624 -2.218 -26.124 1.00 41.09 361 TRP A C 1
ATOM 2881 O O . TRP A 1 361 ? 17.685 -2.036 -24.912 1.00 41.09 361 TRP A O 1
ATOM 2891 N N . ARG A 1 362 ? 18.431 -1.537 -26.953 1.00 30.75 362 ARG A N 1
ATOM 2892 C CA . ARG A 1 362 ? 19.363 -0.455 -26.609 1.00 30.75 362 ARG A CA 1
ATOM 2893 C C . ARG A 1 362 ? 19.435 0.552 -27.756 1.00 30.75 362 ARG A C 1
ATOM 2895 O O . ARG A 1 362 ? 19.857 0.224 -28.861 1.00 30.75 362 ARG A O 1
ATOM 2902 N N . VAL A 1 363 ? 19.136 1.815 -27.460 1.00 30.77 363 VAL A N 1
ATOM 2903 C CA . VAL A 1 363 ? 19.498 2.943 -28.328 1.00 30.77 363 VAL A CA 1
ATOM 2904 C C . VAL A 1 363 ? 20.990 3.221 -28.142 1.00 30.77 363 VAL A C 1
ATOM 2906 O O . VAL A 1 363 ? 21.417 3.657 -27.072 1.00 30.77 363 VAL A O 1
ATOM 2909 N N . TRP A 1 364 ? 21.802 2.976 -29.171 1.00 30.62 364 TRP A N 1
ATOM 2910 C CA . TRP A 1 364 ? 23.205 3.387 -29.169 1.00 30.62 364 TRP A CA 1
ATOM 2911 C C . TRP A 1 364 ? 23.325 4.854 -29.578 1.00 30.62 364 TRP A C 1
ATOM 2913 O O . TRP A 1 364 ? 23.045 5.225 -30.714 1.00 30.62 364 TRP A O 1
ATOM 2923 N N . THR A 1 365 ? 23.824 5.687 -28.668 1.00 31.33 365 THR A N 1
ATOM 2924 C CA . THR A 1 365 ? 24.542 6.906 -29.048 1.00 31.33 365 THR A CA 1
ATOM 2925 C C . THR A 1 365 ? 26.017 6.541 -29.144 1.00 31.33 365 THR A C 1
ATOM 2927 O O . THR A 1 365 ? 26.695 6.444 -28.118 1.00 31.33 365 THR A O 1
ATOM 2930 N N . ASP A 1 366 ? 26.524 6.295 -30.348 1.00 29.38 366 ASP A N 1
ATOM 2931 C CA . ASP A 1 366 ? 27.966 6.166 -30.544 1.00 29.38 366 ASP A CA 1
ATOM 2932 C C . ASP A 1 366 ? 28.629 7.514 -30.202 1.00 29.38 366 ASP A C 1
ATOM 2934 O O . ASP A 1 366 ? 28.430 8.531 -30.875 1.00 29.38 366 ASP A O 1
ATOM 2938 N N . ARG A 1 367 ? 29.396 7.530 -29.105 1.00 30.55 367 ARG A N 1
ATOM 2939 C CA . ARG A 1 367 ? 30.114 8.710 -28.598 1.00 30.55 367 ARG A CA 1
ATOM 2940 C C . ARG A 1 367 ? 31.227 9.185 -29.537 1.00 30.55 367 ARG A C 1
ATOM 2942 O O . ARG A 1 367 ? 31.773 10.260 -29.302 1.00 30.55 367 ARG A O 1
ATOM 2949 N N . SER A 1 368 ? 31.553 8.452 -30.601 1.00 28.81 368 SER A N 1
ATOM 2950 C CA . SER A 1 368 ? 32.612 8.835 -31.542 1.00 28.81 368 SER A CA 1
ATOM 2951 C C . SER A 1 368 ? 32.159 9.780 -32.670 1.00 28.81 368 SER A C 1
ATOM 2953 O O . SER A 1 368 ? 32.990 10.245 -33.451 1.00 28.81 368 SER A O 1
ATOM 2955 N N . LEU A 1 369 ? 30.863 10.126 -32.752 1.00 32.56 369 LEU A N 1
ATOM 2956 C CA . LEU A 1 369 ? 30.304 10.881 -33.886 1.00 32.56 369 LEU A CA 1
ATOM 2957 C C . LEU A 1 369 ? 30.114 12.392 -33.713 1.00 32.56 369 LEU A C 1
ATOM 2959 O O . LEU A 1 369 ? 29.900 13.076 -34.713 1.00 32.56 369 LEU A O 1
ATOM 2963 N N . CYS A 1 370 ? 30.209 12.947 -32.505 1.00 26.12 370 CYS A N 1
ATOM 2964 C CA . CYS A 1 370 ? 29.838 14.345 -32.267 1.00 26.12 370 CYS A CA 1
ATOM 2965 C C . CYS A 1 370 ? 31.003 15.175 -31.721 1.00 26.12 370 CYS A C 1
ATOM 2967 O O . CYS A 1 370 ? 31.293 15.152 -30.529 1.00 26.12 370 CYS A O 1
ATOM 2969 N N . LYS A 1 371 ? 31.617 15.990 -32.588 1.00 25.67 371 LYS A N 1
ATOM 2970 C CA . LYS A 1 371 ? 32.551 17.058 -32.184 1.00 25.67 371 LYS A CA 1
ATOM 2971 C C . LYS A 1 371 ? 31.873 18.361 -31.740 1.00 25.67 371 LYS A C 1
ATOM 2973 O O . LYS A 1 371 ? 32.563 19.334 -31.463 1.00 25.67 371 LYS A O 1
ATOM 2978 N N . SER A 1 372 ? 30.553 18.404 -31.598 1.00 25.42 372 SER A N 1
ATOM 2979 C CA . SER A 1 372 ? 29.891 19.532 -30.943 1.00 25.42 372 SER A CA 1
ATOM 2980 C C . SER A 1 372 ? 28.713 19.047 -30.105 1.00 25.42 372 SER A C 1
ATOM 2982 O O . SER A 1 372 ? 27.772 18.417 -30.580 1.00 25.42 372 SER A O 1
ATOM 2984 N N . GLN A 1 373 ? 28.829 19.294 -28.804 1.00 28.92 373 GLN A N 1
ATOM 2985 C CA . GLN A 1 373 ? 27.849 18.972 -27.780 1.00 28.92 373 GLN A CA 1
ATOM 2986 C C . GLN A 1 373 ? 26.542 19.732 -28.033 1.00 28.92 373 GLN A C 1
ATOM 2988 O O . GLN A 1 373 ? 26.519 20.950 -27.882 1.00 28.92 373 GLN A O 1
ATOM 2993 N N . LYS A 1 374 ? 25.447 19.016 -28.310 1.00 24.81 374 LYS A N 1
ATOM 2994 C CA . LYS A 1 374 ? 24.094 19.358 -27.835 1.00 24.81 374 LYS A CA 1
ATOM 2995 C C . LYS A 1 374 ? 23.334 18.057 -27.579 1.00 24.81 374 LYS A C 1
ATOM 2997 O O . LYS A 1 374 ? 22.985 17.334 -28.504 1.00 24.81 374 LYS A O 1
ATOM 3002 N N . TYR A 1 375 ? 23.146 17.741 -26.302 1.00 24.67 375 TYR A N 1
ATOM 3003 C CA . TYR A 1 375 ? 22.426 16.560 -25.838 1.00 24.67 375 TYR A CA 1
ATOM 3004 C C . TYR A 1 375 ? 20.926 16.859 -25.805 1.00 24.67 375 TYR A C 1
ATOM 3006 O O . TYR A 1 375 ? 20.517 17.824 -25.164 1.00 24.67 375 TYR A O 1
ATOM 3014 N N . VAL A 1 376 ? 20.104 16.006 -26.416 1.00 28.02 376 VAL A N 1
ATOM 3015 C CA . VAL A 1 376 ? 18.660 15.959 -26.148 1.00 28.02 376 VAL A CA 1
ATOM 3016 C C . VAL A 1 376 ? 18.343 14.552 -25.654 1.00 28.02 376 VAL A C 1
ATOM 3018 O O . VAL A 1 376 ? 18.574 13.568 -26.352 1.00 28.02 376 VAL A O 1
ATOM 3021 N N . ARG A 1 377 ? 17.915 14.452 -24.390 1.00 25.52 377 ARG A N 1
ATOM 3022 C CA . ARG A 1 377 ? 17.522 13.191 -23.749 1.00 25.52 377 ARG A CA 1
ATOM 3023 C C . ARG A 1 377 ? 16.128 12.774 -24.227 1.00 25.52 377 ARG A C 1
ATOM 3025 O O . ARG A 1 377 ? 15.238 13.606 -24.373 1.00 25.52 377 ARG A O 1
ATOM 3032 N N . PHE A 1 378 ? 15.976 11.460 -24.368 1.00 32.81 378 PHE A N 1
ATOM 3033 C CA . PHE A 1 378 ? 14.792 10.684 -24.764 1.00 32.81 378 PHE A CA 1
ATOM 3034 C C . PHE A 1 378 ? 13.463 11.091 -24.083 1.00 32.81 378 PHE A C 1
ATOM 3036 O O . PHE A 1 378 ? 12.395 10.848 -24.627 1.00 32.81 378 PHE A O 1
ATOM 3043 N N . SER A 1 379 ? 13.512 11.763 -22.929 1.00 33.72 379 SER A N 1
ATOM 3044 C CA . SER A 1 379 ? 12.343 12.208 -22.156 1.00 33.72 379 SER A CA 1
ATOM 3045 C C . SER A 1 379 ? 11.515 13.317 -22.817 1.00 33.72 379 SER A C 1
ATOM 3047 O O . SER A 1 379 ? 10.329 13.447 -22.534 1.00 33.72 379 SER A O 1
ATOM 3049 N N . ASN A 1 380 ? 12.113 14.145 -23.681 1.00 29.05 380 ASN A N 1
ATOM 3050 C CA . ASN A 1 380 ? 11.441 15.360 -24.167 1.00 29.05 380 ASN A CA 1
ATOM 3051 C C . ASN A 1 380 ? 10.578 15.138 -25.417 1.00 29.05 380 ASN A C 1
ATOM 3053 O O . ASN A 1 380 ? 9.757 15.990 -25.733 1.00 29.05 380 ASN A O 1
ATOM 3057 N N . VAL A 1 381 ? 10.746 14.011 -26.115 1.00 32.78 381 VAL A N 1
ATOM 3058 C CA . VAL A 1 381 ? 9.976 13.702 -27.333 1.00 32.78 381 VAL A CA 1
ATOM 3059 C C . VAL A 1 381 ? 8.607 13.103 -26.987 1.00 32.78 381 VAL A C 1
ATOM 3061 O O . VAL A 1 381 ? 7.640 13.348 -27.698 1.00 32.78 381 VAL A O 1
ATOM 3064 N N . PHE A 1 382 ? 8.500 12.376 -25.869 1.00 31.70 382 PHE A N 1
ATOM 3065 C CA . PHE A 1 382 ? 7.271 11.670 -25.490 1.00 31.70 382 PHE A CA 1
ATOM 3066 C C . PHE A 1 382 ? 6.310 12.500 -24.629 1.00 31.70 382 PHE A C 1
ATOM 3068 O O . PHE A 1 382 ? 5.099 12.374 -24.774 1.00 31.70 382 PHE A O 1
ATOM 3075 N N . LYS A 1 383 ? 6.827 13.415 -23.798 1.00 30.11 383 LYS A N 1
ATOM 3076 C CA . LYS A 1 383 ? 6.011 14.197 -22.853 1.00 30.11 383 LYS A CA 1
ATOM 3077 C C . LYS A 1 383 ? 4.982 15.127 -23.517 1.00 30.11 383 LYS A C 1
ATOM 3079 O O . LYS A 1 383 ? 4.033 15.543 -22.873 1.00 30.11 383 LYS A O 1
ATOM 3084 N N . HIS A 1 384 ? 5.150 15.462 -24.797 1.00 30.16 384 HIS A N 1
ATOM 3085 C CA . HIS A 1 384 ? 4.189 16.295 -25.533 1.00 30.16 384 HIS A CA 1
ATOM 3086 C C . HIS A 1 384 ? 3.127 15.498 -26.302 1.00 30.16 384 HIS A C 1
ATOM 3088 O O . HIS A 1 384 ? 2.126 16.076 -26.707 1.00 30.16 384 HIS A O 1
ATOM 3094 N N . LEU A 1 385 ? 3.309 14.182 -26.471 1.00 28.61 385 LEU A N 1
ATOM 3095 C CA . LEU A 1 385 ? 2.322 13.311 -27.120 1.00 28.61 385 LEU A CA 1
ATOM 3096 C C . LEU A 1 385 ? 1.232 12.832 -26.149 1.00 28.61 385 LEU A C 1
ATOM 3098 O O . LEU A 1 385 ? 0.179 12.387 -26.591 1.00 28.61 385 LEU A O 1
ATOM 3102 N N . THR A 1 386 ? 1.463 12.943 -24.839 1.00 29.31 386 THR A N 1
ATOM 3103 C CA . THR A 1 386 ? 0.539 12.487 -23.788 1.00 29.31 386 THR A CA 1
ATOM 3104 C C . THR A 1 386 ? -0.306 13.602 -23.157 1.00 29.31 386 THR A C 1
ATOM 3106 O O . THR A 1 386 ? -1.251 13.292 -22.442 1.00 29.31 386 THR A O 1
ATOM 3109 N N . ASP A 1 387 ? -0.017 14.881 -23.430 1.00 25.61 387 ASP A N 1
ATOM 3110 C CA . ASP A 1 387 ? -0.640 16.034 -22.744 1.00 25.61 387 ASP A CA 1
ATOM 3111 C C . ASP A 1 387 ? -1.823 16.687 -23.501 1.00 25.61 387 ASP A C 1
ATOM 3113 O O . ASP A 1 387 ? -2.210 17.817 -23.205 1.00 25.61 387 ASP A O 1
ATOM 3117 N N . THR A 1 388 ? -2.471 15.994 -24.444 1.00 24.03 388 THR A N 1
ATOM 3118 C CA . THR A 1 388 ? -3.772 16.439 -24.993 1.00 24.03 388 THR A CA 1
ATOM 3119 C C . THR A 1 388 ? -4.890 15.489 -24.570 1.00 24.03 388 THR A C 1
ATOM 3121 O O . THR A 1 388 ? -5.141 14.448 -25.169 1.00 24.03 388 THR A O 1
ATOM 3124 N N . HIS A 1 389 ? -5.533 15.858 -23.463 1.00 23.73 389 HIS A N 1
ATOM 3125 C CA . HIS A 1 389 ? -6.644 15.155 -22.834 1.00 23.73 389 HIS A CA 1
ATOM 3126 C C . HIS A 1 389 ? -7.891 15.012 -23.733 1.00 23.73 389 HIS A C 1
ATOM 3128 O O . HIS A 1 389 ? -8.364 15.985 -24.310 1.00 23.73 389 HIS A O 1
ATOM 3134 N N . VAL A 1 390 ? -8.443 13.790 -23.723 1.00 22.86 390 VAL A N 1
ATOM 3135 C CA . VAL A 1 390 ? -9.827 13.426 -23.338 1.00 22.86 390 VAL A CA 1
ATOM 3136 C C . VAL A 1 390 ? -10.986 14.139 -24.053 1.00 22.86 390 VAL A C 1
ATOM 3138 O O . VAL A 1 390 ? -11.360 15.253 -23.690 1.00 22.86 390 VAL A O 1
ATOM 3141 N N . VAL A 1 391 ? -11.655 13.387 -24.938 1.00 23.69 391 VAL A N 1
ATOM 3142 C CA . VAL A 1 391 ? -13.061 12.962 -24.747 1.00 23.69 391 VAL A CA 1
ATOM 3143 C C . VAL A 1 391 ? -13.142 11.462 -24.988 1.00 23.69 391 VAL A C 1
ATOM 3145 O O . VAL A 1 391 ? -12.578 11.019 -26.015 1.00 23.69 391 VAL A O 1
#

Organism: Phaeodactylum tricornutum (strain CCAP 1055/1) (NCBI:txid556484)

pLDDT: mean 74.05, std 24.69, range [22.86, 98.75]

Radius of gyration: 27.22 Å; chains: 1; bounding box: 70×52×79 Å

Foldseek 3Di:
DPQQDAWEKEWFLFLCLFQLLLCVQPVVSVPDQWAKKKFAQKAKEQWDQDPLQAGGIFIDGHRHAMAITTIGTDDPVSVVSVVVVLPQWDKDWDQLVRMGHDPPADCVPRHDPPPQSVVCSVVVPPSRYIYIYTHGPGTDAFFLSHAHEVLRVLSRLNSQVVRNLVSSLRSLQRYARLDRVSVDDPPDPPPPPPPPDQRQRAEHCLPPDSDPSGDSVVCVVCVVVVLVSNCVRPVPSSVSYYYDDARNVPPVVPDDDDDDDDDDDDDPQQQEEEFEPCQDDPSVVVLLVCLVVVPSHQAYEYEYQDHHPSNVCSQVVGDPRYYYDYQEDDDDPPRPHHPVRVVVVVDPDDGGYHYHYPPDSDDDPPPVPDPDDDDDDPVPVVVVVPPDDDD